Protein AF-A0A9W4BI32-F1 (afdb_monomer_lite)

Structure (mmCIF, N/CA/C/O backbone):
data_AF-A0A9W4BI32-F1
#
_entry.id   AF-A0A9W4BI32-F1
#
loop_
_atom_site.group_PDB
_atom_site.id
_atom_site.type_symbol
_atom_site.label_atom_id
_atom_site.label_alt_id
_atom_site.label_comp_id
_atom_site.label_asym_id
_atom_site.label_entity_id
_atom_site.label_seq_id
_atom_site.pdbx_PDB_ins_code
_atom_site.Cartn_x
_atom_site.Cartn_y
_atom_site.Cartn_z
_atom_site.occupancy
_atom_site.B_iso_or_equiv
_atom_site.auth_seq_id
_atom_site.auth_comp_id
_atom_site.auth_asym_id
_atom_site.auth_atom_id
_atom_site.pdbx_PDB_model_num
ATOM 1 N N . MET A 1 1 ? -32.205 10.197 26.735 1.00 34.03 1 MET A N 1
ATOM 2 C CA . MET A 1 1 ? -30.957 9.441 26.956 1.00 34.03 1 MET A CA 1
ATOM 3 C C . MET A 1 1 ? -31.177 8.043 26.412 1.00 34.03 1 MET A C 1
ATOM 5 O O . MET A 1 1 ? -31.856 7.259 27.061 1.00 34.03 1 MET A O 1
ATOM 9 N N . ALA A 1 2 ? -30.738 7.777 25.181 1.00 33.94 2 ALA A N 1
ATOM 10 C CA . ALA A 1 2 ? -30.686 6.405 24.683 1.00 33.94 2 ALA A CA 1
ATOM 11 C C . ALA A 1 2 ? -29.634 5.665 25.517 1.00 33.94 2 ALA A C 1
ATOM 13 O O . ALA A 1 2 ? -28.570 6.229 25.766 1.00 33.94 2 ALA A O 1
ATOM 14 N N . ALA A 1 3 ? -29.967 4.477 26.017 1.00 37.84 3 ALA A N 1
ATOM 15 C CA . ALA A 1 3 ? -29.023 3.641 26.745 1.00 37.84 3 ALA A CA 1
ATOM 16 C C . ALA A 1 3 ? -27.766 3.435 25.882 1.00 37.84 3 ALA A C 1
ATOM 18 O O . ALA A 1 3 ? -27.892 3.084 24.709 1.00 37.84 3 ALA A O 1
ATOM 19 N N . GLU A 1 4 ? -26.583 3.709 26.438 1.00 45.41 4 GLU A N 1
ATOM 20 C CA . GLU A 1 4 ? -25.312 3.401 25.783 1.00 45.41 4 GLU A CA 1
ATOM 21 C C . GLU A 1 4 ? -25.277 1.907 25.460 1.00 45.41 4 GLU A C 1
ATOM 23 O O . GLU A 1 4 ? -25.387 1.063 26.351 1.00 45.41 4 GLU A O 1
ATOM 28 N N . ASP A 1 5 ? -25.173 1.584 24.173 1.00 50.53 5 ASP A N 1
ATOM 29 C CA . ASP A 1 5 ? -24.983 0.212 23.727 1.00 50.53 5 ASP A CA 1
ATOM 30 C C . ASP A 1 5 ? -23.594 -0.261 24.201 1.00 50.53 5 ASP A C 1
ATOM 32 O O . ASP A 1 5 ? -22.581 0.336 23.814 1.00 50.53 5 ASP A O 1
ATOM 36 N N . PRO A 1 6 ? -23.505 -1.324 25.023 1.00 53.12 6 PRO A N 1
ATOM 37 C CA . PRO A 1 6 ? -22.250 -1.805 25.598 1.00 53.12 6 PRO A CA 1
ATOM 38 C C . PRO A 1 6 ? -21.245 -2.360 24.570 1.00 53.12 6 PRO A C 1
ATOM 40 O O . PRO A 1 6 ? -20.200 -2.871 24.972 1.00 53.12 6 PRO A O 1
ATOM 43 N N . ARG A 1 7 ? -21.525 -2.305 23.257 1.00 71.88 7 ARG A N 1
ATOM 44 C CA . ARG A 1 7 ? -20.632 -2.790 22.186 1.00 71.88 7 ARG A CA 1
ATOM 45 C C . ARG A 1 7 ? -20.389 -1.777 21.066 1.00 71.88 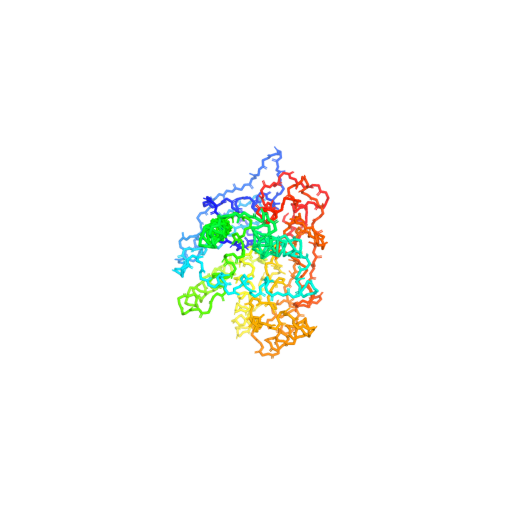7 ARG A C 1
ATOM 47 O O . ARG A 1 7 ? -20.354 -2.136 19.888 1.00 71.88 7 ARG A O 1
ATOM 54 N N . ARG A 1 8 ? -20.175 -0.507 21.415 1.00 89.38 8 ARG A N 1
ATOM 55 C CA . ARG A 1 8 ? -19.818 0.523 20.427 1.00 89.38 8 ARG A CA 1
ATOM 56 C C . ARG A 1 8 ? -18.473 0.229 19.753 1.00 89.38 8 ARG A C 1
ATOM 58 O O . ARG A 1 8 ? -17.460 0.059 20.437 1.00 89.38 8 ARG A O 1
ATOM 65 N N . THR A 1 9 ? -18.481 0.174 18.421 1.00 93.69 9 THR A N 1
ATOM 66 C CA . THR A 1 9 ? -17.333 -0.131 17.559 1.00 93.69 9 THR A CA 1
ATOM 67 C C . THR A 1 9 ? -16.949 1.087 16.721 1.00 93.69 9 THR A C 1
ATOM 69 O O . THR A 1 9 ? -17.791 1.658 16.034 1.00 93.69 9 THR A O 1
ATOM 72 N N . ALA A 1 10 ? -15.671 1.461 16.742 1.00 94.25 10 ALA A N 1
ATOM 73 C CA . ALA A 1 10 ? -15.105 2.461 15.844 1.00 94.25 10 ALA A CA 1
ATOM 74 C C . ALA A 1 10 ? -14.293 1.778 14.740 1.00 94.25 10 ALA A C 1
ATOM 76 O O . ALA A 1 10 ? -13.424 0.952 15.022 1.00 94.25 10 ALA A O 1
ATOM 77 N N . VAL A 1 11 ? -14.538 2.145 13.486 1.00 95.94 11 VAL A N 1
ATOM 78 C CA . VAL A 1 11 ? -13.776 1.672 12.328 1.00 95.94 11 VAL A CA 1
ATOM 79 C C . VAL A 1 11 ? -13.018 2.850 11.730 1.00 95.94 11 VAL A C 1
ATOM 81 O O . VAL A 1 11 ? -13.609 3.712 11.087 1.00 95.94 11 VAL A O 1
ATOM 84 N N . VAL A 1 12 ? -11.705 2.895 11.934 1.00 95.00 12 VAL A N 1
ATOM 85 C CA . VAL A 1 12 ? -10.838 3.977 11.452 1.00 95.00 12 VAL A CA 1
ATOM 86 C C . VAL A 1 12 ? -10.187 3.552 10.141 1.00 95.00 12 VAL A C 1
ATOM 88 O O . VAL A 1 12 ? -9.393 2.611 10.131 1.00 95.00 12 VAL A O 1
ATOM 91 N N . ILE A 1 13 ? -10.494 4.236 9.039 1.00 94.50 13 ILE A N 1
ATOM 92 C CA . ILE A 1 13 ? -9.838 4.024 7.751 1.00 94.50 13 ILE A CA 1
ATOM 93 C C . ILE A 1 13 ? -8.639 4.960 7.566 1.00 94.50 13 ILE A C 1
ATOM 95 O O . ILE A 1 13 ? -8.686 6.157 7.856 1.00 94.50 13 ILE A O 1
ATOM 99 N N . VAL A 1 14 ? -7.567 4.407 7.006 1.00 94.00 14 VAL A N 1
ATOM 100 C CA . VAL A 1 14 ? -6.376 5.132 6.569 1.00 94.00 14 VAL A CA 1
ATOM 101 C C . VAL A 1 14 ? -6.091 4.753 5.117 1.00 94.00 14 VAL A C 1
ATOM 103 O O . VAL A 1 14 ? -5.587 3.666 4.828 1.00 94.00 14 VAL A O 1
ATOM 106 N N . HIS A 1 15 ? -6.435 5.630 4.178 1.00 89.94 15 HIS A N 1
ATOM 107 C CA . HIS A 1 15 ? -6.287 5.366 2.742 1.00 89.94 15 HIS A CA 1
ATOM 108 C C . HIS A 1 15 ? -4.991 5.964 2.160 1.00 89.94 15 HIS A C 1
ATOM 110 O O . HIS A 1 15 ? -4.273 6.727 2.810 1.00 89.94 15 HIS A O 1
ATOM 116 N N . GLY A 1 16 ? -4.659 5.596 0.918 1.00 81.56 16 GLY A N 1
ATOM 117 C CA . GLY A 1 16 ? -3.533 6.161 0.165 1.00 81.56 16 GLY A CA 1
ATOM 118 C C . GLY A 1 16 ? -3.801 7.570 -0.389 1.00 81.56 16 GLY A C 1
ATOM 119 O O . GLY A 1 16 ? -4.925 8.054 -0.392 1.00 81.56 16 GLY A O 1
ATOM 120 N N . MET A 1 17 ? -2.763 8.224 -0.919 1.00 73.56 17 MET A N 1
ATOM 121 C CA . MET A 1 17 ? -2.799 9.635 -1.352 1.00 73.56 17 MET A CA 1
ATOM 122 C C . MET A 1 17 ? -3.612 9.890 -2.642 1.00 73.56 17 MET A C 1
ATOM 124 O O . MET A 1 17 ? -3.884 11.037 -2.984 1.00 73.56 17 MET A O 1
ATOM 128 N N . GLY A 1 18 ? -3.962 8.834 -3.382 1.00 63.00 18 GLY A N 1
ATOM 129 C CA . GLY A 1 18 ? -4.454 8.895 -4.762 1.00 63.00 18 GLY A CA 1
ATOM 130 C C . GLY A 1 18 ? -5.961 9.093 -4.970 1.00 63.00 18 GLY A C 1
ATOM 131 O O . GLY A 1 18 ? -6.450 8.728 -6.043 1.00 63.00 18 GLY A O 1
ATOM 132 N N . GLU A 1 19 ? -6.704 9.627 -3.998 1.00 66.00 19 GLU A N 1
ATOM 133 C CA . GLU A 1 19 ? -8.137 9.910 -4.178 1.00 66.00 19 GLU A CA 1
ATOM 134 C C . GLU A 1 19 ? -8.375 10.953 -5.283 1.00 66.00 19 GLU A C 1
ATOM 136 O O . GLU A 1 19 ? -7.637 11.934 -5.391 1.00 66.00 19 GLU A O 1
ATOM 141 N N . LYS A 1 20 ? -9.401 10.767 -6.132 1.00 61.28 20 LYS A N 1
ATOM 142 C CA . LYS A 1 20 ? -9.726 11.764 -7.177 1.00 61.28 20 LYS A CA 1
ATOM 143 C C . LYS A 1 20 ? -10.698 12.816 -6.678 1.00 61.28 20 LYS A C 1
ATOM 145 O O . LYS A 1 20 ? -10.646 13.956 -7.137 1.00 61.28 20 LYS A O 1
ATOM 150 N N . ARG A 1 21 ? -11.626 12.406 -5.820 1.00 73.62 21 ARG A N 1
ATOM 151 C CA . ARG A 1 21 ? -12.597 13.270 -5.160 1.00 73.62 21 ARG A CA 1
ATOM 152 C C . ARG A 1 21 ? -12.485 13.034 -3.659 1.00 73.62 21 ARG A C 1
ATOM 154 O O . ARG A 1 21 ? -12.329 11.873 -3.280 1.00 73.62 21 ARG A O 1
ATOM 161 N N . PRO A 1 22 ? -12.588 14.091 -2.836 1.00 76.62 22 PRO A N 1
ATOM 162 C CA . PRO A 1 22 ? -12.703 13.918 -1.396 1.00 76.62 22 PRO A CA 1
ATOM 163 C C . PRO A 1 22 ? -13.799 12.901 -1.084 1.00 76.62 22 PRO A C 1
ATOM 165 O O . PRO A 1 22 ? -14.855 12.943 -1.720 1.00 76.62 22 PRO A O 1
ATOM 168 N N . MET A 1 23 ? -13.542 12.015 -0.126 1.00 83.44 23 MET A N 1
ATOM 169 C CA . MET A 1 23 ? -14.476 10.994 0.357 1.00 83.44 23 MET A CA 1
ATOM 170 C C . MET A 1 23 ? -14.751 9.822 -0.590 1.00 83.44 23 MET A C 1
ATOM 172 O O . MET A 1 23 ? -15.471 8.910 -0.197 1.00 83.44 23 MET A O 1
ATOM 176 N N . GLU A 1 24 ? -14.189 9.783 -1.804 1.00 87.31 24 GLU A N 1
ATOM 177 C CA . GLU A 1 24 ? -14.481 8.705 -2.766 1.00 87.31 24 GLU A CA 1
ATOM 178 C C . GLU A 1 24 ? -14.077 7.327 -2.216 1.00 87.31 24 GLU A C 1
ATOM 180 O O . GLU A 1 24 ? -14.851 6.372 -2.328 1.00 87.31 24 GLU A O 1
ATOM 185 N N . THR A 1 25 ? -12.893 7.202 -1.600 1.00 88.62 25 THR A N 1
ATOM 186 C CA . THR A 1 25 ? -12.437 5.910 -1.056 1.00 88.62 25 THR A CA 1
ATOM 187 C C . THR A 1 25 ? -13.125 5.597 0.258 1.00 88.62 25 THR A C 1
ATOM 189 O O . THR A 1 25 ? -13.491 4.444 0.469 1.00 88.62 25 THR A O 1
ATOM 192 N N . PHE A 1 26 ? -13.327 6.589 1.130 1.00 91.44 26 PHE A N 1
ATOM 193 C CA . PHE A 1 26 ? -14.033 6.381 2.395 1.00 91.44 26 PHE A CA 1
ATOM 194 C C . PHE A 1 26 ? -15.481 5.952 2.185 1.00 91.44 26 PHE A C 1
ATOM 196 O O . PHE A 1 26 ? -15.901 4.947 2.748 1.00 91.44 26 PHE A O 1
ATOM 203 N N . GLU A 1 27 ? -16.232 6.650 1.333 1.00 92.00 27 GLU A N 1
ATOM 204 C CA . GLU A 1 27 ? -17.611 6.283 1.016 1.00 92.00 27 GLU A CA 1
ATOM 205 C C . GLU A 1 27 ? -17.668 4.898 0.361 1.00 92.00 27 GLU A C 1
ATOM 207 O O . GLU A 1 27 ? -18.467 4.048 0.762 1.00 92.00 27 GLU A O 1
ATOM 212 N N . GLY A 1 28 ? -16.776 4.628 -0.600 1.00 93.69 28 GLY A N 1
ATOM 213 C CA . GLY A 1 28 ? -16.646 3.304 -1.205 1.00 93.69 28 GLY A CA 1
ATOM 214 C C . GLY A 1 28 ? -16.363 2.220 -0.163 1.00 93.69 28 GLY A C 1
ATOM 215 O O . GLY A 1 28 ? -16.978 1.150 -0.192 1.00 93.69 28 GLY A O 1
ATOM 216 N N . PHE A 1 29 ? -15.471 2.494 0.790 1.00 95.19 29 PHE A N 1
ATOM 217 C CA . PHE A 1 29 ? -15.137 1.578 1.874 1.00 95.19 29 PHE A CA 1
ATOM 218 C C . PHE A 1 29 ? -16.331 1.327 2.790 1.00 95.19 29 PHE A C 1
ATOM 220 O O . PHE A 1 29 ? -16.660 0.167 3.014 1.00 95.19 29 PHE A O 1
ATOM 227 N N . VAL A 1 30 ? -17.011 2.373 3.270 1.00 95.12 30 VAL A N 1
ATOM 228 C CA . VAL A 1 30 ? -18.177 2.238 4.158 1.00 95.12 30 VAL A CA 1
ATOM 229 C C . VAL A 1 30 ? -19.267 1.410 3.481 1.00 95.12 30 VAL A C 1
ATOM 231 O O . VAL A 1 30 ? -19.805 0.482 4.081 1.00 95.12 30 VAL A O 1
ATOM 234 N N . ARG A 1 31 ? -19.521 1.640 2.188 1.00 95.06 31 ARG A N 1
ATOM 235 C CA . ARG A 1 31 ? -20.465 0.823 1.411 1.00 95.06 31 ARG A CA 1
ATOM 236 C C . ARG A 1 31 ? -19.993 -0.623 1.221 1.00 95.06 31 ARG A C 1
ATOM 238 O O . ARG A 1 31 ? -20.799 -1.549 1.184 1.00 95.06 31 ARG A O 1
ATOM 245 N N . THR A 1 32 ? -18.689 -0.844 1.103 1.00 95.50 32 THR A N 1
ATOM 246 C CA . THR A 1 32 ? -18.125 -2.200 1.003 1.00 95.50 32 THR A CA 1
ATOM 247 C C . THR A 1 32 ? -18.217 -2.930 2.349 1.00 95.50 32 THR A C 1
ATOM 249 O O . THR A 1 32 ? -18.514 -4.121 2.382 1.00 95.50 32 THR A O 1
ATOM 252 N N . ALA A 1 33 ? -18.021 -2.215 3.458 1.00 94.94 33 ALA A N 1
ATOM 253 C CA . ALA A 1 33 ? -18.047 -2.730 4.823 1.00 94.94 33 ALA A CA 1
ATOM 254 C C . ALA A 1 33 ? -19.461 -3.018 5.350 1.00 94.94 33 ALA A C 1
ATOM 256 O O . ALA A 1 33 ? -19.625 -3.943 6.139 1.00 94.94 33 ALA A O 1
ATOM 257 N N . LEU A 1 34 ? -20.468 -2.249 4.925 1.00 93.25 34 LEU A N 1
ATOM 258 C CA . LEU A 1 34 ? -21.861 -2.414 5.344 1.00 93.25 34 LEU A CA 1
ATOM 259 C C . LEU A 1 34 ? -22.654 -3.293 4.376 1.00 93.25 34 LEU A C 1
ATOM 261 O O . LEU A 1 34 ? -22.472 -3.218 3.158 1.00 93.25 34 LEU A O 1
ATOM 265 N N . HIS A 1 35 ? -23.590 -4.073 4.918 1.00 89.62 35 HIS A N 1
ATOM 266 C CA . HIS A 1 35 ? -24.603 -4.757 4.119 1.00 89.62 35 HIS A CA 1
ATOM 267 C C . HIS A 1 35 ? -25.677 -3.755 3.660 1.00 89.62 35 HIS A C 1
ATOM 269 O O . HIS A 1 35 ? -26.188 -2.995 4.485 1.00 89.62 35 HIS A O 1
ATOM 275 N N . PRO A 1 36 ? -26.046 -3.731 2.367 1.00 88.81 36 PRO A N 1
ATOM 276 C CA . PRO A 1 36 ? -27.152 -2.901 1.911 1.00 88.81 36 PRO A CA 1
ATOM 277 C C . PRO A 1 36 ? -28.490 -3.446 2.437 1.00 88.81 36 PRO A C 1
ATOM 279 O O . PRO A 1 36 ? -28.766 -4.640 2.325 1.00 88.81 36 PRO A O 1
ATOM 282 N N . LEU A 1 37 ? -29.340 -2.560 2.952 1.00 83.88 37 LEU A N 1
ATOM 283 C CA . LEU A 1 37 ? -30.725 -2.839 3.335 1.00 83.88 37 LEU A CA 1
ATOM 284 C C . LEU A 1 37 ? -31.635 -2.406 2.180 1.00 83.88 37 LEU A C 1
ATOM 286 O O . LEU A 1 37 ? -31.588 -1.252 1.756 1.00 83.88 37 LEU A O 1
ATOM 290 N N . ASP A 1 38 ? -32.409 -3.333 1.612 1.00 83.06 38 ASP A N 1
ATOM 291 C CA . ASP A 1 38 ? -33.283 -3.087 0.449 1.00 83.06 38 ASP A CA 1
ATOM 292 C C . ASP A 1 38 ? -32.573 -2.396 -0.736 1.00 83.06 38 ASP A C 1
ATOM 294 O O . ASP A 1 38 ? -33.121 -1.533 -1.426 1.00 83.06 38 ASP A O 1
ATOM 298 N N . GLY A 1 39 ? -31.303 -2.751 -0.963 1.00 79.88 39 GLY A N 1
ATOM 299 C CA . GLY A 1 39 ? -30.474 -2.178 -2.029 1.00 79.88 39 GLY A CA 1
ATOM 300 C C . GLY A 1 39 ? -29.947 -0.764 -1.747 1.00 79.88 39 GLY A C 1
ATOM 301 O O . GLY A 1 39 ? -29.348 -0.153 -2.634 1.00 79.88 39 GLY A O 1
ATOM 302 N N . LYS A 1 40 ? -30.136 -0.240 -0.531 1.00 85.75 40 LYS A N 1
ATOM 303 C CA . LYS A 1 40 ? -29.606 1.051 -0.081 1.00 85.75 40 LYS A CA 1
ATOM 304 C C . LYS A 1 40 ? -28.600 0.859 1.046 1.00 85.75 40 LYS A C 1
ATOM 306 O O . LYS A 1 40 ? -28.727 -0.034 1.875 1.00 85.75 40 LYS A O 1
ATOM 311 N N . TRP A 1 41 ? -27.594 1.724 1.080 1.00 89.50 41 TRP A N 1
ATOM 312 C CA . TRP A 1 41 ? -26.670 1.800 2.203 1.00 89.50 41 TRP A CA 1
ATOM 313 C C . TRP A 1 41 ? -27.160 2.876 3.147 1.00 89.50 41 TRP A C 1
ATOM 315 O O . TRP A 1 41 ? -27.322 4.026 2.739 1.00 89.50 41 TRP A O 1
ATOM 325 N N . ASP A 1 42 ? -27.415 2.482 4.384 1.00 88.12 42 ASP A N 1
ATOM 326 C CA . ASP A 1 42 ? -27.851 3.398 5.418 1.00 88.12 42 ASP A CA 1
ATOM 327 C C . ASP A 1 42 ? -26.630 3.816 6.245 1.00 88.12 42 ASP A C 1
ATOM 329 O O . ASP A 1 42 ? -25.957 2.990 6.861 1.00 88.12 42 ASP A O 1
ATOM 333 N N . TYR A 1 43 ? -26.280 5.094 6.149 1.00 90.69 43 TYR A N 1
ATOM 334 C CA . TYR A 1 43 ? -25.280 5.769 6.965 1.00 90.69 43 TYR A CA 1
ATOM 335 C C . TYR A 1 43 ? -25.527 7.273 6.896 1.00 90.69 43 TYR A C 1
ATOM 337 O O . TYR A 1 43 ? -25.994 7.804 5.886 1.00 90.69 43 TYR A O 1
ATOM 345 N N . GLN A 1 44 ? -25.198 7.979 7.971 1.00 88.94 44 GLN A N 1
ATOM 346 C CA . GLN A 1 44 ? -25.375 9.423 8.057 1.00 88.94 44 GLN A CA 1
ATOM 347 C C . GLN A 1 44 ? -24.041 10.113 8.332 1.00 88.94 44 GLN A C 1
ATOM 349 O O . GLN A 1 44 ? -23.334 9.718 9.266 1.00 88.94 44 GLN A O 1
ATOM 354 N N . PRO A 1 45 ? -23.690 11.162 7.568 1.00 88.31 45 PRO A N 1
ATOM 355 C CA . PRO A 1 45 ? -22.552 11.994 7.909 1.00 88.31 45 PRO A CA 1
ATOM 356 C C . PRO A 1 45 ? -22.823 12.731 9.217 1.00 88.31 45 PRO A C 1
ATOM 358 O O . PRO A 1 45 ? -23.870 13.359 9.384 1.00 88.31 45 PRO A O 1
ATOM 361 N N . ARG A 1 46 ? -21.860 12.682 10.135 1.00 83.25 46 ARG A N 1
ATOM 362 C CA . ARG A 1 46 ? -21.848 13.521 11.331 1.00 83.25 46 ARG A CA 1
ATOM 363 C C . ARG A 1 46 ? -20.522 14.271 11.428 1.00 83.25 46 ARG A C 1
ATOM 365 O O . ARG A 1 46 ? -19.496 13.746 10.992 1.00 83.25 46 ARG A O 1
ATOM 372 N N . PRO A 1 47 ? -20.520 15.491 11.984 1.00 72.06 47 PRO A N 1
ATOM 373 C CA . PRO A 1 47 ? -19.277 16.140 12.368 1.00 72.06 47 PRO A CA 1
ATOM 374 C C . PRO A 1 47 ? -18.494 15.222 13.313 1.00 72.06 47 PRO A C 1
ATOM 376 O O . PRO A 1 47 ? -19.073 14.635 14.228 1.00 72.06 47 PRO A O 1
ATOM 379 N N . ALA A 1 48 ? -17.194 15.072 13.072 1.00 66.44 48 ALA A N 1
ATOM 380 C CA . ALA A 1 48 ? -16.301 14.523 14.076 1.00 66.44 48 ALA A CA 1
ATOM 381 C C . ALA A 1 48 ? -15.903 15.683 14.997 1.00 66.44 48 ALA A C 1
ATOM 383 O O . ALA A 1 48 ? -15.296 16.643 14.536 1.00 66.44 48 ALA A O 1
ATOM 384 N N . GLU A 1 49 ? -16.275 15.614 16.274 1.00 62.34 49 GLU A N 1
ATOM 385 C CA . GLU A 1 49 ? -15.738 16.513 17.315 1.00 62.34 49 GLU A CA 1
ATOM 386 C C . GLU A 1 49 ? -14.380 16.013 17.844 1.00 62.34 49 GLU A C 1
ATOM 388 O O . GLU A 1 49 ? -13.748 16.644 18.684 1.00 62.34 49 GLU A O 1
ATOM 393 N N . ILE A 1 50 ? -13.935 14.867 17.325 1.00 57.97 50 ILE A N 1
ATOM 394 C CA . ILE A 1 50 ? -12.698 14.181 17.665 1.00 57.97 50 ILE A CA 1
ATOM 395 C C . ILE A 1 50 ? -11.553 14.838 16.891 1.00 57.97 50 ILE A C 1
ATOM 397 O O . ILE A 1 50 ? -11.562 14.818 15.658 1.00 57.97 50 ILE A O 1
ATOM 401 N N . THR A 1 51 ? -10.552 15.333 17.621 1.00 54.28 51 THR A N 1
ATOM 402 C CA . THR A 1 51 ? -9.324 16.027 17.191 1.00 54.28 51 THR A CA 1
ATOM 403 C C . THR A 1 51 ? -9.433 17.509 16.778 1.00 54.28 51 THR A C 1
ATOM 405 O O . THR A 1 51 ? -10.350 17.927 16.079 1.00 54.28 51 THR A O 1
ATOM 408 N N . ASP A 1 52 ? -8.369 18.277 17.066 1.00 53.16 52 ASP A N 1
ATOM 409 C CA . ASP A 1 52 ? -8.026 19.568 16.422 1.00 53.16 52 ASP A CA 1
ATOM 410 C C . ASP A 1 52 ? -7.689 19.421 14.914 1.00 53.16 52 ASP A C 1
ATOM 412 O O . ASP A 1 52 ? -7.319 20.380 14.229 1.00 53.16 52 ASP A O 1
ATOM 416 N N . THR A 1 53 ? -7.795 18.207 14.361 1.00 52.41 53 THR A N 1
ATOM 417 C CA . THR A 1 53 ? -7.689 17.933 12.929 1.00 52.41 53 THR A CA 1
ATOM 418 C C . THR A 1 53 ? -9.075 18.064 12.300 1.00 52.41 53 THR A C 1
ATOM 420 O O . THR A 1 53 ? -9.791 17.085 12.120 1.00 52.41 53 THR A O 1
ATOM 423 N N . TYR A 1 54 ? -9.426 19.285 11.887 1.00 54.03 54 TYR A N 1
ATOM 424 C CA . TYR A 1 54 ? -10.685 19.653 11.205 1.00 54.03 54 TYR A CA 1
ATOM 425 C C . TYR A 1 54 ? -11.045 18.834 9.940 1.00 54.03 54 TYR A C 1
ATOM 427 O O . TYR A 1 54 ? -12.096 19.054 9.338 1.00 54.03 54 TYR A O 1
ATOM 435 N N . GLU A 1 55 ? -10.178 17.917 9.508 1.00 60.59 55 GLU A N 1
ATOM 436 C CA . GLU A 1 55 ? -10.345 17.084 8.314 1.00 60.59 55 GLU A CA 1
ATOM 437 C C . GLU A 1 55 ? -10.787 15.646 8.618 1.00 60.59 55 GLU A C 1
ATOM 439 O O . GLU A 1 55 ? -11.077 14.908 7.678 1.00 60.59 55 GLU A O 1
ATOM 444 N N . ALA A 1 56 ? -10.863 15.227 9.889 1.00 65.19 56 ALA A N 1
ATOM 445 C CA . ALA A 1 56 ? -11.416 13.918 10.231 1.00 65.19 56 ALA A CA 1
ATOM 446 C C . ALA A 1 56 ? -12.922 13.877 9.921 1.00 65.19 56 ALA A C 1
ATOM 448 O O . ALA A 1 56 ? -13.684 14.784 10.269 1.00 65.19 56 ALA A O 1
ATOM 449 N N . ARG A 1 57 ? -13.371 12.820 9.240 1.00 78.62 57 ARG A N 1
ATOM 450 C CA . ARG A 1 57 ? -14.774 12.653 8.824 1.00 78.62 57 ARG A CA 1
ATOM 451 C C . ARG A 1 57 ? -15.380 11.451 9.523 1.00 78.62 57 ARG A C 1
ATOM 453 O O . ARG A 1 57 ? -14.699 10.444 9.699 1.00 78.62 57 ARG A O 1
ATOM 460 N N . ARG A 1 58 ? -16.658 11.552 9.901 1.00 88.56 58 ARG A N 1
ATOM 461 C CA . ARG A 1 58 ? -17.388 10.484 10.589 1.00 88.56 58 ARG A CA 1
ATOM 462 C C . ARG A 1 58 ? -18.681 10.122 9.869 1.00 88.56 58 ARG A C 1
ATOM 464 O O . ARG A 1 58 ? -19.513 10.996 9.623 1.00 88.56 58 ARG A O 1
ATOM 471 N N . TYR A 1 59 ? -18.875 8.835 9.591 1.00 91.00 59 TYR A N 1
ATOM 472 C CA . TYR A 1 59 ? -20.162 8.267 9.175 1.00 91.00 59 TYR A CA 1
ATOM 473 C C . TYR A 1 59 ? -20.711 7.370 10.281 1.00 91.00 59 TYR A C 1
ATOM 475 O O . TYR A 1 59 ? -19.979 6.570 10.856 1.00 91.00 59 TYR A O 1
ATOM 483 N N . VAL A 1 60 ? -22.002 7.500 10.568 1.00 90.00 60 VAL A N 1
ATOM 484 C CA . VAL A 1 60 ? -22.708 6.692 11.569 1.00 90.00 60 VAL A CA 1
ATOM 485 C C . VAL A 1 60 ? -23.640 5.737 10.843 1.00 90.00 60 VAL A C 1
ATOM 487 O O . VAL A 1 60 ? -24.488 6.195 10.077 1.00 90.00 60 VAL A O 1
ATOM 490 N N . ALA A 1 61 ? -23.476 4.434 11.059 1.00 88.62 61 ALA A N 1
ATOM 491 C CA . ALA A 1 61 ? -24.353 3.413 10.490 1.00 88.62 61 ALA A CA 1
ATOM 492 C C . ALA A 1 61 ? -25.506 3.065 11.455 1.00 88.62 61 ALA A C 1
ATOM 494 O O . ALA A 1 61 ? -25.401 3.337 12.653 1.00 88.62 61 ALA A O 1
ATOM 495 N N . PRO A 1 62 ? -26.605 2.450 10.978 1.00 77.81 62 PRO A N 1
ATOM 496 C CA . PRO A 1 62 ? -27.633 1.878 11.840 1.00 77.81 62 PRO A CA 1
ATOM 497 C C . PRO A 1 62 ? -27.048 0.728 12.655 1.00 77.81 62 PRO A C 1
ATOM 499 O O . PRO A 1 62 ? -26.815 -0.366 12.150 1.00 77.81 62 PRO A O 1
ATOM 502 N N . GLY A 1 63 ? -26.766 1.005 13.921 1.00 80.56 63 GLY A N 1
ATOM 503 C CA . GLY A 1 63 ? -26.084 0.094 14.830 1.00 80.56 63 GLY A CA 1
ATOM 504 C C . GLY A 1 63 ? -25.062 0.849 15.675 1.00 80.56 63 GLY A C 1
ATOM 505 O O . GLY A 1 63 ? -24.881 2.057 15.510 1.00 80.56 63 GLY A O 1
ATOM 506 N N . PRO A 1 64 ? -24.367 0.167 16.591 1.00 88.06 64 PRO A N 1
ATOM 507 C CA . PRO A 1 64 ? -23.381 0.798 17.456 1.00 88.06 64 PRO A CA 1
ATOM 508 C C . PRO A 1 64 ? -22.028 0.969 16.736 1.00 88.06 64 PRO A C 1
ATOM 510 O O . PRO A 1 64 ? -20.983 0.729 17.335 1.00 88.06 64 PRO A O 1
ATOM 513 N N . VAL A 1 65 ? -22.026 1.340 15.447 1.00 92.06 65 VAL A N 1
ATOM 514 C CA . VAL A 1 65 ? -20.818 1.419 14.608 1.00 92.06 65 VAL A CA 1
ATOM 515 C C . VAL A 1 65 ? -20.624 2.821 14.041 1.00 92.06 65 VAL A C 1
ATOM 517 O O . VAL A 1 65 ? -21.476 3.352 13.327 1.00 92.06 65 VAL A O 1
ATOM 520 N N . ASP A 1 66 ? -19.447 3.378 14.310 1.00 93.56 66 ASP A N 1
ATOM 521 C CA . ASP A 1 66 ? -18.993 4.655 13.779 1.00 93.56 66 ASP A CA 1
ATOM 522 C C . ASP A 1 66 ? -17.764 4.449 12.885 1.00 93.56 66 ASP A C 1
ATOM 524 O O . ASP A 1 66 ? -16.793 3.799 13.272 1.00 93.56 66 ASP A O 1
ATOM 528 N N . PHE A 1 67 ? -17.791 5.016 11.684 1.00 94.06 67 PHE A N 1
ATOM 529 C CA . PHE A 1 67 ? -16.674 5.005 10.746 1.00 94.06 67 PHE A CA 1
ATOM 530 C C . PHE A 1 67 ? -15.949 6.341 10.780 1.00 94.06 67 PHE A C 1
ATOM 532 O O . PHE A 1 67 ? -16.596 7.382 10.702 1.00 94.06 67 PHE A O 1
ATOM 539 N N . PHE A 1 68 ? -14.622 6.307 10.815 1.00 92.88 68 PHE A N 1
ATOM 540 C CA . PHE A 1 68 ? -13.754 7.477 10.838 1.00 92.88 68 PHE A CA 1
ATOM 541 C C . PHE A 1 68 ? -12.775 7.441 9.676 1.00 92.88 68 PHE A C 1
ATOM 543 O O . PHE A 1 68 ? -12.167 6.406 9.420 1.00 92.88 68 PHE A O 1
ATOM 550 N N . GLU A 1 69 ? -12.569 8.570 9.013 1.00 91.38 69 GLU A N 1
ATOM 551 C CA . GLU A 1 69 ? -11.498 8.738 8.035 1.00 91.38 69 GLU A CA 1
ATOM 552 C C . GLU A 1 69 ? -10.359 9.565 8.626 1.00 91.38 69 GLU A C 1
ATOM 554 O O . GLU A 1 69 ? -10.569 10.688 9.090 1.00 91.38 69 GLU A O 1
ATOM 559 N N . TYR A 1 70 ? -9.136 9.033 8.549 1.00 90.69 70 TYR A N 1
ATOM 560 C CA . TYR A 1 70 ? -7.934 9.829 8.757 1.00 90.69 70 TYR A CA 1
ATOM 561 C C . TYR A 1 70 ? -7.441 10.415 7.429 1.00 90.69 70 TYR A C 1
ATOM 563 O O . TYR A 1 70 ? -6.639 9.802 6.717 1.00 90.69 70 TYR A O 1
ATOM 571 N N . HIS A 1 71 ? -7.908 11.619 7.101 1.00 86.19 71 HIS A N 1
ATOM 572 C CA . HIS A 1 71 ? -7.460 12.349 5.919 1.00 86.19 71 HIS A CA 1
ATOM 573 C C . HIS A 1 71 ? -6.125 13.057 6.203 1.00 86.19 71 HIS A C 1
ATOM 575 O O . HIS A 1 71 ? -6.067 14.058 6.903 1.00 86.19 71 HIS A O 1
ATOM 581 N N . TRP A 1 72 ? -5.027 12.540 5.653 1.00 87.75 72 TRP A N 1
ATOM 582 C CA . TRP A 1 72 ? -3.649 13.024 5.837 1.00 87.75 72 TRP A CA 1
ATOM 583 C C . TRP A 1 72 ? -2.930 13.622 4.606 1.00 87.75 72 TRP A C 1
ATOM 585 O O . TRP A 1 72 ? -1.884 14.250 4.816 1.00 87.75 72 TRP A O 1
ATOM 595 N N . PRO A 1 73 ? -3.378 13.452 3.334 1.00 86.25 73 PRO A N 1
ATOM 596 C CA . PRO A 1 73 ? -2.608 13.883 2.159 1.00 86.25 73 PRO A CA 1
ATOM 597 C C . PRO A 1 73 ? -2.122 15.338 2.180 1.00 86.25 73 PRO A C 1
ATOM 599 O O . PRO A 1 73 ? -1.059 15.631 1.630 1.00 86.25 73 PRO A O 1
ATOM 602 N N . PHE A 1 74 ? -2.855 16.238 2.842 1.00 84.19 74 PHE A N 1
ATOM 603 C CA . PHE A 1 74 ? -2.503 17.656 2.966 1.00 84.19 74 PHE A CA 1
ATOM 604 C C . PHE A 1 74 ? -1.176 17.903 3.711 1.00 84.19 74 PHE A C 1
ATOM 606 O O . PHE A 1 74 ? -0.516 18.913 3.474 1.00 84.19 74 PHE A O 1
ATOM 613 N N . LEU A 1 75 ? -0.740 16.967 4.561 1.00 86.81 75 LEU A N 1
ATOM 614 C CA . LEU A 1 75 ? 0.527 17.051 5.294 1.00 86.81 75 LEU A CA 1
ATOM 615 C C . LEU A 1 75 ? 1.747 16.721 4.418 1.00 86.81 75 LEU A C 1
ATOM 617 O O . LEU A 1 75 ? 2.883 17.029 4.784 1.00 86.81 75 LEU A O 1
ATOM 621 N N . MET A 1 76 ? 1.549 16.102 3.248 1.00 86.19 76 MET A N 1
ATOM 622 C CA . MET A 1 76 ? 2.641 15.747 2.340 1.00 86.19 76 MET A CA 1
ATOM 623 C C . MET A 1 76 ? 3.054 16.931 1.473 1.00 86.19 76 MET A C 1
ATOM 625 O O . MET A 1 76 ? 2.631 17.074 0.326 1.00 86.19 76 MET A O 1
ATOM 629 N N . THR A 1 77 ? 3.963 17.742 2.004 1.00 82.00 77 THR A N 1
ATOM 630 C CA . THR A 1 77 ? 4.533 18.913 1.316 1.00 82.00 77 THR A CA 1
ATOM 631 C C . THR A 1 77 ? 5.763 18.588 0.459 1.00 82.00 77 THR A C 1
ATOM 633 O O . THR A 1 77 ? 6.151 19.384 -0.394 1.00 82.00 77 THR A O 1
ATOM 636 N N . ALA A 1 78 ? 6.368 17.404 0.627 1.00 76.38 78 ALA A N 1
ATOM 637 C CA . ALA A 1 78 ? 7.519 16.958 -0.164 1.00 76.38 78 ALA A CA 1
ATOM 638 C C . ALA A 1 78 ? 7.197 16.873 -1.667 1.00 76.38 78 ALA A C 1
ATOM 640 O O . ALA A 1 78 ? 6.054 16.621 -2.043 1.00 76.38 78 ALA A O 1
ATOM 641 N N . GLY A 1 79 ? 8.195 17.016 -2.546 1.00 80.94 79 GLY A N 1
ATOM 642 C CA . GLY A 1 79 ? 7.985 16.979 -3.999 1.00 80.94 79 GLY A CA 1
ATOM 643 C C . GLY A 1 79 ? 7.218 15.734 -4.472 1.00 80.94 79 GLY A C 1
ATOM 644 O O . GLY A 1 79 ? 7.448 14.629 -3.983 1.00 80.94 79 GLY A O 1
ATOM 645 N N . LYS A 1 80 ? 6.314 15.900 -5.449 1.00 81.06 80 LYS A N 1
ATOM 646 C CA . LYS A 1 80 ? 5.396 14.843 -5.929 1.00 81.06 80 LYS A CA 1
ATOM 647 C C . LYS A 1 80 ? 6.092 13.530 -6.314 1.00 81.06 80 LYS A C 1
ATOM 649 O O . LYS A 1 80 ? 5.506 12.466 -6.163 1.00 81.06 80 LYS A O 1
ATOM 654 N N . TYR A 1 81 ? 7.330 13.608 -6.799 1.00 83.38 81 TYR A N 1
ATOM 655 C CA . TYR A 1 81 ? 8.108 12.455 -7.263 1.00 83.38 81 TYR A CA 1
ATOM 656 C C . TYR A 1 81 ? 9.345 12.165 -6.400 1.00 83.38 81 TYR A C 1
ATOM 658 O O . TYR A 1 81 ? 10.286 11.520 -6.870 1.00 83.38 81 TYR A O 1
ATOM 666 N N . ALA A 1 82 ? 9.364 12.644 -5.151 1.00 81.50 82 ALA A N 1
ATOM 667 C CA . ALA A 1 82 ? 10.444 12.360 -4.208 1.00 81.50 82 ALA A CA 1
ATOM 668 C C . ALA A 1 82 ? 10.657 10.842 -4.066 1.00 81.50 82 ALA A C 1
ATOM 670 O O . ALA A 1 82 ? 9.698 10.077 -3.987 1.00 81.50 82 ALA A O 1
ATOM 671 N N . GLY A 1 83 ? 11.913 10.394 -4.131 1.00 82.88 83 GLY A N 1
ATOM 672 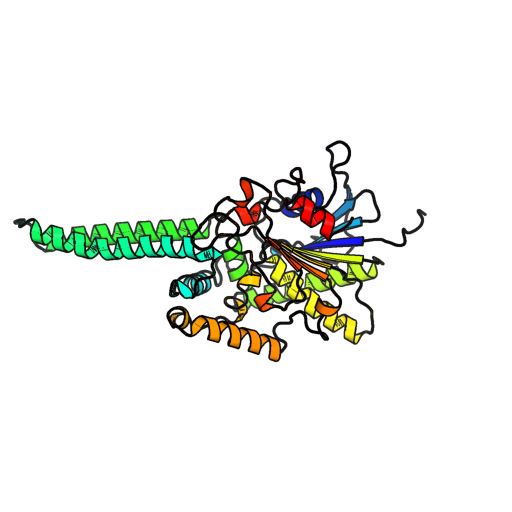C CA . GLY A 1 83 ? 12.276 8.977 -4.011 1.00 82.88 83 GLY A CA 1
ATOM 673 C C . GLY A 1 83 ? 11.818 8.048 -5.149 1.00 82.88 83 GLY A C 1
ATOM 674 O O . GLY A 1 83 ? 12.182 6.870 -5.145 1.00 82.88 83 GLY A O 1
ATOM 675 N N . VAL A 1 84 ? 11.058 8.522 -6.146 1.00 87.31 84 VAL A N 1
ATOM 676 C CA . VAL A 1 84 ? 10.453 7.647 -7.170 1.00 87.31 84 VAL A CA 1
ATOM 677 C C . VAL A 1 84 ? 11.504 7.022 -8.079 1.00 87.31 84 VAL A C 1
ATOM 679 O O . VAL A 1 84 ? 11.480 5.813 -8.300 1.00 87.31 84 VAL A O 1
ATOM 682 N N . ALA A 1 85 ? 12.448 7.816 -8.590 1.00 86.62 85 ALA A N 1
ATOM 683 C CA . ALA A 1 85 ? 13.469 7.321 -9.512 1.00 86.62 85 ALA A CA 1
ATOM 684 C C . ALA A 1 85 ? 14.370 6.262 -8.854 1.00 86.62 85 ALA A C 1
ATOM 686 O O . ALA A 1 85 ? 14.594 5.197 -9.427 1.00 86.62 85 ALA A O 1
ATOM 687 N N . SER A 1 86 ? 14.835 6.514 -7.627 1.00 86.62 86 SER A N 1
ATOM 688 C CA . SER A 1 86 ? 15.672 5.569 -6.881 1.00 86.62 86 SER A CA 1
ATOM 689 C C . SER A 1 86 ? 14.909 4.293 -6.519 1.00 86.62 86 SER A C 1
ATOM 691 O O . SER A 1 86 ? 15.457 3.198 -6.646 1.00 86.62 86 SER A O 1
ATOM 693 N N . THR A 1 87 ? 13.634 4.410 -6.143 1.00 89.94 87 THR A N 1
ATOM 694 C CA . THR A 1 87 ? 12.760 3.262 -5.863 1.00 89.94 87 THR A CA 1
ATOM 695 C C . THR A 1 87 ? 12.503 2.429 -7.117 1.00 89.94 87 THR A C 1
ATOM 697 O O . THR A 1 87 ? 12.652 1.208 -7.090 1.00 89.94 87 THR A O 1
ATOM 700 N N . ALA A 1 88 ? 12.190 3.073 -8.243 1.00 88.88 88 ALA A N 1
ATOM 701 C CA . ALA A 1 88 ? 11.981 2.400 -9.520 1.00 88.88 88 ALA A CA 1
ATOM 702 C C . ALA A 1 88 ? 13.253 1.683 -9.991 1.00 88.88 88 ALA A C 1
ATOM 704 O O . ALA A 1 88 ? 13.195 0.502 -10.330 1.00 88.88 88 ALA A O 1
ATOM 705 N N . LEU A 1 89 ? 14.416 2.343 -9.942 1.00 90.00 89 LEU A N 1
ATOM 706 C CA . LEU A 1 89 ? 15.699 1.708 -10.257 1.00 90.00 89 LEU A CA 1
ATOM 707 C C . LEU A 1 89 ? 15.957 0.508 -9.344 1.00 90.00 89 LEU A C 1
ATOM 709 O O . LEU A 1 89 ? 16.332 -0.554 -9.827 1.00 90.00 89 LEU A O 1
ATOM 713 N N . ARG A 1 90 ? 15.687 0.633 -8.040 1.00 91.50 90 ARG A N 1
ATOM 714 C CA . ARG A 1 90 ? 15.866 -0.461 -7.080 1.00 91.50 90 ARG A CA 1
ATOM 715 C C . ARG A 1 90 ? 14.937 -1.640 -7.342 1.00 91.50 90 ARG A C 1
ATOM 717 O O . ARG A 1 90 ? 15.324 -2.758 -7.023 1.00 91.50 90 ARG A O 1
ATOM 724 N N . LEU A 1 91 ? 13.741 -1.421 -7.883 1.00 89.44 91 LEU A N 1
ATOM 725 C CA . LEU A 1 91 ? 12.797 -2.485 -8.236 1.00 89.44 91 LEU A CA 1
ATOM 726 C C . LEU A 1 91 ? 13.137 -3.145 -9.576 1.00 89.44 91 LEU A C 1
ATOM 728 O O . LEU A 1 91 ? 13.039 -4.365 -9.698 1.00 89.44 91 LEU A O 1
ATOM 732 N N . PHE A 1 92 ? 13.539 -2.355 -10.575 1.00 89.44 92 PHE A N 1
ATOM 733 C CA . PHE A 1 92 ? 13.689 -2.829 -11.952 1.00 89.44 92 PHE A CA 1
ATOM 734 C C . PHE A 1 92 ? 15.114 -3.243 -12.330 1.00 89.44 92 PHE A C 1
ATOM 736 O O . PHE A 1 92 ? 15.271 -4.121 -13.181 1.00 89.44 92 PHE A O 1
ATOM 743 N N . LEU A 1 93 ? 16.148 -2.690 -11.689 1.00 92.38 93 LEU A N 1
ATOM 744 C CA . LEU A 1 93 ? 17.540 -3.109 -11.876 1.00 92.38 93 LEU A CA 1
ATOM 745 C C . LEU A 1 93 ? 17.837 -4.357 -11.035 1.00 92.38 93 LEU A C 1
ATOM 747 O O . LEU A 1 93 ? 18.532 -4.321 -10.021 1.00 92.38 93 LEU A O 1
ATOM 751 N N . ARG A 1 94 ? 17.228 -5.471 -11.440 1.00 92.19 94 ARG A N 1
ATOM 752 C CA . ARG A 1 94 ? 17.308 -6.768 -10.765 1.00 92.19 94 ARG A CA 1
ATOM 753 C C . ARG A 1 94 ? 17.364 -7.898 -11.774 1.00 92.19 94 ARG A C 1
ATOM 755 O O . ARG A 1 94 ? 16.768 -7.794 -12.843 1.00 92.19 94 ARG A O 1
ATOM 762 N N . ARG A 1 95 ? 18.002 -9.010 -11.402 1.00 92.38 95 ARG A N 1
ATOM 763 C CA . ARG A 1 95 ? 17.865 -10.268 -12.154 1.00 92.38 95 ARG A CA 1
ATOM 764 C C . ARG A 1 95 ? 16.415 -10.781 -12.045 1.00 92.38 95 ARG A C 1
ATOM 766 O O . ARG A 1 95 ? 15.813 -10.613 -10.983 1.00 92.38 95 ARG A O 1
ATOM 773 N N . PRO A 1 96 ? 15.876 -11.482 -13.060 1.00 90.94 96 PRO A N 1
ATOM 774 C CA . PRO A 1 96 ? 14.478 -11.929 -13.062 1.00 90.94 96 PRO A CA 1
ATOM 775 C C . PRO A 1 96 ? 14.079 -12.783 -11.847 1.00 90.94 96 PRO A C 1
ATOM 777 O O . PRO A 1 96 ? 12.931 -12.744 -11.418 1.00 90.94 96 PRO A O 1
ATOM 780 N N . GLY A 1 97 ? 15.021 -13.539 -11.271 1.00 89.38 97 GLY A N 1
ATOM 781 C CA . GLY A 1 97 ? 14.786 -14.345 -10.067 1.00 89.38 97 GLY A CA 1
ATOM 782 C C . GLY A 1 97 ? 14.644 -13.549 -8.761 1.00 89.38 97 GLY A C 1
ATOM 783 O O . GLY A 1 97 ? 14.135 -14.100 -7.797 1.00 89.38 97 GLY A O 1
ATOM 784 N N . ASN A 1 98 ? 15.071 -12.279 -8.722 1.00 91.56 98 ASN A N 1
ATOM 785 C CA . ASN A 1 98 ? 14.994 -11.405 -7.536 1.00 91.56 98 ASN A CA 1
ATOM 786 C C . ASN A 1 98 ? 13.828 -10.411 -7.584 1.00 91.56 98 ASN A C 1
ATOM 788 O O . ASN A 1 98 ? 13.678 -9.595 -6.675 1.00 91.56 98 ASN A O 1
ATOM 792 N N . VAL A 1 99 ? 13.063 -10.395 -8.673 1.00 91.38 99 VAL A N 1
ATOM 793 C CA . VAL A 1 99 ? 11.933 -9.479 -8.828 1.00 91.38 99 VAL A CA 1
ATOM 794 C C . VAL A 1 99 ? 10.728 -10.084 -8.106 1.00 91.38 99 VAL A C 1
ATOM 796 O O . VAL A 1 99 ? 10.456 -11.264 -8.329 1.00 91.38 99 VAL A O 1
ATOM 799 N N . PRO A 1 100 ? 9.990 -9.309 -7.289 1.00 90.56 100 PRO A N 1
ATOM 800 C CA . PRO A 1 100 ? 8.747 -9.776 -6.682 1.00 90.56 100 PRO A CA 1
ATOM 801 C C . PRO A 1 100 ? 7.793 -10.349 -7.732 1.00 90.56 100 PRO A C 1
ATOM 803 O O . PRO A 1 100 ? 7.636 -9.757 -8.804 1.00 90.56 100 PRO A O 1
ATOM 806 N N . ASP A 1 101 ? 7.140 -11.471 -7.431 1.00 90.00 101 ASP A N 1
ATOM 807 C CA . ASP A 1 101 ? 6.350 -12.232 -8.411 1.00 90.00 101 ASP A CA 1
ATOM 808 C C . ASP A 1 101 ? 5.280 -11.380 -9.113 1.00 90.00 101 ASP A C 1
ATOM 810 O O . ASP A 1 101 ? 5.105 -11.488 -10.334 1.00 90.00 101 ASP A O 1
ATOM 814 N N . ALA A 1 102 ? 4.656 -10.454 -8.374 1.00 90.62 102 ALA A N 1
ATOM 815 C CA . ALA A 1 102 ? 3.668 -9.506 -8.887 1.00 90.62 102 ALA A CA 1
ATOM 816 C C . ALA A 1 102 ? 4.225 -8.519 -9.935 1.00 90.62 102 ALA A C 1
ATOM 818 O O . ALA A 1 102 ? 3.492 -8.030 -10.797 1.00 90.62 102 ALA A O 1
ATOM 819 N N . LEU A 1 103 ? 5.534 -8.247 -9.905 1.00 91.81 103 LEU A N 1
ATOM 820 C CA . LEU A 1 103 ? 6.206 -7.286 -10.782 1.00 91.81 103 LEU A CA 1
ATOM 821 C C . LEU A 1 103 ? 6.945 -7.944 -11.953 1.00 91.81 103 LEU A C 1
ATOM 823 O O . LEU A 1 103 ? 7.229 -7.257 -12.937 1.00 91.81 103 LEU A O 1
ATOM 827 N N . VAL A 1 104 ? 7.214 -9.258 -11.915 1.00 93.19 104 VAL A N 1
ATOM 828 C CA . VAL A 1 104 ? 7.984 -9.980 -12.954 1.00 93.19 104 VAL A CA 1
ATOM 829 C C . VAL A 1 104 ? 7.422 -9.746 -14.361 1.00 93.19 104 VAL A C 1
ATOM 831 O O . VAL A 1 104 ? 8.178 -9.523 -15.309 1.00 93.19 104 VAL A O 1
ATOM 834 N N . GLY A 1 105 ? 6.095 -9.759 -14.529 1.00 91.88 105 GLY A N 1
ATOM 835 C CA . GLY A 1 105 ? 5.478 -9.560 -15.844 1.00 91.88 105 GLY A CA 1
ATOM 836 C C . GLY A 1 105 ? 5.687 -8.153 -16.414 1.00 91.88 105 GLY A C 1
ATOM 837 O O . GLY A 1 105 ? 5.817 -7.987 -17.631 1.00 91.88 105 GLY A O 1
ATOM 838 N N . ILE A 1 106 ? 5.744 -7.135 -15.553 1.00 90.44 106 ILE A N 1
ATOM 839 C CA . ILE A 1 106 ? 6.013 -5.742 -15.940 1.00 90.44 106 ILE A CA 1
ATOM 840 C C . ILE A 1 106 ? 7.503 -5.564 -16.184 1.00 90.44 106 ILE A C 1
ATOM 842 O O . ILE A 1 106 ? 7.881 -5.007 -17.210 1.00 90.44 106 ILE A O 1
ATOM 846 N N . TRP A 1 107 ? 8.330 -6.085 -15.277 1.00 93.00 107 TRP A N 1
ATOM 847 C CA . TRP A 1 107 ? 9.782 -6.109 -15.384 1.00 93.00 107 TRP A CA 1
ATOM 848 C C . TRP A 1 107 ? 10.218 -6.676 -16.735 1.00 93.00 107 TRP A C 1
ATOM 850 O O . TRP A 1 107 ? 10.936 -6.006 -17.473 1.00 93.00 107 TRP A O 1
ATOM 860 N N . ARG A 1 108 ? 9.672 -7.834 -17.132 1.00 93.44 108 ARG A N 1
ATOM 861 C CA . ARG A 1 108 ? 9.949 -8.449 -18.437 1.00 93.44 108 ARG A CA 1
ATOM 862 C C . ARG A 1 108 ? 9.581 -7.518 -19.588 1.00 93.44 108 ARG A C 1
ATOM 864 O O . ARG A 1 108 ? 10.352 -7.379 -20.526 1.00 93.44 108 ARG A O 1
ATOM 871 N N . ARG A 1 109 ? 8.417 -6.864 -19.530 1.00 90.25 109 ARG A N 1
ATOM 872 C CA . ARG A 1 109 ? 7.987 -5.934 -20.585 1.00 90.25 109 ARG A CA 1
ATOM 873 C C . ARG A 1 109 ? 8.911 -4.721 -20.682 1.00 90.25 109 ARG A C 1
ATOM 875 O O . ARG A 1 109 ? 9.255 -4.328 -21.789 1.00 90.25 109 ARG A O 1
ATOM 882 N N . VAL A 1 110 ? 9.290 -4.139 -19.545 1.00 88.38 110 VAL A N 1
ATOM 883 C CA . VAL A 1 110 ? 10.207 -2.994 -19.490 1.00 88.38 110 VAL A CA 1
ATOM 884 C C . VAL A 1 110 ? 11.557 -3.381 -20.084 1.00 88.38 110 VAL A C 1
ATOM 886 O O . VAL A 1 110 ? 12.031 -2.697 -20.984 1.00 88.38 110 VAL A O 1
ATOM 889 N N . TRP A 1 111 ? 12.130 -4.511 -19.667 1.00 90.69 111 TRP A N 1
ATOM 890 C CA . TRP A 1 111 ? 13.417 -4.968 -20.189 1.00 90.69 111 TRP A CA 1
ATOM 891 C C . TRP A 1 111 ? 13.365 -5.407 -21.648 1.00 90.69 111 TRP A C 1
ATOM 893 O O . TRP A 1 111 ? 14.313 -5.125 -22.364 1.00 90.69 111 TRP A O 1
ATOM 903 N N . ILE A 1 112 ? 12.268 -6.000 -22.134 1.00 91.44 112 ILE A N 1
ATOM 904 C CA . ILE A 1 112 ? 12.092 -6.249 -23.575 1.00 91.44 112 ILE A CA 1
ATOM 905 C C . ILE A 1 112 ? 12.145 -4.928 -24.342 1.00 91.44 112 ILE A C 1
ATOM 907 O O . IL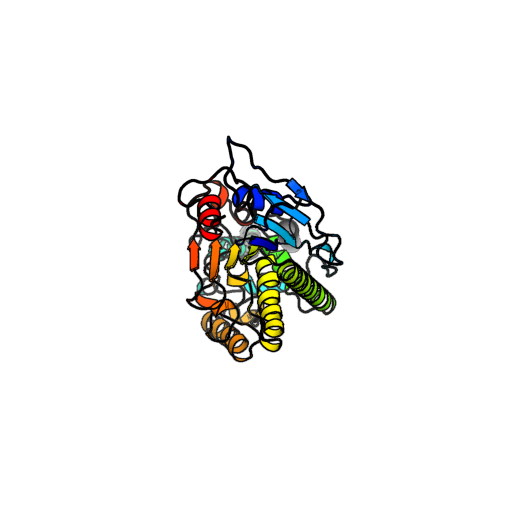E A 1 112 ? 12.901 -4.827 -25.294 1.00 91.44 112 ILE A O 1
ATOM 911 N N . VAL A 1 113 ? 11.410 -3.897 -23.913 1.00 86.06 113 VAL A N 1
ATOM 912 C CA . VAL A 1 113 ? 11.431 -2.587 -24.590 1.00 86.06 113 VAL A CA 1
ATOM 913 C C . VAL A 1 113 ? 12.836 -1.978 -24.580 1.00 86.06 113 VAL A C 1
ATOM 915 O O . VAL A 1 113 ? 13.288 -1.485 -25.610 1.00 86.06 113 VAL A O 1
ATOM 918 N N . VAL A 1 114 ? 13.540 -2.042 -23.446 1.00 85.50 114 VAL A N 1
ATOM 919 C CA . VAL A 1 114 ? 14.914 -1.531 -23.320 1.00 85.50 114 VAL A CA 1
ATOM 920 C C . VAL A 1 114 ? 15.887 -2.317 -24.205 1.00 85.50 114 VAL A C 1
ATOM 922 O O . VAL A 1 114 ? 16.645 -1.715 -24.956 1.00 85.50 114 VAL A O 1
ATOM 925 N N . LEU A 1 115 ? 15.857 -3.650 -24.167 1.00 89.56 115 LEU A N 1
ATOM 926 C CA . LEU A 1 115 ? 16.761 -4.502 -24.944 1.00 89.56 115 LEU A CA 1
ATOM 927 C C . LEU A 1 115 ? 16.470 -4.437 -26.446 1.00 89.56 115 LEU A C 1
ATOM 929 O O . LEU A 1 115 ? 17.407 -4.320 -27.229 1.00 89.56 115 LEU A O 1
ATOM 933 N N . SER A 1 116 ? 15.197 -4.446 -26.858 1.00 86.31 116 SER A N 1
ATOM 934 C CA . SER A 1 116 ? 14.798 -4.246 -28.259 1.00 86.31 116 SER A CA 1
ATOM 935 C C . SER A 1 116 ? 15.334 -2.926 -28.802 1.00 86.31 116 SER A C 1
ATOM 937 O O . SER A 1 116 ? 15.771 -2.858 -29.947 1.00 86.31 116 SER A O 1
ATOM 939 N N . ALA A 1 117 ? 15.334 -1.881 -27.979 1.00 78.06 117 ALA A N 1
ATOM 940 C CA . ALA A 1 117 ? 15.872 -0.593 -28.371 1.00 78.06 117 ALA A CA 1
ATOM 941 C C . ALA A 1 117 ? 17.397 -0.565 -28.457 1.00 78.06 117 ALA A C 1
ATOM 943 O O . ALA A 1 117 ? 17.943 -0.010 -29.405 1.00 78.06 117 ALA A O 1
ATOM 944 N N . LEU A 1 118 ? 18.084 -1.186 -27.497 1.00 83.69 118 LEU A N 1
ATOM 945 C CA . LEU A 1 118 ? 19.539 -1.322 -27.541 1.00 83.69 118 LEU A CA 1
ATOM 946 C C . LEU A 1 118 ? 19.989 -2.136 -28.762 1.00 83.69 118 LEU A C 1
ATOM 948 O O . LEU A 1 118 ? 21.019 -1.818 -29.344 1.00 83.69 118 LEU A O 1
ATOM 952 N N . LEU A 1 119 ? 19.203 -3.135 -29.181 1.00 86.38 119 LEU A N 1
ATOM 953 C CA . LEU A 1 119 ? 19.464 -3.953 -30.368 1.00 86.38 119 LEU A CA 1
ATOM 954 C C . LEU A 1 119 ? 19.144 -3.228 -31.687 1.00 86.38 119 LEU A C 1
ATOM 956 O O . LEU A 1 119 ? 19.763 -3.515 -32.708 1.00 86.38 119 LEU A O 1
ATOM 960 N N . LEU A 1 120 ? 18.228 -2.257 -31.682 1.00 82.31 120 LEU A N 1
ATOM 961 C CA . LEU A 1 120 ? 17.923 -1.456 -32.870 1.00 82.31 120 LEU A CA 1
ATOM 962 C C . LEU A 1 120 ? 19.154 -0.672 -33.358 1.00 82.31 120 LEU A C 1
ATOM 964 O O . LEU A 1 120 ? 19.360 -0.544 -34.560 1.00 82.31 120 LEU A O 1
ATOM 968 N N . ILE A 1 121 ? 19.997 -0.197 -32.437 1.00 77.00 121 ILE A N 1
ATOM 969 C CA . ILE A 1 121 ? 21.196 0.599 -32.744 1.00 77.00 121 ILE A CA 1
ATOM 970 C C . ILE A 1 121 ? 22.185 -0.159 -33.657 1.00 77.00 121 ILE A C 1
ATOM 972 O O . ILE A 1 121 ? 22.473 0.342 -34.747 1.00 77.00 121 ILE A O 1
ATOM 976 N N . PRO A 1 122 ? 22.691 -1.358 -33.296 1.00 81.31 122 PRO A N 1
ATOM 977 C CA . PRO A 1 122 ? 23.584 -2.116 -34.167 1.00 81.31 122 PRO A CA 1
ATOM 978 C C . PRO A 1 122 ? 22.887 -2.614 -35.437 1.00 81.31 122 PRO A C 1
ATOM 980 O O . PRO A 1 122 ? 23.531 -2.670 -36.478 1.00 81.31 122 PRO A O 1
ATOM 983 N N . VAL A 1 123 ? 21.585 -2.928 -35.401 1.00 82.94 123 VAL A N 1
ATOM 984 C CA . VAL A 1 123 ? 20.839 -3.334 -36.609 1.00 82.94 123 VAL A CA 1
ATOM 985 C C . VAL A 1 123 ? 20.806 -2.207 -37.638 1.00 82.94 123 VAL A C 1
ATOM 987 O O . VAL A 1 123 ? 21.076 -2.454 -38.812 1.00 82.94 123 VAL A O 1
ATOM 990 N N . LEU A 1 124 ? 20.530 -0.970 -37.217 1.00 75.12 124 LEU A N 1
ATOM 991 C CA . LEU A 1 124 ? 20.567 0.197 -38.103 1.00 75.12 124 LEU A CA 1
ATOM 992 C C . LEU A 1 124 ? 21.980 0.445 -38.647 1.00 75.12 124 LEU A C 1
ATOM 994 O O . LEU A 1 124 ? 22.134 0.736 -39.831 1.00 75.12 124 LEU A O 1
ATOM 998 N N . PHE A 1 125 ? 23.006 0.269 -37.810 1.00 73.00 125 PHE A N 1
ATOM 999 C CA . PHE A 1 125 ? 24.405 0.413 -38.213 1.00 73.00 125 PHE A CA 1
ATOM 1000 C C . PHE A 1 125 ? 24.824 -0.622 -39.268 1.00 73.00 125 PHE A C 1
ATOM 1002 O O . PHE A 1 125 ? 25.334 -0.259 -40.327 1.00 73.00 125 PHE A O 1
ATOM 1009 N N . VAL A 1 126 ? 24.557 -1.907 -39.017 1.00 79.75 126 VAL A N 1
ATOM 1010 C CA . VAL A 1 126 ? 24.880 -3.003 -39.943 1.00 79.75 126 VAL A CA 1
ATOM 1011 C C . VAL A 1 126 ? 24.067 -2.894 -41.229 1.00 79.75 126 VAL A C 1
ATOM 1013 O O . VAL A 1 126 ? 24.619 -3.101 -42.302 1.00 79.75 126 VAL A O 1
ATOM 1016 N N . SER A 1 127 ? 22.787 -2.519 -41.151 1.00 72.94 127 SER A N 1
ATOM 1017 C CA . SER A 1 127 ? 21.950 -2.325 -42.343 1.00 72.94 127 SER A CA 1
ATOM 1018 C C . SER A 1 127 ? 22.481 -1.193 -43.223 1.00 72.94 127 SER A C 1
ATOM 1020 O O . SER A 1 127 ? 22.562 -1.355 -44.436 1.00 72.94 127 SER A O 1
ATOM 1022 N N . GLY A 1 128 ? 22.899 -0.073 -42.619 1.00 72.50 128 GLY A N 1
ATOM 1023 C CA . GLY A 1 128 ? 23.520 1.037 -43.346 1.00 72.50 128 GLY A CA 1
ATOM 1024 C C . GLY A 1 128 ? 24.841 0.652 -44.019 1.00 72.50 128 GLY A C 1
ATOM 1025 O O . GLY A 1 128 ? 25.111 1.104 -45.126 1.00 72.50 128 GLY A O 1
ATOM 1026 N N . TYR A 1 129 ? 25.634 -0.218 -43.387 1.00 71.94 129 TYR A N 1
ATOM 1027 C CA . TYR A 1 129 ? 26.874 -0.743 -43.967 1.00 71.94 129 TYR A CA 1
ATOM 1028 C C . TYR A 1 129 ? 26.619 -1.770 -45.086 1.00 71.94 129 TYR A C 1
ATOM 1030 O O . TYR A 1 129 ? 27.246 -1.717 -46.140 1.00 71.94 129 TYR A O 1
ATOM 1038 N N . ALA A 1 130 ? 25.674 -2.692 -44.880 1.00 74.56 130 ALA A N 1
ATOM 1039 C CA . ALA A 1 130 ? 25.366 -3.781 -45.808 1.00 74.56 130 ALA A CA 1
ATOM 1040 C C . ALA A 1 130 ? 24.662 -3.317 -47.093 1.00 74.56 130 ALA A C 1
ATOM 1042 O O . ALA A 1 130 ? 24.760 -3.990 -48.115 1.00 74.56 130 ALA A O 1
ATOM 1043 N N . LEU A 1 131 ? 23.979 -2.168 -47.066 1.00 72.69 131 LEU A N 1
ATOM 1044 C CA . LEU A 1 131 ? 23.312 -1.596 -48.240 1.00 72.69 131 LEU A CA 1
ATOM 1045 C C . LEU A 1 131 ? 24.281 -1.042 -49.304 1.00 72.69 131 LEU A C 1
ATOM 1047 O O . LEU A 1 131 ? 23.803 -0.530 -50.312 1.00 72.69 131 LEU A O 1
ATOM 1051 N N . ASN A 1 132 ? 25.606 -1.164 -49.105 1.00 63.62 132 ASN A N 1
ATOM 1052 C CA . ASN A 1 132 ? 26.686 -0.755 -50.021 1.00 63.62 132 ASN A CA 1
ATOM 1053 C C . ASN A 1 132 ? 26.396 0.557 -50.758 1.00 63.62 132 ASN A C 1
ATOM 1055 O O . ASN A 1 132 ? 26.585 0.694 -51.965 1.00 63.62 132 ASN A O 1
ATOM 1059 N N . SER A 1 133 ? 25.835 1.499 -50.016 1.00 61.53 133 SER A N 1
ATOM 1060 C CA . SER A 1 133 ? 25.398 2.762 -50.557 1.00 61.53 133 SER A CA 1
ATOM 1061 C C . SER A 1 133 ? 26.618 3.660 -50.723 1.00 61.53 133 SER A C 1
ATOM 1063 O O . SER A 1 133 ? 27.349 3.859 -49.754 1.00 61.53 133 SER A O 1
ATOM 1065 N N . ASP A 1 134 ? 26.765 4.298 -51.887 1.00 70.00 134 ASP A N 1
ATOM 1066 C CA . ASP A 1 134 ? 27.645 5.461 -52.146 1.00 70.00 134 ASP A CA 1
ATOM 1067 C C . ASP A 1 134 ? 27.306 6.686 -51.257 1.00 70.00 134 ASP A C 1
ATOM 1069 O O . ASP A 1 134 ? 27.595 7.841 -51.567 1.00 70.00 134 ASP A O 1
ATOM 1073 N N . VAL A 1 135 ? 26.628 6.445 -50.138 1.00 67.44 135 VAL A N 1
ATOM 1074 C CA . VAL A 1 135 ? 26.171 7.399 -49.151 1.00 67.44 135 VAL A CA 1
ATOM 1075 C C . VAL A 1 135 ? 27.328 7.651 -48.185 1.00 67.44 135 VAL A C 1
ATOM 1077 O O . VAL A 1 135 ? 27.786 6.730 -47.504 1.00 67.44 135 VAL A O 1
ATOM 1080 N N . PRO A 1 136 ? 27.792 8.904 -48.071 1.00 77.62 136 PRO A N 1
ATOM 1081 C CA . PRO A 1 136 ? 28.832 9.270 -47.125 1.00 77.62 136 PRO A CA 1
ATOM 1082 C C . PRO A 1 136 ? 28.512 8.841 -45.686 1.00 77.62 136 PRO A C 1
ATOM 1084 O O . PRO A 1 136 ? 27.391 9.015 -45.201 1.00 77.62 136 PRO A O 1
ATOM 1087 N N . ALA A 1 137 ? 29.529 8.373 -44.958 1.00 73.94 137 ALA A N 1
ATOM 1088 C CA . ALA A 1 137 ? 29.399 7.874 -43.584 1.00 73.94 137 ALA A CA 1
ATOM 1089 C C . ALA A 1 137 ? 28.730 8.866 -42.606 1.00 73.94 137 ALA A C 1
ATOM 1091 O O . ALA A 1 137 ? 28.091 8.452 -41.638 1.00 73.94 137 ALA A O 1
ATOM 1092 N N . TRP A 1 138 ? 28.819 10.175 -42.865 1.00 75.88 138 TRP A N 1
ATOM 1093 C CA . TRP A 1 138 ? 28.174 11.203 -42.043 1.00 75.88 138 TRP A CA 1
ATOM 1094 C C . TRP A 1 138 ? 26.637 11.175 -42.135 1.00 75.88 138 TRP A C 1
ATOM 1096 O O . TRP A 1 138 ? 25.970 11.465 -41.143 1.00 75.88 138 TRP A O 1
ATOM 1106 N N . ILE A 1 139 ? 26.060 10.763 -43.273 1.00 77.94 139 ILE A N 1
ATOM 1107 C CA . ILE A 1 139 ? 24.602 10.612 -43.449 1.00 77.94 139 ILE A CA 1
ATOM 1108 C C . ILE A 1 139 ? 24.094 9.405 -42.651 1.00 77.94 139 ILE A C 1
ATOM 1110 O O . ILE A 1 139 ? 23.056 9.475 -41.987 1.00 77.94 139 ILE A O 1
ATOM 1114 N N . ILE A 1 140 ? 24.861 8.312 -42.644 1.00 73.81 140 ILE A N 1
ATOM 1115 C CA . ILE A 1 140 ? 24.584 7.128 -41.819 1.00 73.81 140 ILE A CA 1
ATOM 1116 C C . ILE A 1 140 ? 24.678 7.504 -40.329 1.00 73.81 140 ILE A C 1
ATOM 1118 O O . ILE A 1 140 ? 23.779 7.204 -39.547 1.00 73.81 140 ILE A O 1
ATOM 1122 N N . GLY A 1 141 ? 25.710 8.255 -39.934 1.00 76.69 141 GLY A N 1
ATOM 1123 C CA . GLY A 1 141 ? 25.849 8.761 -38.565 1.00 76.69 141 GLY A CA 1
ATOM 1124 C C . GLY A 1 141 ? 24.687 9.661 -38.124 1.00 76.69 141 GLY A C 1
ATOM 1125 O O . GLY A 1 141 ? 24.168 9.494 -37.018 1.00 76.69 141 GLY A O 1
ATOM 1126 N N . LEU A 1 142 ? 24.227 10.572 -38.989 1.00 81.62 142 LEU A N 1
ATOM 1127 C CA . LEU A 1 142 ? 23.077 11.446 -38.722 1.00 81.62 142 LEU A CA 1
ATOM 1128 C C . LEU A 1 142 ? 21.766 10.670 -38.594 1.00 81.62 142 LEU A C 1
ATOM 1130 O O . LEU A 1 142 ? 20.993 10.939 -37.678 1.00 81.62 142 LEU A O 1
ATOM 1134 N N . THR A 1 143 ? 21.509 9.705 -39.477 1.00 76.06 143 THR A N 1
ATOM 1135 C CA . THR A 1 143 ? 20.277 8.898 -39.439 1.00 76.06 143 THR A CA 1
ATOM 1136 C C . THR A 1 143 ? 20.218 8.006 -38.202 1.00 76.06 143 THR A C 1
ATOM 1138 O O . THR A 1 143 ? 19.181 7.953 -37.540 1.00 76.06 143 THR A O 1
ATOM 1141 N N . ILE A 1 144 ? 21.339 7.390 -37.813 1.00 78.12 144 ILE A N 1
ATOM 1142 C CA . ILE A 1 144 ? 21.449 6.643 -36.554 1.00 78.12 144 ILE A CA 1
ATOM 1143 C C . ILE A 1 144 ? 21.246 7.579 -35.361 1.00 78.12 144 ILE A C 1
ATOM 1145 O O . ILE A 1 144 ? 20.462 7.267 -34.466 1.00 78.12 144 ILE A O 1
ATOM 1149 N N . SER A 1 145 ? 21.887 8.750 -35.360 1.00 81.25 145 SER A N 1
ATOM 1150 C CA . SER A 1 145 ? 21.735 9.738 -34.285 1.00 81.25 145 SER A CA 1
ATOM 1151 C C . SER A 1 145 ? 20.287 10.215 -34.153 1.00 81.25 145 SER A C 1
ATOM 1153 O O . SER A 1 145 ? 19.761 10.283 -33.044 1.00 81.25 145 SER A O 1
ATOM 1155 N N . ALA A 1 146 ? 19.605 10.476 -35.270 1.00 84.12 146 ALA A N 1
ATOM 1156 C CA . ALA A 1 146 ? 18.198 10.856 -35.289 1.00 84.12 146 ALA A CA 1
ATOM 1157 C C . ALA A 1 146 ? 17.293 9.725 -34.773 1.00 84.12 146 ALA A C 1
ATOM 1159 O O . ALA A 1 146 ? 16.426 9.975 -33.937 1.00 84.12 146 ALA A O 1
ATOM 1160 N N . ALA A 1 147 ? 17.520 8.478 -35.198 1.00 80.06 147 ALA A N 1
ATOM 1161 C CA . ALA A 1 147 ? 16.772 7.319 -34.709 1.00 80.06 147 ALA A CA 1
ATOM 1162 C C . ALA A 1 147 ? 16.961 7.109 -33.196 1.00 80.06 147 ALA A C 1
ATOM 1164 O O . ALA A 1 147 ? 15.991 6.888 -32.470 1.00 80.06 147 ALA A O 1
ATOM 1165 N N . VAL A 1 148 ? 18.197 7.250 -32.709 1.00 82.06 148 VAL A N 1
ATOM 1166 C CA . VAL A 1 148 ? 18.542 7.187 -31.284 1.00 82.06 148 VAL A CA 1
ATOM 1167 C C . VAL A 1 148 ? 17.853 8.311 -30.507 1.00 82.06 148 VAL A C 1
ATOM 1169 O O . VAL A 1 148 ? 17.250 8.045 -29.469 1.00 82.06 148 VAL A O 1
ATOM 1172 N N . LEU A 1 149 ? 17.867 9.549 -31.010 1.00 85.38 149 LEU A N 1
ATOM 1173 C CA . LEU A 1 149 ? 17.187 10.682 -30.373 1.00 85.38 149 LEU A CA 1
ATOM 1174 C C . LEU A 1 149 ? 15.667 10.490 -30.320 1.00 85.38 149 LEU A C 1
ATOM 1176 O O . LEU A 1 149 ? 15.074 10.680 -29.261 1.00 85.38 149 LEU A O 1
ATOM 1180 N N . VAL A 1 150 ? 15.033 10.072 -31.420 1.00 84.88 150 VAL A N 1
ATOM 1181 C CA . VAL A 1 150 ? 13.589 9.779 -31.462 1.00 84.88 150 VAL A CA 1
ATOM 1182 C C . VAL A 1 150 ? 13.241 8.656 -30.489 1.00 84.88 150 VAL A C 1
ATOM 1184 O O . VAL A 1 150 ? 12.240 8.751 -29.774 1.00 84.88 150 VAL A O 1
ATOM 1187 N N . PHE A 1 151 ? 14.080 7.623 -30.407 1.00 82.25 151 PHE A N 1
ATOM 1188 C CA . PHE A 1 151 ? 13.907 6.550 -29.441 1.00 82.25 151 PHE A CA 1
ATOM 1189 C C . PHE A 1 151 ? 13.995 7.062 -27.996 1.00 82.25 151 PHE A C 1
ATOM 1191 O O . PHE A 1 151 ? 13.066 6.840 -27.218 1.00 82.25 151 PHE A O 1
ATOM 1198 N N . TRP A 1 152 ? 15.063 7.781 -27.630 1.00 82.12 152 TRP A N 1
ATOM 1199 C CA . TRP A 1 152 ? 15.233 8.322 -26.277 1.00 82.12 152 TRP A CA 1
ATOM 1200 C C . TRP A 1 152 ? 14.132 9.313 -25.911 1.00 82.12 152 TRP A C 1
ATOM 1202 O O . TRP A 1 152 ? 13.639 9.290 -24.784 1.00 82.12 152 TRP A O 1
ATOM 1212 N N . PHE A 1 153 ? 13.682 10.128 -26.863 1.00 86.06 153 PHE A N 1
ATOM 1213 C CA . PHE A 1 153 ? 12.543 11.021 -26.681 1.00 86.06 153 PHE A CA 1
ATOM 1214 C C . PHE A 1 153 ? 11.234 10.245 -26.469 1.00 86.06 153 PHE A C 1
ATOM 1216 O O . PHE A 1 153 ? 10.454 10.558 -25.565 1.00 86.06 153 PHE A O 1
ATOM 1223 N N . GLY A 1 154 ? 11.001 9.187 -27.251 1.00 83.88 154 GLY A N 1
ATOM 1224 C CA . GLY A 1 154 ? 9.871 8.276 -27.080 1.00 83.88 154 GLY A CA 1
ATOM 1225 C C . GLY A 1 154 ? 9.887 7.575 -25.719 1.00 83.88 154 GLY A C 1
ATOM 1226 O O . GLY A 1 154 ? 8.859 7.526 -25.037 1.00 83.88 154 GLY A O 1
ATOM 1227 N N . LEU A 1 155 ? 11.058 7.104 -25.283 1.00 81.62 155 LEU A N 1
ATOM 1228 C CA . LEU A 1 155 ? 11.270 6.498 -23.972 1.00 81.62 155 LEU A CA 1
ATOM 1229 C C . LEU A 1 155 ? 11.023 7.510 -22.849 1.00 81.62 155 LEU A C 1
ATOM 1231 O O . LEU A 1 155 ? 10.281 7.209 -21.916 1.00 81.62 155 LEU A O 1
ATOM 1235 N N . TYR A 1 156 ? 11.566 8.722 -22.963 1.00 82.75 156 TYR A N 1
ATOM 1236 C CA . TYR A 1 156 ? 11.319 9.816 -22.027 1.00 82.75 156 TYR A CA 1
ATOM 1237 C C . TYR A 1 156 ? 9.821 10.107 -21.901 1.00 82.75 156 TYR A C 1
ATOM 1239 O O . TYR A 1 156 ? 9.280 10.115 -20.795 1.00 82.75 156 TYR A O 1
ATOM 1247 N N . ARG A 1 157 ? 9.107 10.252 -23.025 1.00 83.06 157 ARG A N 1
ATOM 1248 C CA . ARG A 1 157 ? 7.655 10.482 -23.029 1.00 83.06 157 ARG A CA 1
ATOM 1249 C C . ARG A 1 157 ? 6.886 9.310 -22.419 1.00 83.06 157 ARG A C 1
ATOM 1251 O O . ARG A 1 157 ? 5.892 9.530 -21.725 1.00 83.06 157 ARG A O 1
ATOM 1258 N N . MET A 1 158 ? 7.312 8.072 -22.669 1.00 81.19 158 MET A N 1
ATOM 1259 C CA . MET A 1 158 ? 6.718 6.879 -22.065 1.00 81.19 158 MET A CA 1
ATOM 1260 C C . MET A 1 158 ? 6.908 6.874 -20.544 1.00 81.19 158 MET A C 1
ATOM 1262 O O . MET A 1 158 ? 5.939 6.649 -19.822 1.00 81.19 158 MET A O 1
ATOM 1266 N N . LEU A 1 159 ? 8.119 7.156 -20.057 1.00 77.94 159 LEU A N 1
ATOM 1267 C CA . LEU A 1 159 ? 8.434 7.237 -18.629 1.00 77.94 159 LEU A CA 1
ATOM 1268 C C . LEU A 1 159 ? 7.686 8.392 -17.950 1.00 77.94 159 LEU A C 1
ATOM 1270 O O . LEU A 1 159 ? 7.075 8.189 -16.904 1.00 77.94 159 LEU A O 1
ATOM 1274 N N . ALA A 1 160 ? 7.631 9.566 -18.582 1.00 77.19 160 ALA A N 1
ATOM 1275 C CA . ALA A 1 160 ? 6.858 10.713 -18.109 1.00 77.19 160 ALA A CA 1
ATOM 1276 C C . ALA A 1 160 ? 5.361 10.381 -17.995 1.00 77.19 160 ALA A C 1
ATOM 1278 O O . ALA A 1 160 ? 4.730 10.663 -16.979 1.00 77.19 160 ALA A O 1
ATOM 1279 N N . ARG A 1 161 ? 4.786 9.702 -18.997 1.00 79.94 161 ARG A N 1
ATOM 1280 C CA . ARG A 1 161 ? 3.401 9.209 -18.930 1.00 79.94 161 ARG A CA 1
ATOM 1281 C C . ARG A 1 161 ? 3.212 8.156 -17.846 1.00 79.94 161 ARG A C 1
ATOM 1283 O O . ARG A 1 161 ? 2.167 8.139 -17.206 1.00 79.94 161 ARG A O 1
ATOM 1290 N N . ALA A 1 162 ? 4.192 7.277 -17.645 1.00 73.06 162 ALA A N 1
ATOM 1291 C CA . ALA A 1 162 ? 4.149 6.273 -16.592 1.00 73.06 162 ALA A CA 1
ATOM 1292 C C . ALA A 1 162 ? 4.183 6.909 -15.197 1.00 73.06 162 ALA A C 1
ATOM 1294 O O . ALA A 1 162 ? 3.503 6.404 -14.320 1.00 73.06 162 ALA A O 1
ATOM 1295 N N . LEU A 1 163 ? 4.879 8.028 -14.988 1.00 69.38 163 LEU A N 1
ATOM 1296 C CA . LEU A 1 163 ? 4.898 8.754 -13.707 1.00 69.38 163 LEU A CA 1
ATOM 1297 C C . LEU A 1 163 ? 3.542 9.366 -13.319 1.00 69.38 163 LEU A C 1
ATOM 1299 O O . LEU A 1 163 ? 3.271 9.557 -12.139 1.00 69.38 163 LEU A O 1
ATOM 1303 N N . VAL A 1 164 ? 2.687 9.657 -14.301 1.00 69.94 164 VAL A N 1
ATOM 1304 C CA . VAL A 1 164 ? 1.359 10.270 -14.100 1.00 69.94 164 VAL A CA 1
ATOM 1305 C C . VAL A 1 164 ? 0.228 9.232 -14.238 1.00 69.94 164 VAL A C 1
ATOM 1307 O O . VAL A 1 164 ? -0.955 9.559 -14.177 1.00 69.94 164 VAL A O 1
ATOM 1310 N N . ASN A 1 165 ? 0.561 7.955 -14.442 1.00 78.31 165 ASN A N 1
ATOM 1311 C CA . ASN A 1 165 ? -0.425 6.909 -14.695 1.00 78.31 165 ASN A CA 1
ATOM 1312 C C . ASN A 1 165 ? -1.073 6.404 -13.394 1.00 78.31 165 ASN A C 1
ATOM 1314 O O . ASN A 1 165 ? -0.396 6.143 -12.406 1.00 78.31 165 ASN A O 1
ATOM 1318 N N . LYS A 1 166 ? -2.383 6.131 -13.428 1.00 72.50 166 LYS A N 1
ATOM 1319 C CA . LYS A 1 166 ? -3.120 5.497 -12.319 1.00 72.50 166 LYS A CA 1
ATOM 1320 C C . LYS A 1 166 ? -2.497 4.169 -11.867 1.00 72.50 166 LYS A C 1
ATOM 1322 O O . LYS A 1 166 ? -2.524 3.846 -10.691 1.00 72.50 166 LYS A O 1
ATOM 1327 N N . LYS A 1 167 ? -1.905 3.408 -12.796 1.00 81.75 167 LYS A N 1
ATOM 1328 C CA . LYS A 1 167 ? -1.314 2.082 -12.520 1.00 81.75 167 LYS A CA 1
ATOM 1329 C C . LYS A 1 167 ? -0.062 2.122 -11.642 1.00 81.75 167 LYS A C 1
ATOM 1331 O O . LYS A 1 167 ? 0.327 1.098 -11.098 1.00 81.75 167 LYS A O 1
ATOM 1336 N N . THR A 1 168 ? 0.608 3.264 -11.576 1.00 80.62 168 THR A N 1
ATOM 1337 C CA . THR A 1 168 ? 1.881 3.461 -10.866 1.00 80.62 168 THR A CA 1
ATOM 1338 C C . THR A 1 168 ? 1.735 4.430 -9.700 1.00 80.62 168 THR A C 1
ATOM 1340 O O . THR A 1 168 ? 2.664 4.534 -8.906 1.00 80.62 168 THR A O 1
ATOM 1343 N N . ALA A 1 169 ? 0.584 5.099 -9.564 1.00 82.31 169 ALA A N 1
ATOM 1344 C CA . ALA A 1 169 ? 0.299 6.013 -8.464 1.00 82.31 169 ALA A CA 1
ATOM 1345 C C . ALA A 1 169 ? 0.581 5.395 -7.079 1.00 82.31 169 ALA A C 1
ATOM 1347 O O . ALA A 1 169 ? 1.307 6.031 -6.321 1.00 82.31 169 ALA A O 1
ATOM 1348 N N . PRO A 1 170 ? 0.191 4.138 -6.771 1.00 82.88 170 PRO A N 1
ATOM 1349 C CA . PRO A 1 170 ? 0.500 3.554 -5.461 1.00 82.88 170 PRO A CA 1
ATOM 1350 C C . PRO A 1 170 ? 2.007 3.425 -5.188 1.00 82.88 170 PRO A C 1
ATOM 1352 O O . PRO A 1 170 ? 2.461 3.629 -4.060 1.00 82.88 170 PRO A O 1
ATOM 1355 N N . LEU A 1 171 ? 2.805 3.142 -6.227 1.00 85.25 171 LEU A N 1
ATOM 1356 C CA . LEU A 1 171 ? 4.266 3.126 -6.122 1.00 85.25 171 LEU A CA 1
ATOM 1357 C C . LEU A 1 171 ? 4.822 4.521 -5.856 1.00 85.25 171 LEU A C 1
ATOM 1359 O O . LEU A 1 171 ? 5.712 4.675 -5.025 1.00 85.25 171 LEU A O 1
ATOM 1363 N N . VAL A 1 172 ? 4.326 5.518 -6.593 1.00 86.62 172 VAL A N 1
ATOM 1364 C CA . VAL A 1 172 ? 4.746 6.917 -6.455 1.00 86.62 172 VAL A CA 1
ATOM 1365 C C . VAL A 1 172 ? 4.446 7.412 -5.047 1.00 86.62 172 VAL A C 1
ATOM 1367 O O . VAL A 1 172 ? 5.331 7.967 -4.402 1.00 86.62 172 VAL A O 1
ATOM 1370 N N . ASP A 1 173 ? 3.248 7.135 -4.544 1.00 85.50 173 ASP A N 1
ATOM 1371 C CA . ASP A 1 173 ? 2.814 7.542 -3.212 1.00 85.50 173 ASP A CA 1
ATOM 1372 C C . ASP A 1 173 ? 3.638 6.856 -2.120 1.00 85.50 173 ASP A C 1
ATOM 1374 O O . ASP A 1 173 ? 4.083 7.518 -1.184 1.00 85.50 173 ASP A O 1
ATOM 1378 N N . SER A 1 174 ? 3.904 5.553 -2.261 1.00 85.12 174 SER A N 1
ATOM 1379 C CA . SER A 1 174 ? 4.747 4.803 -1.322 1.00 85.12 174 SER A CA 1
ATOM 1380 C C . SER A 1 174 ? 6.192 5.307 -1.328 1.00 85.12 174 SER A C 1
ATOM 1382 O O . SER A 1 174 ? 6.783 5.506 -0.269 1.00 85.12 174 SER A O 1
ATOM 1384 N N . ALA A 1 175 ? 6.764 5.560 -2.510 1.00 88.25 175 ALA A N 1
ATOM 1385 C CA . ALA A 1 175 ? 8.121 6.085 -2.651 1.00 88.25 175 ALA A CA 1
ATOM 1386 C C . ALA A 1 175 ? 8.248 7.501 -2.073 1.00 88.25 175 ALA A C 1
ATOM 1388 O O . ALA A 1 175 ? 9.212 7.780 -1.363 1.00 88.25 175 ALA A O 1
ATOM 1389 N N . ARG A 1 176 ? 7.255 8.364 -2.327 1.00 89.25 176 ARG A N 1
ATOM 1390 C CA . ARG A 1 176 ? 7.183 9.727 -1.790 1.00 89.25 176 ARG A CA 1
ATOM 1391 C C . ARG A 1 176 ? 7.030 9.718 -0.274 1.00 89.25 176 ARG A C 1
ATOM 1393 O O . ARG A 1 176 ? 7.724 10.468 0.403 1.00 89.25 176 ARG A O 1
ATOM 1400 N N . TYR A 1 177 ? 6.147 8.871 0.259 1.00 88.62 177 TYR A N 1
ATOM 1401 C CA . TYR A 1 177 ? 5.960 8.725 1.702 1.00 88.62 177 TYR A CA 1
ATOM 1402 C C . TYR A 1 177 ? 7.247 8.241 2.367 1.00 88.62 177 TYR A C 1
ATOM 1404 O O . TYR A 1 177 ? 7.700 8.822 3.348 1.00 88.62 177 TYR A O 1
ATOM 1412 N N . LEU A 1 178 ? 7.882 7.211 1.809 1.00 89.12 178 LEU A N 1
ATOM 1413 C CA . LEU A 1 178 ? 9.073 6.611 2.393 1.00 89.12 178 LEU A CA 1
ATOM 1414 C C . LEU A 1 178 ? 10.369 7.350 2.072 1.00 89.12 178 LEU A C 1
ATOM 1416 O O . LEU A 1 178 ? 11.415 6.878 2.502 1.00 89.12 178 LEU A O 1
ATOM 1420 N N . ASP A 1 179 ? 10.353 8.475 1.367 1.00 87.50 179 ASP A N 1
ATOM 1421 C CA . ASP A 1 179 ? 11.555 9.224 1.007 1.00 87.50 179 ASP A CA 1
ATOM 1422 C C . ASP A 1 179 ? 12.330 9.721 2.260 1.00 87.50 179 ASP A C 1
ATOM 1424 O O . ASP A 1 179 ? 11.726 10.129 3.259 1.00 87.50 179 ASP A O 1
ATOM 1428 N N . PRO A 1 180 ? 13.679 9.631 2.289 1.00 85.56 180 PRO A N 1
ATOM 1429 C CA . PRO A 1 180 ? 14.470 10.050 3.448 1.00 85.56 180 PRO A CA 1
ATOM 1430 C C . PRO A 1 180 ? 14.761 11.546 3.528 1.00 85.56 180 PRO A C 1
ATOM 1432 O O . PRO A 1 180 ? 15.415 11.947 4.489 1.00 85.56 180 PRO A O 1
ATOM 1435 N N . ALA A 1 181 ? 14.363 12.363 2.549 1.00 84.81 181 ALA A N 1
ATOM 1436 C CA . ALA A 1 181 ? 14.679 13.782 2.601 1.00 84.81 181 ALA A CA 1
ATOM 1437 C C . ALA A 1 181 ? 14.031 14.436 3.840 1.00 84.81 181 ALA A C 1
ATOM 1439 O O . ALA A 1 181 ? 12.933 14.034 4.243 1.00 84.81 181 ALA A O 1
ATOM 1440 N N . PRO A 1 182 ? 14.664 15.465 4.436 1.00 83.50 182 PRO A N 1
ATOM 1441 C CA . PRO A 1 182 ? 14.136 16.127 5.630 1.00 83.50 182 PRO A CA 1
ATOM 1442 C C . PRO A 1 182 ? 12.663 16.576 5.526 1.00 83.50 182 PRO A C 1
ATOM 1444 O O . PRO A 1 182 ? 11.921 16.319 6.477 1.00 83.50 182 PRO A O 1
ATOM 1447 N N . PRO A 1 183 ? 12.178 17.141 4.394 1.00 83.44 183 PRO A N 1
ATOM 1448 C CA . PRO A 1 183 ? 10.761 17.490 4.248 1.00 83.44 183 PRO A CA 1
ATOM 1449 C C . PRO A 1 183 ? 9.831 16.272 4.344 1.00 83.44 183 PRO A C 1
ATOM 1451 O O . PRO A 1 183 ? 8.802 16.322 5.014 1.00 83.44 183 PRO A O 1
ATOM 1454 N N . SER A 1 184 ? 10.218 15.153 3.729 1.00 85.88 184 SER A N 1
ATOM 1455 C CA . SER A 1 184 ? 9.477 13.887 3.761 1.00 85.88 184 SER A CA 1
ATOM 1456 C C . SER A 1 184 ? 9.452 13.287 5.173 1.00 85.88 184 SER A C 1
ATOM 1458 O O . SER A 1 184 ? 8.449 12.720 5.602 1.00 85.88 184 SER A O 1
ATOM 1460 N N . TYR A 1 185 ? 10.539 13.437 5.937 1.00 86.12 185 TYR A N 1
ATOM 1461 C CA . TYR A 1 185 ? 10.598 13.000 7.333 1.00 86.12 185 TYR A CA 1
ATOM 1462 C C . TYR A 1 185 ? 9.685 13.828 8.248 1.00 86.12 185 TYR A C 1
ATOM 1464 O O . TYR A 1 185 ? 8.926 13.251 9.029 1.00 86.12 185 TYR A O 1
ATOM 1472 N N . ALA A 1 186 ? 9.716 15.159 8.127 1.00 88.56 186 ALA A N 1
ATOM 1473 C CA . ALA A 1 186 ? 8.842 16.048 8.892 1.00 88.56 186 ALA A CA 1
ATOM 1474 C C . ALA A 1 186 ? 7.359 15.766 8.599 1.00 88.56 186 ALA A C 1
ATOM 1476 O O . ALA A 1 186 ? 6.574 15.591 9.532 1.00 88.56 186 ALA A O 1
ATOM 1477 N N . ALA A 1 187 ? 7.005 15.614 7.316 1.00 89.06 187 ALA A N 1
ATOM 1478 C CA . ALA A 1 187 ? 5.660 15.235 6.893 1.00 89.06 187 ALA A CA 1
ATOM 1479 C C . ALA A 1 187 ? 5.232 13.888 7.497 1.00 89.06 187 ALA A C 1
ATOM 1481 O O . ALA A 1 187 ? 4.184 13.801 8.130 1.00 89.06 187 ALA A O 1
ATOM 1482 N N . ARG A 1 188 ? 6.069 12.843 7.401 1.00 90.31 188 ARG A N 1
ATOM 1483 C CA . ARG A 1 188 ? 5.770 11.533 8.009 1.00 90.31 188 ARG A CA 1
ATOM 1484 C C . ARG A 1 188 ? 5.565 11.598 9.515 1.00 90.31 188 ARG A C 1
ATOM 1486 O O . ARG A 1 188 ? 4.688 10.908 10.027 1.00 90.31 188 ARG A O 1
ATOM 1493 N N . ARG A 1 189 ? 6.370 12.389 10.231 1.00 91.25 189 ARG A N 1
ATOM 1494 C CA . ARG A 1 189 ? 6.213 12.567 11.679 1.00 91.25 189 ARG A CA 1
ATOM 1495 C C . ARG A 1 189 ? 4.854 13.187 12.006 1.00 91.25 189 ARG A C 1
ATOM 1497 O O . ARG A 1 189 ? 4.186 12.675 12.896 1.00 91.25 189 ARG A O 1
ATOM 1504 N N . ALA A 1 190 ? 4.453 14.232 11.282 1.00 90.81 190 ALA A N 1
ATOM 1505 C CA . ALA A 1 190 ? 3.152 14.875 11.462 1.00 90.81 190 ALA A CA 1
ATOM 1506 C C . ALA A 1 190 ? 1.992 13.915 11.149 1.00 90.81 190 ALA A C 1
ATOM 1508 O O . ALA A 1 190 ? 1.077 13.783 11.952 1.00 90.81 190 ALA A O 1
ATOM 1509 N N . VAL A 1 191 ? 2.079 13.176 10.036 1.00 91.19 191 VAL A N 1
ATOM 1510 C CA . VAL A 1 191 ? 1.075 12.176 9.625 1.00 91.19 191 VAL A CA 1
ATOM 1511 C C . VAL A 1 191 ? 0.929 11.055 10.663 1.00 91.19 191 VAL A C 1
ATOM 1513 O O . VAL A 1 191 ? -0.175 10.654 11.007 1.00 91.19 191 VAL A O 1
ATOM 1516 N N . ARG A 1 192 ? 2.039 10.532 11.196 1.00 91.50 192 ARG A N 1
ATOM 1517 C CA . ARG A 1 192 ? 1.981 9.500 12.244 1.00 91.50 192 ARG A CA 1
ATOM 1518 C C . ARG A 1 192 ? 1.426 10.058 13.555 1.00 91.50 192 ARG A C 1
ATOM 1520 O O . ARG A 1 192 ? 0.648 9.373 14.204 1.00 91.50 192 ARG A O 1
ATOM 1527 N N . GLY A 1 193 ? 1.820 11.278 13.928 1.00 90.56 193 GLY A N 1
ATOM 1528 C CA . GLY A 1 193 ? 1.317 11.963 15.121 1.00 90.56 193 GLY A CA 1
ATOM 1529 C C . GLY A 1 193 ? -0.197 12.148 15.078 1.00 90.56 193 GLY A C 1
ATOM 1530 O O . GLY A 1 193 ? -0.879 11.671 15.974 1.00 90.56 193 GLY A O 1
ATOM 1531 N N . GLY A 1 194 ? -0.720 12.710 13.984 1.00 90.50 194 GLY A N 1
ATOM 1532 C CA . GLY A 1 194 ? -2.157 12.948 13.839 1.00 90.50 194 GLY A CA 1
ATOM 1533 C C . GLY A 1 194 ? -3.004 11.672 13.884 1.00 90.50 194 GLY A C 1
ATOM 1534 O O . GLY A 1 194 ? -4.082 11.689 14.467 1.00 90.50 194 GLY A O 1
ATOM 1535 N N . LEU A 1 195 ? -2.522 10.544 13.341 1.00 92.06 195 LEU A N 1
ATOM 1536 C CA . LEU A 1 195 ? -3.244 9.272 13.482 1.00 92.06 195 LEU A CA 1
ATOM 1537 C C . LEU A 1 195 ? -3.201 8.736 14.920 1.00 92.06 195 LEU A C 1
ATOM 1539 O O . LEU A 1 195 ? -4.192 8.191 15.393 1.00 92.06 195 LEU A O 1
ATOM 1543 N N . VAL A 1 196 ? -2.074 8.877 15.624 1.00 91.94 196 VAL A N 1
ATOM 1544 C CA . VAL A 1 196 ? -1.983 8.495 17.044 1.00 91.94 196 VAL A CA 1
ATOM 1545 C C . VAL A 1 196 ? -2.932 9.342 17.893 1.00 91.94 196 VAL A C 1
ATOM 1547 O O . VAL A 1 196 ? -3.596 8.792 18.769 1.00 91.94 196 VAL A O 1
ATOM 1550 N N . ASP A 1 197 ? -3.027 10.641 17.611 1.00 90.19 197 ASP A N 1
ATOM 1551 C CA . ASP A 1 197 ? -3.953 11.548 18.289 1.00 90.19 197 ASP A CA 1
ATOM 1552 C C . ASP A 1 197 ? -5.412 11.156 18.003 1.00 90.19 197 ASP A C 1
ATOM 1554 O O . ASP A 1 197 ? -6.171 10.954 18.945 1.00 90.19 197 ASP A O 1
ATOM 1558 N N . LEU A 1 198 ? -5.777 10.888 16.741 1.00 90.31 198 LEU A N 1
ATOM 1559 C CA . LEU A 1 198 ? -7.111 10.380 16.394 1.00 90.31 198 LEU A CA 1
ATOM 1560 C C . LEU A 1 198 ? -7.449 9.071 17.124 1.00 90.31 198 LEU A C 1
ATOM 1562 O O . LEU A 1 198 ? -8.544 8.928 17.658 1.00 90.31 198 LEU A O 1
ATOM 1566 N N . LEU A 1 199 ? -6.526 8.105 17.156 1.00 90.81 199 LEU A N 1
ATOM 1567 C CA . LEU A 1 199 ? -6.751 6.829 17.844 1.00 90.81 199 LEU A CA 1
ATOM 1568 C C . LEU A 1 199 ? -6.917 7.010 19.356 1.00 90.81 199 LEU A C 1
ATOM 1570 O O . LEU A 1 199 ? -7.687 6.271 19.969 1.00 90.81 199 LEU A O 1
ATOM 1574 N N . ARG A 1 200 ? -6.210 7.973 19.958 1.00 88.88 200 ARG A N 1
ATOM 1575 C CA . ARG A 1 200 ? -6.350 8.306 21.379 1.00 88.88 200 ARG A CA 1
ATOM 1576 C C . ARG A 1 200 ? -7.716 8.912 21.658 1.00 88.88 200 ARG A C 1
ATOM 1578 O O . ARG A 1 200 ? -8.399 8.422 22.547 1.00 88.88 200 ARG A O 1
ATOM 1585 N N . ASP A 1 201 ? -8.126 9.897 20.876 1.00 88.19 201 ASP A N 1
ATOM 1586 C CA . ASP A 1 201 ? -9.395 10.584 21.088 1.00 88.19 201 ASP A CA 1
ATOM 1587 C C . ASP A 1 201 ? -10.584 9.626 20.847 1.00 88.19 201 ASP A C 1
ATOM 1589 O O . ASP A 1 201 ? -11.525 9.583 21.638 1.00 88.19 201 ASP A O 1
ATOM 1593 N N . VAL A 1 202 ? -10.505 8.755 19.827 1.00 88.69 202 VAL A N 1
ATOM 1594 C CA . VAL A 1 202 ? -11.475 7.659 19.636 1.00 88.69 202 VAL A CA 1
ATOM 1595 C C . VAL A 1 202 ? -11.463 6.716 20.841 1.00 88.69 202 VAL A C 1
ATOM 1597 O O . VAL A 1 202 ? -12.515 6.322 21.321 1.00 88.69 202 VAL A O 1
ATOM 1600 N N . HIS A 1 203 ? -10.304 6.345 21.376 1.00 87.62 203 HIS A N 1
ATOM 1601 C CA . HIS A 1 203 ? -10.258 5.501 22.571 1.00 87.62 203 HIS A CA 1
ATOM 1602 C C . HIS A 1 203 ? -10.896 6.176 23.803 1.00 87.62 203 HIS A C 1
ATOM 1604 O O . HIS A 1 203 ? -11.544 5.500 24.601 1.00 87.62 203 HIS A O 1
ATOM 1610 N N . GLU A 1 204 ? -10.759 7.495 23.944 1.00 87.25 204 GLU A N 1
ATOM 1611 C CA . GLU A 1 204 ? -11.334 8.281 25.044 1.00 87.25 204 GLU A CA 1
ATOM 1612 C C . GLU A 1 204 ? -12.854 8.491 24.922 1.00 87.25 204 GLU A C 1
ATOM 1614 O O . GLU A 1 204 ? -13.526 8.597 25.946 1.00 87.25 204 GLU A O 1
ATOM 1619 N N . GLU A 1 205 ? -13.425 8.438 23.712 1.00 85.44 205 GLU A N 1
ATOM 1620 C CA . GLU A 1 205 ? -14.885 8.457 23.483 1.00 85.44 205 GLU A CA 1
ATOM 1621 C C . GLU A 1 205 ? -15.632 7.215 24.024 1.00 85.44 205 GLU A C 1
ATOM 1623 O O . GLU A 1 205 ? -16.864 7.168 23.979 1.00 85.44 205 GLU A O 1
ATOM 1628 N N . GLY A 1 206 ? -14.920 6.198 24.521 1.00 83.75 206 GLY A N 1
ATOM 1629 C CA . GLY A 1 206 ? -15.526 5.031 25.169 1.00 83.75 206 GLY A CA 1
ATOM 1630 C C . GLY A 1 206 ? -15.907 3.883 24.227 1.00 83.75 206 GLY A C 1
ATOM 1631 O O . GLY A 1 206 ? -16.714 3.029 24.600 1.00 83.75 206 GLY A O 1
ATOM 1632 N N . TYR A 1 207 ? -15.339 3.810 23.015 1.00 89.81 207 TYR A N 1
ATOM 1633 C CA . TYR A 1 207 ? -15.526 2.629 22.161 1.00 89.81 207 TYR A CA 1
ATOM 1634 C C . TYR A 1 207 ? -14.861 1.401 22.778 1.00 89.81 207 TYR A C 1
ATOM 1636 O O . TYR A 1 207 ? -13.683 1.403 23.133 1.00 89.81 207 TYR A O 1
ATOM 1644 N N . THR A 1 208 ? -15.611 0.304 22.825 1.00 89.88 208 THR A N 1
ATOM 1645 C CA . THR A 1 208 ? -15.126 -0.979 23.357 1.00 89.88 208 THR A CA 1
ATOM 1646 C C . THR A 1 208 ? -14.284 -1.748 22.343 1.00 89.88 208 THR A C 1
ATOM 1648 O O . THR A 1 208 ? -13.453 -2.573 22.723 1.00 89.88 208 THR A O 1
ATOM 1651 N N . ARG A 1 209 ? -14.477 -1.459 21.050 1.00 92.75 209 ARG A N 1
ATOM 1652 C CA . ARG A 1 209 ? -13.791 -2.101 19.931 1.00 92.75 209 ARG A CA 1
ATOM 1653 C C . ARG A 1 209 ? -13.351 -1.054 18.915 1.00 92.75 209 ARG A C 1
ATOM 1655 O O . ARG A 1 209 ? -14.181 -0.338 18.367 1.00 92.75 209 ARG A O 1
ATOM 1662 N N . ILE A 1 210 ? -12.059 -1.000 18.622 1.00 94.38 210 ILE A N 1
ATOM 1663 C CA . ILE A 1 210 ? -11.493 -0.172 17.556 1.00 94.38 210 ILE A CA 1
ATOM 1664 C C . ILE A 1 210 ? -10.899 -1.102 16.500 1.00 94.38 210 ILE A C 1
ATOM 1666 O O . ILE A 1 210 ? -10.101 -1.991 16.814 1.00 94.38 210 ILE A O 1
ATOM 1670 N N . VAL A 1 211 ? -11.306 -0.900 15.251 1.00 96.50 211 VAL A N 1
ATOM 1671 C CA . VAL A 1 211 ? -10.793 -1.601 14.076 1.00 96.50 211 VAL A CA 1
ATOM 1672 C C . VAL A 1 211 ? -10.081 -0.591 13.193 1.00 96.50 211 VAL A C 1
ATOM 1674 O O . VAL A 1 211 ? -10.688 0.380 12.746 1.00 96.50 211 VAL A O 1
ATOM 1677 N N . VAL A 1 212 ? -8.797 -0.813 12.924 1.00 97.12 212 VAL A N 1
ATOM 1678 C CA . VAL A 1 212 ? -8.022 0.048 12.025 1.00 97.12 212 VAL A CA 1
ATOM 1679 C C . VAL A 1 212 ? -7.928 -0.628 10.667 1.00 97.12 212 VAL A C 1
ATOM 1681 O O . VAL A 1 212 ? -7.359 -1.711 10.545 1.00 97.12 212 VAL A O 1
ATOM 1684 N N . VAL A 1 213 ? -8.475 0.008 9.636 1.00 97.56 213 VAL A N 1
ATOM 1685 C CA . VAL A 1 213 ? -8.402 -0.464 8.252 1.00 97.56 213 VAL A CA 1
ATOM 1686 C C . VAL A 1 213 ? -7.467 0.432 7.462 1.00 97.56 213 VAL A C 1
ATOM 1688 O O . VAL A 1 213 ? -7.593 1.651 7.482 1.00 97.56 213 VAL A O 1
ATOM 1691 N N . ALA A 1 214 ? -6.532 -0.157 6.733 1.00 96.56 214 ALA A N 1
ATOM 1692 C CA . ALA A 1 214 ? -5.553 0.588 5.968 1.00 96.56 214 ALA A CA 1
ATOM 1693 C C . ALA A 1 214 ? -5.453 0.088 4.528 1.00 96.56 214 ALA A C 1
ATOM 1695 O O . ALA A 1 214 ? -5.370 -1.114 4.277 1.00 96.56 214 ALA A O 1
ATOM 1696 N N . HIS A 1 215 ? -5.425 1.018 3.574 1.00 95.06 215 HIS A N 1
ATOM 1697 C CA . HIS A 1 215 ? -5.352 0.721 2.143 1.00 95.06 215 HIS A CA 1
ATOM 1698 C C . HIS A 1 215 ? -4.179 1.437 1.472 1.00 95.06 215 HIS A C 1
ATOM 1700 O O . HIS A 1 215 ? -3.906 2.611 1.746 1.00 95.06 215 HIS A O 1
ATOM 1706 N N . GLY A 1 216 ? -3.474 0.727 0.584 1.00 92.56 216 GLY A N 1
ATOM 1707 C CA . GLY A 1 216 ? -2.341 1.275 -0.165 1.00 92.56 216 GLY A CA 1
ATOM 1708 C C . GLY A 1 216 ? -1.275 1.874 0.760 1.00 92.56 216 GLY A C 1
ATOM 1709 O O . GLY A 1 216 ? -0.904 1.277 1.764 1.00 92.56 216 GLY A O 1
ATOM 1710 N N . THR A 1 217 ? -0.789 3.085 0.473 1.00 91.88 217 THR A N 1
ATOM 1711 C CA . THR A 1 217 ? 0.211 3.774 1.321 1.00 91.88 217 THR A CA 1
ATOM 1712 C C . THR A 1 217 ? -0.246 3.966 2.774 1.00 91.88 217 THR A C 1
ATOM 1714 O O . THR A 1 217 ? 0.596 4.027 3.673 1.00 91.88 217 THR A O 1
ATOM 1717 N N . GLY A 1 218 ? -1.561 3.998 3.026 1.00 93.69 218 GLY A N 1
ATOM 1718 C CA . GLY A 1 218 ? -2.131 4.069 4.369 1.00 93.69 218 GLY A CA 1
ATOM 1719 C C . GLY A 1 218 ? -1.700 2.918 5.279 1.00 93.69 218 GLY A C 1
ATOM 1720 O O . GLY A 1 218 ? -1.642 3.095 6.493 1.00 93.69 218 GLY A O 1
ATOM 1721 N N . THR A 1 219 ? -1.297 1.767 4.721 1.00 95.44 219 THR A N 1
ATOM 1722 C CA . THR A 1 219 ? -0.826 0.626 5.520 1.00 95.44 219 THR A CA 1
ATOM 1723 C C . THR A 1 219 ? 0.461 0.925 6.271 1.00 95.44 219 THR A C 1
ATOM 1725 O O . THR A 1 219 ? 0.599 0.461 7.394 1.00 95.44 219 THR A O 1
ATOM 1728 N N . TYR A 1 220 ? 1.383 1.716 5.705 1.00 94.25 220 TYR A N 1
ATOM 1729 C CA . TYR A 1 220 ? 2.578 2.157 6.436 1.00 94.25 220 TYR A CA 1
ATOM 1730 C C . TYR A 1 220 ? 2.208 3.099 7.582 1.00 94.25 220 TYR A C 1
ATOM 1732 O O . TYR A 1 220 ? 2.703 2.945 8.693 1.00 94.25 220 TYR A O 1
ATOM 1740 N N . ILE A 1 221 ? 1.301 4.043 7.316 1.00 94.25 221 ILE A N 1
ATOM 1741 C CA . ILE A 1 221 ? 0.862 5.043 8.293 1.00 94.25 221 ILE A CA 1
ATOM 1742 C C . ILE A 1 221 ? 0.199 4.364 9.492 1.00 94.25 221 ILE A C 1
ATOM 1744 O O . ILE A 1 221 ? 0.606 4.604 10.627 1.00 94.25 221 ILE A O 1
ATOM 1748 N N . ALA A 1 222 ? -0.778 3.490 9.237 1.00 95.50 222 ALA A N 1
ATOM 1749 C CA . ALA A 1 222 ? -1.489 2.757 10.277 1.00 95.50 222 ALA A CA 1
ATOM 1750 C C . ALA A 1 222 ? -0.557 1.828 11.060 1.00 95.50 222 ALA A C 1
ATOM 1752 O O . ALA A 1 222 ? -0.558 1.853 12.285 1.00 95.50 222 ALA A O 1
ATOM 1753 N N . TYR A 1 223 ? 0.291 1.068 10.367 1.00 95.50 223 TYR A N 1
ATOM 1754 C CA . TYR A 1 223 ? 1.269 0.180 10.991 1.00 95.50 223 TYR A CA 1
ATOM 1755 C C . TYR A 1 223 ? 2.209 0.919 11.964 1.00 95.50 223 TYR A C 1
ATOM 1757 O O . TYR A 1 223 ? 2.399 0.495 13.110 1.00 95.50 223 TYR A O 1
ATOM 1765 N N . ASP A 1 224 ? 2.765 2.054 11.532 1.00 93.25 224 ASP A N 1
ATOM 1766 C CA . ASP A 1 224 ? 3.659 2.862 12.361 1.00 93.25 224 ASP A CA 1
ATOM 1767 C C . ASP A 1 224 ? 2.907 3.493 13.544 1.00 93.25 224 ASP A C 1
ATOM 1769 O O . ASP A 1 224 ? 3.406 3.494 14.671 1.00 93.25 224 ASP A O 1
ATOM 1773 N N . ALA A 1 225 ? 1.702 4.019 13.300 1.00 92.94 225 ALA A N 1
ATOM 1774 C CA . ALA A 1 225 ? 0.877 4.638 14.332 1.00 92.94 225 ALA A CA 1
ATOM 1775 C C . ALA A 1 225 ? 0.452 3.630 15.404 1.00 92.94 225 ALA A C 1
ATOM 1777 O O . ALA A 1 225 ? 0.554 3.944 16.583 1.00 92.94 225 ALA A O 1
ATOM 1778 N N . LEU A 1 226 ? 0.066 2.407 15.025 1.00 93.50 226 LEU A N 1
ATOM 1779 C CA . LEU A 1 226 ? -0.274 1.337 15.968 1.00 93.50 226 LEU A CA 1
ATOM 1780 C C . LEU A 1 226 ? 0.904 0.972 16.872 1.00 93.50 226 LEU A C 1
ATOM 1782 O O . LEU A 1 226 ? 0.731 0.802 18.078 1.00 93.50 226 LEU A O 1
ATOM 1786 N N . THR A 1 227 ? 2.111 0.909 16.310 1.00 91.31 227 THR A N 1
ATOM 1787 C CA . THR A 1 227 ? 3.330 0.629 17.079 1.00 91.31 227 THR A CA 1
ATOM 1788 C C . THR A 1 227 ? 3.621 1.735 18.095 1.00 91.31 227 THR A C 1
ATOM 1790 O O . THR A 1 227 ? 3.930 1.456 19.256 1.00 91.31 227 THR A O 1
ATOM 1793 N N . LEU A 1 228 ? 3.475 2.999 17.688 1.00 90.06 228 LEU A N 1
ATOM 1794 C CA . LEU A 1 228 ? 3.667 4.154 18.568 1.00 90.06 228 LEU A CA 1
ATOM 1795 C C . LEU A 1 228 ? 2.576 4.258 19.639 1.00 90.06 228 LEU A C 1
ATOM 1797 O O . LEU A 1 228 ? 2.889 4.485 20.807 1.00 90.06 228 LEU A O 1
ATOM 1801 N N . PHE A 1 229 ? 1.318 4.070 19.247 1.00 89.75 229 PHE A N 1
ATOM 1802 C CA . PHE A 1 229 ? 0.158 4.094 20.131 1.00 89.75 229 PHE A CA 1
ATOM 1803 C C . PHE A 1 229 ? 0.294 3.029 21.221 1.00 89.75 229 PHE A C 1
ATOM 1805 O O . PHE A 1 229 ? 0.227 3.338 22.408 1.00 89.75 229 PHE A O 1
ATOM 1812 N N . TRP A 1 230 ? 0.611 1.791 20.840 1.00 88.69 230 TRP A N 1
ATOM 1813 C CA . TRP A 1 230 ? 0.837 0.696 21.780 1.00 88.69 230 TRP A CA 1
ATOM 1814 C C . TRP A 1 230 ? 1.962 0.995 22.773 1.00 88.69 230 TRP A C 1
ATOM 1816 O O . TRP A 1 230 ? 1.780 0.811 23.975 1.00 88.69 230 TRP A O 1
ATOM 1826 N N . ALA A 1 231 ? 3.092 1.537 22.308 1.00 86.12 231 ALA A N 1
ATOM 1827 C CA . ALA A 1 231 ? 4.204 1.903 23.183 1.00 86.12 231 ALA A CA 1
ATOM 1828 C C . ALA A 1 231 ? 3.835 3.004 24.199 1.00 86.12 231 ALA A C 1
ATOM 1830 O O . ALA A 1 231 ? 4.358 3.014 25.315 1.00 86.12 231 ALA A O 1
ATOM 1831 N N . GLN A 1 232 ? 2.943 3.933 23.836 1.00 85.06 232 GLN A N 1
ATOM 1832 C CA . GLN A 1 232 ? 2.430 4.957 24.753 1.00 85.06 232 GLN A CA 1
ATOM 1833 C C . GLN A 1 232 ? 1.454 4.364 25.776 1.00 85.06 232 GLN A C 1
ATOM 1835 O O . GLN A 1 232 ? 1.566 4.656 26.965 1.00 85.06 232 GLN A O 1
ATOM 1840 N N . PHE A 1 233 ? 0.541 3.500 25.333 1.00 80.12 233 PHE A N 1
ATOM 1841 C CA . PHE A 1 233 ? -0.488 2.897 26.182 1.00 80.12 233 PHE A CA 1
ATOM 1842 C C . PHE A 1 233 ? 0.075 1.871 27.165 1.00 80.12 233 PHE A C 1
ATOM 1844 O O . PHE A 1 233 ? -0.283 1.896 28.343 1.00 80.12 233 PHE A O 1
ATOM 1851 N N . HIS A 1 234 ? 1.035 1.048 26.730 1.00 79.31 234 HIS A N 1
ATOM 1852 C CA . HIS A 1 234 ? 1.738 0.121 27.617 1.00 79.31 234 HIS A CA 1
ATOM 1853 C C . HIS A 1 234 ? 2.457 0.844 28.758 1.00 79.31 234 HIS A C 1
ATOM 1855 O O . HIS A 1 234 ? 2.411 0.382 29.895 1.00 79.31 234 HIS A O 1
ATOM 1861 N N . LYS A 1 235 ? 3.058 2.013 28.497 1.00 79.19 235 LYS A N 1
ATOM 1862 C CA . LYS A 1 235 ? 3.670 2.840 29.552 1.00 79.19 235 LYS A CA 1
ATOM 1863 C C . LYS A 1 235 ? 2.657 3.377 30.564 1.00 79.19 235 LYS A C 1
ATOM 1865 O O . LYS A 1 235 ? 3.031 3.630 31.703 1.00 79.19 235 LYS A O 1
ATOM 1870 N N . GLN A 1 236 ? 1.403 3.563 30.157 1.00 79.56 236 GLN A N 1
ATOM 1871 C CA . GLN A 1 236 ? 0.322 4.059 31.014 1.00 79.56 236 GLN A CA 1
ATOM 1872 C C . GLN A 1 236 ? -0.451 2.932 31.721 1.00 79.56 236 GLN A C 1
ATOM 1874 O O . GLN A 1 236 ? -1.346 3.224 32.509 1.00 79.56 236 GLN A O 1
ATOM 1879 N N . GLY A 1 237 ? -0.151 1.659 31.431 1.00 74.00 237 GLY A N 1
ATOM 1880 C CA . GLY A 1 237 ? -0.880 0.510 31.980 1.00 74.00 237 GLY A CA 1
ATOM 1881 C C . GLY A 1 237 ? -2.327 0.383 31.486 1.00 74.00 237 GLY A C 1
ATOM 1882 O O . GLY A 1 237 ? -3.111 -0.349 32.086 1.00 74.00 237 GLY A O 1
ATOM 1883 N N . LYS A 1 238 ? -2.701 1.091 30.410 1.00 75.88 238 LYS A N 1
ATOM 1884 C CA . LYS A 1 238 ? -4.043 1.030 29.814 1.00 75.88 238 LYS A CA 1
ATOM 1885 C C . LYS A 1 238 ? -4.128 -0.119 28.809 1.00 75.88 238 LYS A C 1
ATOM 1887 O O . LYS A 1 238 ? -3.225 -0.302 27.993 1.00 75.88 238 LYS A O 1
ATOM 1892 N N . ALA A 1 239 ? -5.232 -0.864 28.833 1.00 71.56 239 ALA A N 1
ATOM 1893 C CA . ALA A 1 239 ? -5.519 -1.865 27.811 1.00 71.56 239 ALA A CA 1
ATOM 1894 C C . ALA A 1 239 ? -5.928 -1.181 26.496 1.00 71.56 239 ALA A C 1
ATOM 1896 O O . ALA A 1 239 ? -6.742 -0.260 26.493 1.00 71.56 239 ALA A O 1
ATOM 1897 N N . SER A 1 240 ? -5.369 -1.635 25.374 1.00 77.38 240 SER A N 1
ATOM 1898 C CA . SER A 1 240 ? -5.752 -1.142 24.049 1.00 77.38 240 SER A CA 1
ATOM 1899 C C . SER A 1 240 ? -7.113 -1.711 23.640 1.00 77.38 240 SER A C 1
ATOM 1901 O O . SER A 1 240 ? -7.291 -2.927 23.639 1.00 77.38 240 SER A O 1
ATOM 1903 N N . CYS A 1 241 ? -8.047 -0.851 23.223 1.00 85.75 241 CYS A N 1
ATOM 1904 C CA . CYS A 1 241 ? -9.302 -1.274 22.580 1.00 85.75 241 CYS A CA 1
ATOM 1905 C C . CYS A 1 241 ? -9.124 -1.579 21.083 1.00 85.75 241 CYS A C 1
ATOM 1907 O O . CYS A 1 241 ? -10.101 -1.885 20.400 1.00 85.75 241 CYS A O 1
ATOM 1909 N N . ILE A 1 242 ? -7.901 -1.482 20.550 1.00 92.50 242 ILE A N 1
ATOM 1910 C CA . ILE A 1 242 ? -7.607 -1.850 19.164 1.00 92.50 242 ILE A CA 1
ATOM 1911 C C . ILE A 1 242 ? -7.582 -3.370 19.067 1.00 92.50 242 ILE A C 1
ATOM 1913 O O . ILE A 1 242 ? -6.682 -4.026 19.584 1.00 92.50 242 ILE A O 1
ATOM 1917 N N . THR A 1 243 ? -8.600 -3.913 18.412 1.00 93.31 243 THR A N 1
ATOM 1918 C CA . THR A 1 243 ? -8.854 -5.360 18.343 1.00 93.31 243 THR A CA 1
ATOM 1919 C C . THR A 1 243 ? -8.429 -5.962 17.014 1.00 93.31 243 THR A C 1
ATOM 1921 O O . THR A 1 243 ? -7.916 -7.081 16.982 1.00 93.31 243 THR A O 1
ATOM 1924 N N . ASP A 1 244 ? -8.592 -5.210 15.925 1.00 95.81 244 ASP A N 1
ATOM 1925 C CA . ASP A 1 244 ? -8.347 -5.674 14.566 1.00 95.81 244 ASP A CA 1
ATOM 1926 C C . ASP A 1 244 ? -7.538 -4.632 13.776 1.00 95.81 244 ASP A C 1
ATOM 1928 O O . ASP A 1 244 ? -7.812 -3.428 13.824 1.00 95.81 244 ASP A O 1
ATOM 1932 N N . PHE A 1 245 ? -6.558 -5.113 13.012 1.00 97.44 245 PHE A N 1
ATOM 1933 C CA . PHE A 1 245 ? -5.814 -4.344 12.021 1.00 97.44 245 PHE A CA 1
ATOM 1934 C C . PHE A 1 245 ? -5.992 -5.009 10.657 1.00 97.44 245 PHE A C 1
ATOM 1936 O O . PHE A 1 245 ? -5.532 -6.129 10.431 1.00 97.44 245 PHE A O 1
ATOM 1943 N N . VAL A 1 246 ? -6.691 -4.338 9.745 1.00 98.12 246 VAL A N 1
ATOM 1944 C CA . VAL A 1 246 ? -7.019 -4.872 8.421 1.00 98.12 246 VAL A CA 1
ATOM 1945 C C . VAL A 1 246 ? -6.237 -4.111 7.361 1.00 98.12 246 VAL A C 1
ATOM 1947 O O . VAL A 1 246 ? -6.423 -2.911 7.191 1.00 98.12 246 VAL A O 1
ATOM 1950 N N . THR A 1 247 ? -5.378 -4.797 6.614 1.00 97.88 247 THR A N 1
ATOM 1951 C CA . THR A 1 247 ? -4.630 -4.207 5.500 1.00 97.88 247 THR A CA 1
ATOM 1952 C C . THR A 1 247 ? -5.190 -4.674 4.163 1.00 97.88 247 THR A C 1
ATOM 1954 O O . THR A 1 247 ? -5.436 -5.860 3.966 1.00 97.88 247 THR A O 1
ATOM 1957 N N . VAL A 1 248 ? -5.380 -3.751 3.221 1.00 97.00 248 VAL A N 1
ATOM 1958 C CA . VAL A 1 248 ? -5.931 -4.035 1.889 1.00 97.00 248 VAL A CA 1
ATOM 1959 C C . VAL A 1 248 ? -4.987 -3.494 0.818 1.00 97.00 248 VAL A C 1
ATOM 1961 O O . VAL A 1 248 ? -4.651 -2.309 0.822 1.00 97.00 248 VAL A O 1
ATOM 1964 N N . GLY A 1 249 ? -4.541 -4.355 -0.101 1.00 94.94 249 GLY A N 1
ATOM 1965 C CA . GLY A 1 249 ? -3.593 -3.979 -1.156 1.00 94.94 249 GLY A CA 1
ATOM 1966 C C . GLY A 1 249 ? -2.295 -3.400 -0.587 1.00 94.94 249 GLY A C 1
ATOM 1967 O O . GLY A 1 249 ? -1.865 -2.324 -0.986 1.00 94.94 249 GLY A O 1
ATOM 1968 N N . ALA A 1 250 ? -1.708 -4.057 0.413 1.00 95.25 250 ALA A N 1
ATOM 1969 C CA . ALA A 1 250 ? -0.656 -3.465 1.230 1.00 95.25 250 ALA A CA 1
ATOM 1970 C C . ALA A 1 250 ? 0.728 -3.454 0.540 1.00 95.25 250 ALA A C 1
ATOM 1972 O O . ALA A 1 250 ? 1.339 -4.520 0.420 1.00 95.25 250 ALA A O 1
ATOM 1973 N N . PRO A 1 251 ? 1.319 -2.280 0.216 1.00 93.75 251 PRO A N 1
ATOM 1974 C CA . PRO A 1 251 ? 2.705 -2.180 -0.257 1.00 93.75 251 PRO A CA 1
ATOM 1975 C C . PRO A 1 251 ? 3.739 -2.626 0.789 1.00 93.75 251 PRO A C 1
ATOM 1977 O O . PRO A 1 251 ? 4.919 -2.745 0.461 1.00 93.75 251 PRO A O 1
ATOM 1980 N N . LEU A 1 252 ? 3.310 -2.930 2.022 1.00 94.25 252 LEU A N 1
ATOM 1981 C CA . LEU A 1 252 ? 4.116 -3.582 3.058 1.00 94.25 252 LEU A CA 1
ATOM 1982 C C . LEU A 1 252 ? 4.781 -4.881 2.574 1.00 94.25 252 LEU A C 1
ATOM 1984 O O . LEU A 1 252 ? 5.861 -5.205 3.059 1.00 94.25 252 LEU A O 1
ATOM 1988 N N . VAL A 1 253 ? 4.226 -5.575 1.574 1.00 94.69 253 VAL A N 1
ATOM 1989 C CA . VAL A 1 253 ? 4.883 -6.746 0.958 1.00 94.69 253 VAL A CA 1
ATOM 1990 C C . VAL A 1 253 ? 6.249 -6.403 0.339 1.00 94.69 253 VAL A C 1
ATOM 1992 O O . VAL A 1 253 ? 7.111 -7.263 0.199 1.00 94.69 253 VAL A O 1
ATOM 1995 N N . LEU A 1 254 ? 6.480 -5.130 0.002 1.00 93.50 254 LEU A N 1
ATOM 1996 C CA . LEU A 1 254 ? 7.744 -4.607 -0.522 1.00 93.50 254 LEU A CA 1
ATOM 1997 C C . LEU A 1 254 ? 8.595 -3.923 0.565 1.00 93.50 254 LEU A C 1
ATOM 1999 O O . LEU A 1 254 ? 9.543 -3.200 0.245 1.00 93.50 254 LEU A O 1
ATOM 2003 N N . ALA A 1 255 ? 8.282 -4.093 1.853 1.00 93.12 255 ALA A N 1
ATOM 2004 C CA . ALA A 1 255 ? 8.987 -3.410 2.940 1.00 93.12 255 ALA A CA 1
ATOM 2005 C C . ALA A 1 255 ? 10.482 -3.780 3.013 1.00 93.12 255 ALA A C 1
ATOM 2007 O O . ALA A 1 255 ? 11.316 -2.915 3.286 1.00 93.12 255 ALA A O 1
ATOM 2008 N N . ASP A 1 256 ? 10.844 -5.013 2.659 1.00 92.38 256 ASP A N 1
ATOM 2009 C CA . ASP A 1 256 ? 12.232 -5.488 2.551 1.00 92.38 256 ASP A CA 1
ATOM 2010 C C . ASP A 1 256 ? 13.033 -4.859 1.389 1.00 92.38 256 ASP A C 1
ATOM 2012 O O . ASP A 1 256 ? 14.222 -5.139 1.224 1.00 92.38 256 ASP A O 1
ATOM 2016 N N . LEU A 1 257 ? 12.393 -4.009 0.582 1.00 91.00 257 LEU A N 1
ATOM 2017 C CA . LEU A 1 257 ? 12.986 -3.215 -0.494 1.00 91.00 257 LEU A CA 1
ATOM 2018 C C . LEU A 1 257 ? 12.883 -1.718 -0.205 1.00 91.00 257 LEU A C 1
ATOM 2020 O O . LEU A 1 257 ? 13.844 -0.970 -0.421 1.00 91.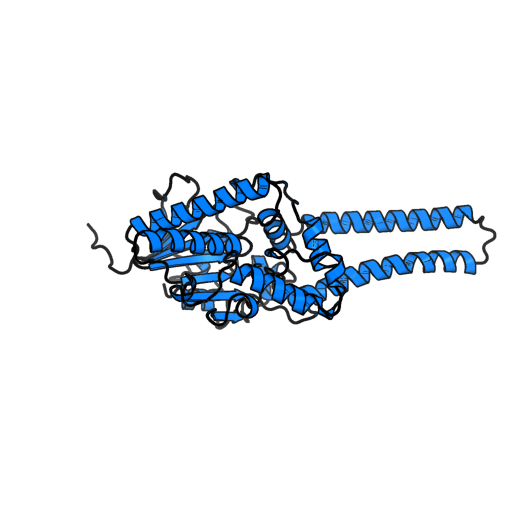00 257 LEU A O 1
ATOM 2024 N N . LEU A 1 258 ? 11.705 -1.282 0.245 1.00 90.12 258 LEU A N 1
ATOM 2025 C CA . LEU A 1 258 ? 11.373 0.124 0.435 1.00 90.12 258 LEU A CA 1
ATOM 2026 C C . LEU A 1 258 ? 11.940 0.690 1.746 1.00 90.12 258 LEU A C 1
ATOM 2028 O O . LEU A 1 258 ? 12.408 1.832 1.752 1.00 90.12 258 LEU A O 1
ATOM 2032 N N . LEU A 1 259 ? 11.960 -0.103 2.827 1.00 89.50 259 LEU A N 1
ATOM 2033 C CA . LEU A 1 259 ? 12.509 0.309 4.126 1.00 89.50 259 LEU A CA 1
ATOM 2034 C C . LEU A 1 259 ? 14.014 0.049 4.225 1.00 89.50 259 LEU A C 1
ATOM 2036 O O . LEU A 1 259 ? 14.773 0.960 4.545 1.00 89.50 259 LEU A O 1
ATOM 2040 N N . THR A 1 260 ? 14.454 -1.173 3.910 1.00 89.12 260 THR A N 1
ATOM 2041 C CA . THR A 1 260 ? 15.869 -1.592 4.028 1.00 89.12 260 THR A CA 1
ATOM 2042 C C . THR A 1 260 ? 16.770 -0.909 3.004 1.00 89.12 260 THR A C 1
ATOM 2044 O O . THR A 1 260 ? 17.956 -0.703 3.251 1.00 89.12 260 THR A O 1
ATOM 2047 N N . ARG A 1 261 ? 16.210 -0.549 1.841 1.00 89.19 261 ARG A N 1
ATOM 2048 C CA . ARG A 1 261 ? 16.895 0.175 0.774 1.00 89.19 261 ARG A CA 1
ATOM 2049 C C . ARG A 1 261 ? 18.254 -0.447 0.393 1.00 89.19 261 ARG A C 1
ATOM 2051 O O . ARG A 1 261 ? 19.269 0.255 0.425 1.00 89.19 261 ARG A O 1
ATOM 2058 N N . PRO A 1 262 ? 18.299 -1.712 -0.067 1.00 89.62 262 PRO A N 1
ATOM 2059 C CA . PRO A 1 262 ? 19.547 -2.368 -0.457 1.00 89.62 262 PRO A CA 1
ATOM 2060 C C . PRO A 1 262 ? 20.275 -1.609 -1.585 1.00 89.62 262 PRO A C 1
ATOM 2062 O O . PRO A 1 262 ? 19.624 -0.969 -2.416 1.00 89.62 262 PRO A O 1
ATOM 2065 N N . PRO A 1 263 ? 21.611 -1.667 -1.687 1.00 90.31 263 PRO A N 1
ATOM 2066 C CA . PRO A 1 263 ? 22.343 -1.057 -2.800 1.00 90.31 263 PRO A CA 1
ATOM 2067 C C . PRO A 1 263 ? 21.796 -1.487 -4.172 1.00 90.31 263 PRO A C 1
ATOM 2069 O O . PRO A 1 263 ? 21.469 -2.655 -4.369 1.00 90.31 263 PRO A O 1
ATOM 2072 N N . LEU A 1 264 ? 21.706 -0.556 -5.131 1.00 88.62 264 LEU A N 1
ATOM 2073 C CA . LEU A 1 264 ? 21.030 -0.784 -6.422 1.00 88.62 264 LEU A CA 1
ATOM 2074 C C . LEU A 1 264 ? 21.583 -2.002 -7.178 1.00 88.62 264 LEU A C 1
ATOM 2076 O O . LEU A 1 264 ? 20.825 -2.873 -7.593 1.00 88.62 264 LEU A O 1
ATOM 2080 N N . LEU A 1 265 ? 22.908 -2.095 -7.302 1.00 89.06 265 LEU A N 1
ATOM 2081 C CA . LEU A 1 265 ? 23.574 -3.153 -8.067 1.00 89.06 265 LEU A CA 1
ATOM 2082 C C . LEU A 1 265 ? 23.483 -4.534 -7.405 1.00 89.06 265 LEU A C 1
ATOM 2084 O O . LEU A 1 265 ? 23.661 -5.548 -8.080 1.00 89.06 265 LEU A O 1
ATOM 2088 N N . ASN A 1 266 ? 23.163 -4.606 -6.106 1.00 89.75 266 ASN A N 1
ATOM 2089 C CA . ASN A 1 266 ? 22.978 -5.895 -5.441 1.00 89.75 266 ASN A CA 1
ATOM 2090 C C . ASN A 1 266 ? 21.776 -6.655 -6.004 1.00 89.75 266 ASN A C 1
ATOM 2092 O O . ASN A 1 266 ? 21.825 -7.878 -6.027 1.00 89.75 266 ASN A O 1
ATOM 2096 N N . GLY A 1 267 ? 20.782 -5.966 -6.576 1.00 88.31 267 GLY A N 1
ATOM 2097 C CA . GLY A 1 267 ? 19.643 -6.592 -7.249 1.00 88.31 267 GLY A CA 1
ATOM 2098 C C . GLY A 1 267 ? 20.018 -7.576 -8.367 1.00 88.31 267 GLY A C 1
ATOM 2099 O O . GLY A 1 267 ? 19.237 -8.477 -8.689 1.00 88.31 267 GLY A O 1
ATOM 2100 N N . MET A 1 268 ? 21.219 -7.440 -8.939 1.00 90.88 268 MET A N 1
ATOM 2101 C CA . MET A 1 268 ? 21.755 -8.319 -9.983 1.00 90.88 268 MET A CA 1
ATOM 2102 C C . MET A 1 268 ? 22.468 -9.563 -9.426 1.00 90.88 268 MET A C 1
ATOM 2104 O O . MET A 1 268 ? 22.693 -10.517 -10.168 1.00 90.88 268 MET A O 1
ATOM 2108 N N . LYS A 1 269 ? 22.804 -9.587 -8.129 1.00 93.00 269 LYS A N 1
ATOM 2109 C CA . LYS A 1 269 ? 23.530 -10.689 -7.482 1.00 93.00 269 LYS A CA 1
ATOM 2110 C C . LYS A 1 269 ? 22.612 -11.850 -7.123 1.00 93.00 269 LYS A C 1
ATOM 2112 O O . LYS A 1 269 ? 21.415 -11.679 -6.871 1.00 93.00 269 LYS A O 1
ATOM 2117 N N . THR A 1 270 ? 23.196 -13.045 -7.032 1.00 91.00 270 THR A N 1
ATOM 2118 C CA . THR A 1 270 ? 22.449 -14.249 -6.663 1.00 91.00 270 THR A CA 1
ATOM 2119 C C . THR A 1 270 ? 22.006 -14.293 -5.203 1.00 91.00 270 THR A C 1
ATOM 2121 O O . THR A 1 270 ? 21.003 -14.928 -4.885 1.00 91.00 270 THR A O 1
ATOM 2124 N N . SER A 1 271 ? 22.707 -13.558 -4.344 1.00 90.81 271 SER A N 1
ATOM 2125 C CA . SER A 1 271 ? 22.473 -13.465 -2.905 1.00 90.81 271 SER A CA 1
ATOM 2126 C C . SER A 1 271 ? 21.465 -12.390 -2.485 1.00 90.81 271 SER A C 1
ATOM 2128 O O . SER A 1 271 ? 21.142 -12.308 -1.307 1.00 90.81 271 SER A O 1
ATOM 2130 N N . ASP A 1 272 ? 20.947 -11.568 -3.405 1.00 91.44 272 ASP A N 1
ATOM 2131 C CA . ASP A 1 272 ? 20.078 -10.426 -3.067 1.00 91.44 272 ASP A CA 1
ATOM 2132 C C . ASP A 1 272 ? 18.854 -10.803 -2.224 1.00 91.44 272 ASP A C 1
ATOM 2134 O O . ASP A 1 272 ? 18.533 -10.088 -1.284 1.00 91.44 272 ASP A O 1
ATOM 2138 N N . GLY A 1 273 ? 18.183 -11.917 -2.538 1.00 90.25 273 GLY A N 1
ATOM 2139 C CA . GLY A 1 273 ? 17.026 -12.369 -1.764 1.00 90.25 273 GLY A CA 1
ATOM 2140 C C . GLY A 1 273 ? 17.378 -12.622 -0.296 1.00 90.25 273 GLY A C 1
ATOM 2141 O O . GLY A 1 273 ? 16.696 -12.114 0.589 1.00 90.25 273 GLY A O 1
ATOM 2142 N N . ALA A 1 274 ? 18.486 -13.328 -0.051 1.00 91.25 274 ALA A N 1
ATOM 2143 C CA . ALA A 1 274 ? 18.991 -13.582 1.297 1.00 91.25 274 ALA A CA 1
ATOM 2144 C C . ALA A 1 274 ? 19.425 -12.282 1.992 1.00 91.25 274 ALA A C 1
ATOM 2146 O O . ALA A 1 274 ? 19.032 -12.038 3.126 1.00 91.25 274 ALA A O 1
ATOM 2147 N N . LEU A 1 275 ? 20.138 -11.399 1.284 1.00 92.50 275 LEU A N 1
ATOM 2148 C CA . LEU A 1 275 ? 20.568 -10.107 1.821 1.00 92.50 275 LEU A CA 1
ATOM 2149 C C . LEU A 1 275 ? 19.380 -9.226 2.234 1.00 92.50 275 LEU A C 1
ATOM 2151 O O . LEU A 1 275 ? 19.410 -8.601 3.288 1.00 92.50 275 LEU A O 1
ATOM 2155 N N . ARG A 1 276 ? 18.328 -9.140 1.410 1.00 93.12 276 ARG A N 1
ATOM 2156 C CA . ARG A 1 276 ? 17.129 -8.348 1.740 1.00 93.12 276 ARG A CA 1
ATOM 2157 C C . ARG A 1 276 ? 16.442 -8.882 2.984 1.00 93.12 276 ARG A C 1
ATOM 2159 O O . ARG A 1 276 ? 16.032 -8.090 3.831 1.00 93.12 276 ARG A O 1
ATOM 2166 N N . ARG A 1 277 ? 16.362 -10.210 3.096 1.00 92.38 277 ARG A N 1
ATOM 2167 C CA . ARG A 1 277 ? 15.802 -10.867 4.269 1.00 92.38 277 ARG A CA 1
ATOM 2168 C C . ARG A 1 277 ? 16.609 -10.550 5.523 1.00 92.38 277 ARG A C 1
ATOM 2170 O O . ARG A 1 277 ? 16.029 -10.103 6.503 1.00 92.38 277 ARG A O 1
ATOM 2177 N N . GLU A 1 278 ? 17.927 -10.688 5.454 1.00 94.38 278 GLU A N 1
ATOM 2178 C CA . GLU A 1 278 ? 18.845 -10.380 6.553 1.00 94.38 278 GLU A CA 1
ATOM 2179 C C . GLU A 1 278 ? 18.751 -8.910 6.991 1.00 94.38 278 GLU A C 1
ATOM 2181 O O . GLU A 1 278 ? 18.623 -8.624 8.179 1.00 94.38 278 GLU A O 1
ATOM 2186 N N . LEU A 1 279 ? 18.745 -7.967 6.039 1.00 94.94 279 LEU A N 1
ATOM 2187 C CA . LEU A 1 279 ? 18.585 -6.540 6.335 1.00 94.94 279 LEU A CA 1
ATOM 2188 C C . LEU A 1 279 ? 17.247 -6.248 7.019 1.00 94.94 279 LEU A C 1
ATOM 2190 O O . LEU A 1 279 ? 17.189 -5.424 7.928 1.00 94.94 279 LEU A O 1
ATOM 2194 N N . PHE A 1 280 ? 16.168 -6.895 6.577 1.00 95.06 280 PHE A N 1
ATOM 2195 C CA . PHE A 1 280 ? 14.850 -6.718 7.176 1.00 95.06 280 PHE A CA 1
ATOM 2196 C C . PHE A 1 280 ? 14.787 -7.316 8.588 1.00 95.06 280 PHE A C 1
ATOM 2198 O O . PHE A 1 280 ? 14.304 -6.663 9.509 1.00 95.06 280 PHE A O 1
ATOM 2205 N N . GLU A 1 281 ? 15.338 -8.512 8.787 1.00 93.69 281 GLU A N 1
ATOM 2206 C CA . GLU A 1 281 ? 15.458 -9.138 10.108 1.00 93.69 281 GLU A CA 1
ATOM 2207 C C . GLU A 1 281 ? 16.317 -8.306 11.066 1.00 93.69 281 GLU A C 1
ATOM 2209 O O . GLU A 1 281 ? 16.003 -8.213 12.249 1.00 93.69 281 GLU A O 1
ATOM 2214 N N . GLU A 1 282 ? 17.357 -7.637 10.572 1.00 94.44 282 GLU A N 1
ATOM 2215 C CA . GLU A 1 282 ? 18.153 -6.716 11.382 1.00 94.44 282 GLU A CA 1
ATOM 2216 C C . GLU A 1 282 ? 17.344 -5.490 11.829 1.00 94.44 282 GLU A C 1
ATOM 2218 O O . GLU A 1 282 ? 17.453 -5.070 12.982 1.00 94.44 282 GLU A O 1
ATOM 2223 N N . LEU A 1 283 ? 16.485 -4.936 10.963 1.00 93.38 283 LEU A N 1
ATOM 2224 C CA . LEU A 1 283 ? 15.561 -3.869 11.367 1.00 93.38 283 LEU A CA 1
ATOM 2225 C C . LEU A 1 283 ? 14.585 -4.344 12.449 1.00 93.38 283 LEU A C 1
ATOM 2227 O O . LEU A 1 283 ? 14.288 -3.585 13.372 1.00 93.38 283 LEU A O 1
ATOM 2231 N N . MET A 1 284 ? 14.129 -5.594 12.356 1.00 91.81 284 MET A N 1
ATOM 2232 C CA . MET A 1 284 ? 13.266 -6.217 13.360 1.00 91.81 284 MET A CA 1
ATOM 2233 C C . MET A 1 284 ? 13.993 -6.396 14.697 1.00 91.81 284 MET A C 1
ATOM 2235 O O . MET A 1 284 ? 13.483 -5.984 15.734 1.00 91.81 284 MET A O 1
ATOM 2239 N N . ARG A 1 285 ? 15.221 -6.934 14.682 1.00 91.19 285 ARG A N 1
ATOM 2240 C CA . ARG A 1 285 ? 16.052 -7.105 15.890 1.00 91.19 285 ARG A CA 1
ATOM 2241 C C . ARG A 1 285 ? 16.361 -5.785 16.590 1.00 91.19 285 ARG A C 1
ATOM 2243 O O . ARG A 1 285 ? 16.442 -5.745 17.811 1.00 91.19 285 ARG A O 1
ATOM 2250 N N . ARG A 1 286 ? 16.526 -4.702 15.826 1.00 91.44 286 ARG A N 1
ATOM 2251 C CA . ARG A 1 286 ? 16.763 -3.350 16.359 1.00 91.44 286 ARG A CA 1
ATOM 2252 C C . ARG A 1 286 ? 15.491 -2.635 16.823 1.00 91.44 286 ARG A C 1
ATOM 2254 O O . ARG A 1 286 ? 15.588 -1.494 17.266 1.00 91.44 286 ARG A O 1
ATOM 2261 N N . GLY A 1 287 ? 14.314 -3.247 16.675 1.00 87.50 287 GLY A N 1
ATOM 2262 C CA . GLY A 1 287 ? 13.031 -2.626 17.015 1.00 87.50 287 GLY A CA 1
ATOM 2263 C C . GLY A 1 287 ? 12.630 -1.468 16.093 1.00 87.50 287 GLY A C 1
ATOM 2264 O O . GLY A 1 287 ? 11.783 -0.659 16.458 1.00 87.50 287 GLY A O 1
ATOM 2265 N N . VAL A 1 288 ? 13.237 -1.357 14.905 1.00 88.94 288 VAL A N 1
ATOM 2266 C CA . VAL A 1 288 ? 12.854 -0.356 13.891 1.00 88.94 288 VAL A CA 1
ATOM 2267 C C . VAL A 1 288 ? 11.566 -0.773 13.184 1.00 88.94 288 VAL A C 1
ATOM 2269 O O . VAL A 1 288 ? 10.766 0.073 12.790 1.00 88.94 288 VAL A O 1
ATOM 2272 N N . VAL A 1 289 ? 11.386 -2.082 13.012 1.00 91.62 289 VAL A N 1
ATOM 2273 C CA . VAL A 1 289 ? 10.191 -2.718 12.458 1.00 91.62 289 VAL A CA 1
ATOM 2274 C C . VAL A 1 289 ? 9.710 -3.737 13.488 1.00 91.62 289 VAL A C 1
ATOM 2276 O O . VAL A 1 289 ? 10.509 -4.373 14.168 1.00 91.62 289 VAL A O 1
ATOM 2279 N N . VAL A 1 290 ? 8.400 -3.873 13.621 1.00 90.88 290 VAL A N 1
ATOM 2280 C CA . VAL A 1 290 ? 7.730 -4.765 14.566 1.00 90.88 290 VAL A CA 1
ATOM 2281 C C . VAL A 1 290 ? 6.807 -5.735 13.820 1.00 90.88 290 VAL A C 1
ATOM 2283 O O . VAL A 1 290 ? 5.935 -5.331 13.057 1.00 90.88 290 VAL A O 1
ATOM 2286 N N . GLY A 1 291 ? 6.998 -7.034 14.016 1.00 89.38 291 GLY A N 1
ATOM 2287 C CA . GLY A 1 291 ? 6.123 -8.073 13.462 1.00 89.38 291 GLY A CA 1
ATOM 2288 C C . GLY A 1 291 ? 5.174 -8.640 14.509 1.00 89.38 291 GLY A C 1
ATOM 2289 O O . GLY A 1 291 ? 5.106 -8.133 15.624 1.00 89.38 291 GLY A O 1
ATOM 2290 N N . CYS A 1 292 ? 4.500 -9.737 14.177 1.00 86.56 292 CYS A N 1
ATOM 2291 C CA . CYS A 1 292 ? 3.674 -10.531 15.089 1.00 86.56 292 CYS A CA 1
ATOM 2292 C C . CYS A 1 292 ? 4.545 -11.338 16.070 1.00 86.56 292 CYS A C 1
ATOM 2294 O O . CYS A 1 292 ? 4.675 -12.556 15.949 1.00 86.56 292 CYS A O 1
ATOM 2296 N N . GLN A 1 293 ? 5.174 -10.651 17.023 1.00 84.12 293 GLN A N 1
ATOM 2297 C CA . GLN A 1 293 ? 5.953 -11.240 18.120 1.00 84.12 293 GLN A CA 1
ATOM 2298 C C . GLN A 1 293 ? 5.199 -11.082 19.452 1.00 84.12 293 GLN A C 1
ATOM 2300 O O . GLN A 1 293 ? 4.404 -10.150 19.558 1.00 84.12 293 GLN A O 1
ATOM 2305 N N . PRO A 1 294 ? 5.433 -11.921 20.480 1.00 79.56 294 PRO A N 1
ATOM 2306 C CA . PRO A 1 294 ? 4.688 -11.856 21.745 1.00 79.56 294 PRO A CA 1
ATOM 2307 C C . PRO A 1 294 ? 4.674 -10.474 22.422 1.00 79.56 294 PRO A C 1
ATOM 2309 O O . PRO A 1 294 ? 3.651 -10.073 22.963 1.00 79.56 294 PRO A O 1
ATOM 2312 N N . GLU A 1 295 ? 5.771 -9.716 22.336 1.00 81.12 295 GLU A N 1
ATOM 2313 C CA . GLU A 1 295 ? 5.902 -8.364 22.907 1.00 81.12 295 GLU A CA 1
ATOM 2314 C C . GLU A 1 295 ? 5.602 -7.254 21.881 1.00 81.12 295 GLU A C 1
ATOM 2316 O O . GLU A 1 295 ? 6.254 -6.212 21.851 1.00 81.12 295 GLU A O 1
ATOM 2321 N N . SER A 1 296 ? 4.632 -7.486 20.992 1.00 85.44 296 SER A N 1
ATOM 2322 C CA . SER A 1 296 ? 4.233 -6.527 19.957 1.00 85.44 296 SER A CA 1
ATOM 2323 C C . SER A 1 296 ? 2.755 -6.132 20.058 1.00 85.44 296 SER A C 1
ATOM 2325 O O . SER A 1 296 ? 1.934 -6.943 20.499 1.00 85.44 296 SER A O 1
ATOM 2327 N N . PRO A 1 297 ? 2.359 -4.948 19.544 1.00 85.19 297 PRO A N 1
ATOM 2328 C CA . PRO A 1 297 ? 0.946 -4.606 19.339 1.00 85.19 297 PRO A CA 1
ATOM 2329 C C . PRO A 1 297 ? 0.170 -5.672 18.568 1.00 85.19 297 PRO A C 1
ATOM 2331 O O . PRO A 1 297 ? -1.016 -5.886 18.813 1.00 85.19 297 PRO A O 1
ATOM 2334 N N . PHE A 1 298 ? 0.843 -6.359 17.648 1.00 89.44 298 PHE A N 1
ATOM 2335 C CA . PHE A 1 298 ? 0.243 -7.336 16.751 1.00 89.44 298 PHE A CA 1
ATOM 2336 C C . PHE A 1 298 ? 0.085 -8.728 17.381 1.00 89.44 298 PHE A C 1
ATOM 2338 O O . PHE A 1 298 ? -0.470 -9.610 16.737 1.00 89.44 298 PHE A O 1
ATOM 2345 N N . ALA A 1 299 ? 0.537 -8.940 18.624 1.00 84.50 299 ALA A N 1
ATOM 2346 C CA . ALA A 1 299 ? 0.136 -10.109 19.412 1.00 84.50 299 ALA A CA 1
ATOM 2347 C C . ALA A 1 299 ? -1.250 -9.922 20.047 1.00 84.50 299 ALA A C 1
ATOM 2349 O O . ALA A 1 299 ? -2.006 -10.881 20.168 1.00 84.50 299 ALA A O 1
ATOM 2350 N N . ALA A 1 300 ? -1.589 -8.686 20.428 1.00 82.69 300 ALA A N 1
ATOM 2351 C CA . ALA A 1 300 ? -2.888 -8.338 21.005 1.00 82.69 300 ALA A CA 1
ATOM 2352 C C . ALA A 1 300 ? -3.929 -7.918 19.948 1.00 82.69 300 ALA A C 1
ATOM 2354 O O . ALA A 1 300 ? -5.120 -7.873 20.244 1.00 82.69 300 ALA A O 1
ATOM 2355 N N . THR A 1 301 ? -3.486 -7.635 18.719 1.00 90.81 301 THR A N 1
ATOM 2356 C CA . THR A 1 301 ? -4.328 -7.176 17.606 1.00 90.81 301 THR A CA 1
ATOM 2357 C C . THR A 1 301 ? -4.428 -8.250 16.530 1.00 90.81 301 THR A C 1
ATOM 2359 O O . THR A 1 301 ? -3.411 -8.750 16.050 1.00 90.81 301 THR A O 1
ATOM 2362 N N . ARG A 1 302 ? -5.642 -8.572 16.080 1.00 94.62 302 ARG A N 1
ATOM 2363 C CA . ARG A 1 302 ? -5.856 -9.491 14.956 1.00 94.62 302 ARG A CA 1
ATOM 2364 C C . ARG A 1 302 ? -5.481 -8.810 13.645 1.00 94.62 302 ARG A C 1
ATOM 2366 O O . ARG A 1 302 ? -6.219 -7.963 13.146 1.00 94.62 302 ARG A O 1
ATOM 2373 N N . TRP A 1 303 ? -4.344 -9.190 13.070 1.00 97.12 303 TRP A N 1
ATOM 2374 C CA . TRP A 1 303 ? -3.910 -8.660 11.781 1.00 97.12 303 TRP A CA 1
ATOM 2375 C C . TRP A 1 303 ? -4.457 -9.512 10.629 1.00 97.12 303 TRP A C 1
ATOM 2377 O O . TRP A 1 303 ? -4.075 -10.669 10.467 1.00 97.12 303 TRP A O 1
ATOM 2387 N N . THR A 1 304 ? -5.344 -8.939 9.812 1.00 98.12 304 THR A N 1
ATOM 2388 C CA . THR A 1 304 ? -5.835 -9.545 8.562 1.00 98.12 304 THR A CA 1
ATOM 2389 C C . THR A 1 304 ? -5.329 -8.760 7.355 1.00 98.12 304 THR A C 1
ATOM 2391 O O . THR A 1 304 ? -5.424 -7.538 7.335 1.00 98.12 304 THR A O 1
ATOM 2394 N N . ASN A 1 305 ? -4.822 -9.442 6.331 1.00 98.38 305 ASN A N 1
ATOM 2395 C CA . ASN A 1 305 ? -4.346 -8.826 5.095 1.00 98.38 305 ASN A CA 1
ATOM 2396 C C . ASN A 1 305 ? -5.118 -9.365 3.886 1.00 98.38 305 ASN A C 1
ATOM 2398 O O . ASN A 1 305 ? -5.327 -10.567 3.777 1.00 98.38 305 ASN A O 1
ATOM 2402 N N . MET A 1 306 ? -5.524 -8.489 2.968 1.00 98.19 306 MET A N 1
ATOM 2403 C CA . MET A 1 306 ? -6.280 -8.835 1.762 1.00 98.19 306 MET A CA 1
ATOM 2404 C C . MET A 1 306 ? -5.626 -8.233 0.519 1.00 98.19 306 MET A C 1
ATOM 2406 O O . MET A 1 306 ? -5.267 -7.054 0.511 1.00 98.19 306 MET A O 1
ATOM 2410 N N . TRP A 1 307 ? -5.507 -9.002 -0.565 1.00 97.38 307 TRP A N 1
ATOM 2411 C CA . TRP A 1 307 ? -5.017 -8.468 -1.840 1.00 97.38 307 TRP A CA 1
ATOM 2412 C C . TRP A 1 307 ? -5.575 -9.197 -3.065 1.00 97.38 307 TRP A C 1
ATOM 2414 O O . TRP A 1 307 ? -6.005 -10.346 -2.986 1.00 97.38 307 TRP A O 1
ATOM 2424 N N . PHE A 1 308 ? -5.515 -8.540 -4.226 1.00 97.19 308 PHE A N 1
ATOM 2425 C CA . PHE A 1 308 ? -5.778 -9.158 -5.523 1.00 97.19 308 PHE A CA 1
ATOM 2426 C C . PHE A 1 308 ? -4.511 -9.828 -6.078 1.00 97.19 308 PHE A C 1
ATOM 2428 O O . PHE A 1 308 ? -3.588 -9.126 -6.506 1.00 97.19 308 PHE A O 1
ATOM 2435 N N . PRO A 1 309 ? -4.440 -11.170 -6.130 1.00 95.94 309 PRO A N 1
ATOM 2436 C CA . PRO A 1 309 ? -3.213 -11.874 -6.473 1.00 95.94 309 PRO A CA 1
ATOM 2437 C C . PRO A 1 309 ? -2.815 -11.676 -7.939 1.00 95.94 309 PRO A C 1
ATOM 2439 O O . PRO A 1 309 ? -3.652 -11.676 -8.847 1.00 95.94 309 PRO A O 1
ATOM 2442 N N . VAL A 1 310 ? -1.505 -11.584 -8.169 1.00 94.94 310 VAL A N 1
ATOM 2443 C CA . VAL A 1 310 ? -0.888 -11.596 -9.499 1.00 94.94 310 VAL A CA 1
ATOM 2444 C C . VAL A 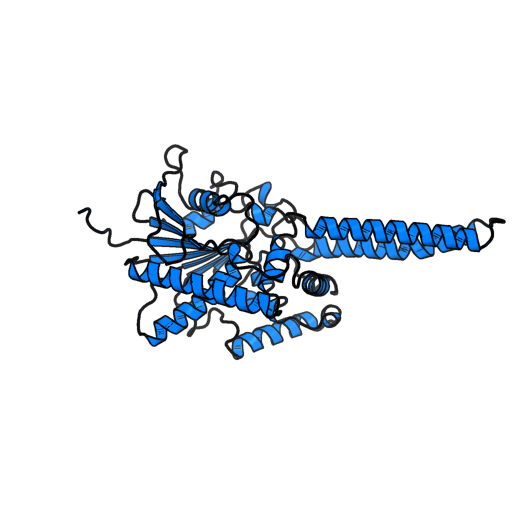1 310 ? -0.131 -12.906 -9.668 1.00 94.94 310 VAL A C 1
ATOM 2446 O O . VAL A 1 310 ? 0.835 -13.173 -8.957 1.00 94.94 310 VAL A O 1
ATOM 2449 N N . THR A 1 311 ? -0.520 -13.717 -10.650 1.00 92.56 311 THR A N 1
ATOM 2450 C CA . THR A 1 311 ? 0.267 -14.898 -11.032 1.00 92.56 311 THR A CA 1
ATOM 2451 C C . THR A 1 311 ? 1.631 -14.463 -11.565 1.00 92.56 311 THR A C 1
ATOM 2453 O O . THR A 1 311 ? 1.704 -13.568 -12.413 1.00 92.56 311 THR A O 1
ATOM 2456 N N . ARG A 1 312 ? 2.716 -15.111 -11.127 1.00 91.75 312 ARG A N 1
ATOM 2457 C CA . ARG A 1 312 ? 4.081 -14.789 -11.567 1.00 91.75 312 ARG A CA 1
ATOM 2458 C C . ARG A 1 312 ? 4.184 -14.709 -13.095 1.00 91.75 312 ARG A C 1
ATOM 2460 O O . ARG A 1 312 ? 3.796 -15.623 -13.817 1.00 91.75 312 ARG A O 1
ATOM 2467 N N . GLY A 1 313 ? 4.707 -13.592 -13.603 1.00 89.88 313 GLY A N 1
ATOM 2468 C CA . GLY A 1 313 ? 4.847 -13.334 -15.044 1.00 89.88 313 GLY A CA 1
ATOM 2469 C C . GLY A 1 313 ? 3.585 -12.807 -15.745 1.00 89.88 313 GLY A C 1
ATOM 2470 O O . GLY A 1 313 ? 3.673 -12.365 -16.898 1.00 89.88 313 GLY A O 1
ATOM 2471 N N . SER A 1 314 ? 2.440 -12.783 -15.058 1.00 93.00 314 SER A N 1
ATOM 2472 C CA . SER A 1 314 ? 1.251 -12.033 -15.463 1.00 93.00 314 SER A CA 1
ATOM 2473 C C . SER A 1 314 ? 1.442 -10.536 -15.212 1.00 93.00 314 SER A C 1
ATOM 2475 O O . SER A 1 314 ? 2.372 -10.089 -14.545 1.00 93.00 314 SER A O 1
ATOM 2477 N N . ARG A 1 315 ? 0.543 -9.734 -15.785 1.00 92.81 315 ARG A N 1
ATOM 2478 C CA . ARG A 1 315 ? 0.406 -8.300 -15.485 1.00 92.81 315 ARG A CA 1
ATOM 2479 C C . ARG A 1 315 ? -0.958 -7.968 -14.883 1.00 92.81 315 ARG A C 1
ATOM 2481 O O . ARG A 1 315 ? -1.215 -6.794 -14.655 1.00 92.81 315 ARG A O 1
ATOM 2488 N N . ARG A 1 316 ? -1.836 -8.962 -14.715 1.00 93.94 316 ARG A N 1
ATOM 2489 C CA . ARG A 1 316 ? -3.221 -8.834 -14.235 1.00 93.94 316 ARG A CA 1
ATOM 2490 C C . ARG A 1 316 ? -3.253 -9.046 -12.723 1.00 93.94 316 ARG A C 1
ATOM 2492 O O . ARG A 1 316 ? -2.664 -10.027 -12.280 1.00 93.94 316 ARG A O 1
ATOM 2499 N N . GLY A 1 317 ? -3.918 -8.159 -11.984 1.00 93.44 317 GLY A N 1
ATOM 2500 C CA . GLY A 1 317 ? -3.915 -8.149 -10.517 1.00 93.44 317 GLY A CA 1
ATOM 2501 C C . GLY A 1 317 ? -3.342 -6.861 -9.927 1.00 93.44 317 GLY A C 1
ATOM 2502 O O . GLY A 1 317 ? -2.996 -5.924 -10.662 1.00 93.44 317 GLY A O 1
ATOM 2503 N N . ASP A 1 318 ? -3.245 -6.837 -8.599 1.00 94.00 318 ASP A N 1
ATOM 2504 C CA . ASP A 1 318 ? -2.614 -5.767 -7.832 1.00 94.00 318 ASP A CA 1
ATOM 2505 C C . ASP A 1 318 ? -1.095 -5.979 -7.774 1.00 94.00 318 ASP A C 1
ATOM 2507 O O . ASP A 1 318 ? -0.599 -6.989 -7.288 1.00 94.00 318 ASP A O 1
ATOM 2511 N N . TRP A 1 319 ? -0.345 -5.013 -8.298 1.00 92.62 319 TRP A N 1
ATOM 2512 C CA . TRP A 1 319 ? 1.117 -5.070 -8.369 1.00 92.62 319 TRP A CA 1
ATOM 2513 C C . TRP A 1 319 ? 1.815 -4.763 -7.042 1.00 92.62 319 TRP A C 1
ATOM 2515 O O . TRP A 1 319 ? 3.025 -4.966 -6.938 1.00 92.62 319 TRP A O 1
ATOM 2525 N N . PHE A 1 320 ? 1.075 -4.230 -6.071 1.00 91.75 320 PHE A N 1
ATOM 2526 C CA . PHE A 1 320 ? 1.605 -3.721 -4.810 1.00 91.75 320 PHE A CA 1
ATOM 2527 C C . PHE A 1 320 ? 1.118 -4.511 -3.600 1.00 91.75 320 PHE A C 1
ATOM 2529 O O . PHE A 1 320 ? 1.716 -4.378 -2.542 1.00 91.75 320 PHE A O 1
ATOM 2536 N N . GLY A 1 321 ? 0.073 -5.325 -3.748 1.00 93.31 321 GLY A N 1
ATOM 2537 C CA . GLY A 1 321 ? -0.403 -6.237 -2.715 1.00 93.31 321 GLY A CA 1
ATOM 2538 C C . GLY A 1 321 ? 0.257 -7.617 -2.786 1.00 93.31 321 GLY A C 1
ATOM 2539 O O . GLY A 1 321 ? 0.711 -8.063 -3.842 1.00 93.31 321 GLY A O 1
ATOM 2540 N N . GLY A 1 322 ? 0.288 -8.306 -1.651 1.00 95.50 322 GLY A N 1
ATOM 2541 C CA . GLY A 1 322 ? 0.778 -9.674 -1.526 1.00 95.50 322 GLY A CA 1
ATOM 2542 C C . GLY A 1 322 ? 0.718 -10.158 -0.080 1.00 95.50 322 GLY A C 1
ATOM 2543 O O . GLY A 1 322 ? 0.238 -9.433 0.792 1.00 95.50 322 GLY A O 1
ATOM 2544 N N . GLU A 1 323 ? 1.212 -11.371 0.156 1.00 96.19 323 GLU A N 1
ATOM 2545 C CA . GLU A 1 323 ? 1.293 -11.979 1.489 1.00 96.19 323 GLU A CA 1
ATOM 2546 C C . GLU A 1 323 ? 2.239 -11.188 2.402 1.00 96.19 323 GLU A C 1
ATOM 2548 O O . GLU A 1 323 ? 3.376 -10.893 2.023 1.00 96.19 323 GLU A O 1
ATOM 2553 N N . LEU A 1 324 ? 1.787 -10.859 3.615 1.00 96.69 324 LEU A N 1
ATOM 2554 C CA . LEU A 1 324 ? 2.603 -10.144 4.603 1.00 96.69 324 LEU A CA 1
ATOM 2555 C C . LEU A 1 324 ? 3.268 -11.084 5.608 1.00 96.69 324 LEU A C 1
ATOM 2557 O O . LEU A 1 324 ? 4.338 -10.750 6.128 1.00 96.69 324 LEU A O 1
ATOM 2561 N N . GLY A 1 325 ? 2.686 -12.263 5.842 1.00 95.00 325 GLY A N 1
ATOM 2562 C CA . GLY A 1 325 ? 3.189 -13.272 6.770 1.00 95.00 325 GLY A CA 1
ATOM 2563 C C . GLY A 1 325 ? 4.677 -13.610 6.607 1.00 95.00 325 GLY A C 1
ATOM 2564 O O . GLY A 1 325 ? 5.382 -13.654 7.619 1.00 95.00 325 GLY A O 1
ATOM 2565 N N . PRO A 1 326 ? 5.220 -13.757 5.378 1.00 94.12 326 PRO A N 1
ATOM 2566 C CA . PRO A 1 326 ? 6.645 -14.008 5.188 1.00 94.12 326 PRO A CA 1
ATOM 2567 C C . PRO A 1 326 ? 7.543 -12.942 5.822 1.00 94.12 326 PRO A C 1
ATOM 2569 O O . PRO A 1 326 ? 8.571 -13.291 6.398 1.00 94.12 326 PRO A O 1
ATOM 2572 N N . LEU A 1 327 ? 7.181 -11.655 5.753 1.00 93.88 327 LEU A N 1
ATOM 2573 C CA . LEU A 1 327 ? 7.975 -10.555 6.316 1.00 93.88 327 LEU A CA 1
ATOM 2574 C C . LEU A 1 327 ? 7.672 -10.308 7.795 1.00 93.88 327 LEU A C 1
ATOM 2576 O O . LEU A 1 327 ? 8.599 -10.212 8.593 1.00 93.88 327 LEU A O 1
ATOM 2580 N N . PHE A 1 328 ? 6.397 -10.229 8.163 1.00 94.50 328 PHE A N 1
ATOM 2581 C CA . PHE A 1 328 ? 5.972 -9.727 9.472 1.00 94.50 328 PHE A CA 1
ATOM 2582 C C . PHE A 1 328 ? 5.597 -10.830 10.473 1.00 94.50 328 PHE A C 1
ATOM 2584 O O . PHE A 1 328 ? 5.432 -10.536 11.654 1.00 94.50 328 PHE A O 1
ATOM 2591 N N . GLY A 1 329 ? 5.534 -12.094 10.050 1.00 91.94 329 GLY A N 1
ATOM 2592 C CA . GLY A 1 329 ? 5.319 -13.255 10.916 1.00 91.94 329 GLY A CA 1
ATOM 2593 C C . GLY A 1 329 ? 3.988 -13.971 10.676 1.00 91.94 329 GLY A C 1
ATOM 2594 O O . GLY A 1 329 ? 3.032 -13.408 10.153 1.00 91.94 329 GLY A O 1
ATOM 2595 N N . ALA A 1 330 ? 3.917 -15.232 11.107 1.00 89.94 330 ALA A N 1
ATOM 2596 C CA . ALA A 1 330 ? 2.790 -16.135 10.843 1.00 89.94 330 ALA A CA 1
ATOM 2597 C C . ALA A 1 330 ? 1.476 -15.779 11.573 1.00 89.94 330 ALA A C 1
ATOM 2599 O O . ALA A 1 330 ? 0.464 -16.436 11.355 1.00 89.94 330 ALA A O 1
ATOM 2600 N N . GLY A 1 331 ? 1.477 -14.759 12.438 1.00 91.50 331 GLY A N 1
ATOM 2601 C CA . GLY A 1 331 ? 0.270 -14.276 13.120 1.00 91.50 331 GLY A CA 1
ATOM 2602 C C . GLY A 1 331 ? -0.694 -13.503 12.212 1.00 91.50 331 GLY A C 1
ATOM 2603 O O . GLY A 1 331 ? -1.810 -13.206 12.631 1.00 91.50 331 GLY A O 1
ATOM 2604 N N . ILE A 1 332 ? -0.282 -13.181 10.982 1.00 96.19 332 ILE A N 1
ATOM 2605 C CA . ILE A 1 332 ? -1.109 -12.461 10.012 1.00 96.19 332 ILE A CA 1
ATOM 2606 C C . ILE A 1 332 ? -2.014 -13.438 9.266 1.00 96.19 332 ILE A C 1
ATOM 2608 O O . ILE A 1 332 ? -1.558 -14.412 8.668 1.00 96.19 332 ILE A O 1
ATOM 2612 N N . ARG A 1 333 ? -3.312 -13.133 9.236 1.00 97.38 333 ARG A N 1
ATOM 2613 C CA . ARG A 1 333 ? -4.283 -13.823 8.389 1.00 97.38 333 ARG A CA 1
ATOM 2614 C C . ARG A 1 333 ? -4.254 -13.236 6.978 1.00 97.38 333 ARG A C 1
ATOM 2616 O O . ARG A 1 333 ? -4.967 -12.278 6.687 1.00 97.38 333 ARG A O 1
ATOM 2623 N N . ASP A 1 334 ? -3.441 -13.820 6.108 1.00 98.00 334 ASP A N 1
ATOM 2624 C CA . ASP A 1 334 ? -3.358 -13.468 4.688 1.00 98.00 334 ASP A CA 1
ATOM 2625 C C . ASP A 1 334 ? -4.529 -14.075 3.878 1.00 98.00 334 ASP A C 1
ATOM 2627 O O . ASP A 1 334 ? -4.788 -15.277 3.930 1.00 98.00 334 ASP A O 1
ATOM 2631 N N . ILE A 1 335 ? -5.250 -13.240 3.122 1.00 97.81 335 ILE A N 1
ATOM 2632 C CA . ILE A 1 335 ? -6.408 -13.601 2.293 1.00 97.81 335 ILE A CA 1
ATOM 2633 C C . ILE A 1 335 ? -6.177 -13.143 0.845 1.00 97.81 335 ILE A C 1
ATOM 2635 O O . ILE A 1 335 ? -6.278 -11.959 0.512 1.00 97.81 335 ILE A O 1
ATOM 2639 N N . ALA A 1 336 ? -5.931 -14.102 -0.046 1.00 97.31 336 ALA A N 1
ATOM 2640 C CA . ALA A 1 336 ? -5.893 -13.856 -1.484 1.00 97.31 336 ALA A CA 1
ATOM 2641 C C . ALA A 1 336 ? -7.324 -13.765 -2.045 1.00 97.31 336 ALA A C 1
ATOM 2643 O O . ALA A 1 336 ? -8.034 -14.768 -2.117 1.00 97.31 336 ALA A O 1
ATOM 2644 N N . VAL A 1 337 ? -7.743 -12.575 -2.477 1.00 97.25 337 VAL A N 1
ATOM 2645 C CA . VAL A 1 337 ? -9.111 -12.327 -2.954 1.00 97.25 337 VAL A CA 1
ATOM 2646 C C . VAL A 1 337 ? -9.285 -12.843 -4.389 1.00 97.25 337 VAL A C 1
ATOM 2648 O O . VAL A 1 337 ? -8.648 -12.357 -5.331 1.00 97.25 337 VAL A O 1
ATOM 2651 N N . SER A 1 338 ? -10.155 -13.839 -4.568 1.00 94.88 338 SER A N 1
ATOM 2652 C CA . SER A 1 338 ? -10.369 -14.554 -5.838 1.00 94.88 338 SER A CA 1
ATOM 2653 C C . SER A 1 338 ? -11.604 -14.084 -6.632 1.00 94.88 338 SER A C 1
ATOM 2655 O O . SER A 1 338 ? -11.681 -14.351 -7.842 1.00 94.88 338 SER A O 1
ATOM 2657 N N . GLY A 1 339 ? -12.517 -13.345 -5.995 1.00 94.75 339 GLY A N 1
ATOM 2658 C CA . GLY A 1 339 ? -13.726 -12.741 -6.567 1.00 94.75 339 GLY A CA 1
ATOM 2659 C C . GLY A 1 339 ? -13.471 -11.454 -7.364 1.00 94.75 339 GLY A C 1
ATOM 2660 O O . GLY A 1 339 ? -12.472 -11.356 -8.070 1.00 94.75 339 GLY A O 1
ATOM 2661 N N . ASN A 1 340 ? -14.393 -10.491 -7.327 1.00 95.06 340 ASN A N 1
ATOM 2662 C CA . ASN A 1 340 ? -14.396 -9.177 -7.993 1.00 95.06 340 ASN A CA 1
ATOM 2663 C C . ASN A 1 340 ? -13.926 -9.221 -9.450 1.00 95.06 340 ASN A C 1
ATOM 2665 O O . ASN A 1 340 ? -13.119 -8.398 -9.890 1.00 95.06 340 ASN A O 1
ATOM 2669 N N . GLN A 1 341 ? -14.382 -10.218 -10.208 1.00 94.69 341 GLN A N 1
ATOM 2670 C CA . GLN A 1 341 ? -14.085 -10.302 -11.633 1.00 94.69 341 GLN A CA 1
ATOM 2671 C C . GLN A 1 341 ? -15.087 -9.462 -12.447 1.00 94.69 341 GLN A C 1
ATOM 2673 O O . GLN A 1 341 ? -16.274 -9.416 -12.105 1.00 94.69 341 GLN A O 1
ATOM 2678 N N . PRO A 1 342 ? -14.636 -8.824 -13.547 1.00 94.69 342 PRO A N 1
ATOM 2679 C CA . PRO A 1 342 ? -13.269 -8.834 -14.092 1.00 94.69 342 PRO A CA 1
ATOM 2680 C C . PRO A 1 342 ? -12.298 -7.813 -13.459 1.00 94.69 342 PRO A C 1
ATOM 2682 O O . PRO A 1 342 ? -11.135 -7.748 -13.865 1.00 94.69 342 PRO A O 1
ATOM 2685 N N . GLU A 1 343 ? -12.728 -6.991 -12.502 1.00 95.06 343 GLU A N 1
ATOM 2686 C CA . GLU A 1 343 ? -12.002 -5.792 -12.066 1.00 95.06 343 GLU A CA 1
ATOM 2687 C C . GLU A 1 343 ? -10.693 -6.094 -11.346 1.00 95.06 343 GLU A C 1
ATOM 2689 O O . GLU A 1 343 ? -9.681 -5.452 -11.645 1.00 95.06 343 GLU A O 1
ATOM 2694 N N . ARG A 1 344 ? -10.648 -7.142 -10.519 1.00 94.62 344 ARG A N 1
ATOM 2695 C CA . ARG A 1 344 ? -9.398 -7.574 -9.882 1.00 94.62 344 ARG A CA 1
ATOM 2696 C C . ARG A 1 344 ? -8.322 -7.997 -10.878 1.00 94.62 344 ARG A C 1
ATOM 2698 O O . ARG A 1 344 ? -7.150 -8.030 -10.537 1.00 94.62 344 ARG A O 1
ATOM 2705 N N . LEU A 1 345 ? -8.690 -8.344 -12.116 1.00 95.06 345 LEU A N 1
ATOM 2706 C CA . LEU A 1 345 ? -7.746 -8.749 -13.162 1.00 95.06 345 LEU A CA 1
ATOM 2707 C C . LEU A 1 345 ? -7.246 -7.557 -13.992 1.00 95.06 345 LEU A C 1
ATOM 2709 O O . LEU A 1 345 ? -6.399 -7.733 -14.878 1.00 95.06 345 LEU A O 1
ATOM 2713 N N . LYS A 1 346 ? -7.725 -6.333 -13.726 1.00 92.69 346 LYS A N 1
ATOM 2714 C CA . LYS A 1 346 ? -7.247 -5.128 -14.410 1.00 92.69 346 LYS A CA 1
ATOM 2715 C C . LYS A 1 346 ? -5.751 -4.925 -14.114 1.00 92.69 346 LYS A C 1
ATOM 2717 O O . LYS A 1 346 ? -5.336 -4.923 -12.959 1.00 92.69 346 LYS A O 1
ATOM 2722 N N . PRO A 1 347 ? -4.896 -4.745 -15.135 1.00 89.88 347 PRO A N 1
ATOM 2723 C CA . PRO A 1 347 ? -3.453 -4.736 -14.934 1.00 89.88 347 PRO A CA 1
ATOM 2724 C C . PRO A 1 347 ? -2.974 -3.468 -14.219 1.00 89.88 347 PRO A C 1
ATOM 2726 O O . PRO A 1 347 ? -2.954 -2.392 -14.832 1.00 89.88 347 PRO A O 1
ATOM 2729 N N . GLY A 1 348 ? -2.583 -3.611 -12.950 1.00 83.44 348 GLY A N 1
ATOM 2730 C CA . GLY A 1 348 ? -2.069 -2.555 -12.072 1.00 83.44 348 GLY A CA 1
ATOM 2731 C C . GLY A 1 348 ? -3.157 -1.669 -11.474 1.00 83.44 348 GLY A C 1
ATOM 2732 O O . GLY A 1 348 ? -3.089 -1.316 -10.305 1.00 83.44 348 GLY A O 1
ATOM 2733 N N . SER A 1 349 ? -4.203 -1.351 -12.241 1.00 87.88 349 SER A N 1
ATOM 2734 C CA . SER A 1 349 ? -5.330 -0.569 -11.727 1.00 87.88 349 SER A CA 1
ATOM 2735 C C . SER A 1 349 ? -6.271 -1.369 -10.828 1.00 87.88 349 SER A C 1
ATOM 2737 O O . SER A 1 349 ? -7.086 -0.744 -10.173 1.00 87.88 349 SER A O 1
ATOM 2739 N N . ALA A 1 350 ? -6.149 -2.702 -10.738 1.00 92.06 350 ALA A N 1
ATOM 2740 C CA . ALA A 1 350 ? -6.891 -3.495 -9.750 1.00 92.06 350 ALA A CA 1
ATOM 2741 C C . ALA A 1 350 ? -6.694 -2.972 -8.315 1.00 92.06 350 ALA A C 1
ATOM 2743 O O . ALA A 1 350 ? -7.613 -3.027 -7.509 1.00 92.06 350 ALA A O 1
ATOM 2744 N N . HIS A 1 351 ? -5.532 -2.376 -8.023 1.00 91.81 351 HIS A N 1
ATOM 2745 C CA . HIS A 1 351 ? -5.234 -1.764 -6.730 1.00 91.81 351 HIS A CA 1
ATOM 2746 C C . HIS A 1 351 ? -6.236 -0.676 -6.302 1.00 91.81 351 HIS A C 1
ATOM 2748 O O . HIS A 1 351 ? -6.418 -0.433 -5.113 1.00 91.81 351 HIS A O 1
ATOM 2754 N N . THR A 1 352 ? -6.887 -0.004 -7.257 1.00 89.19 352 THR A N 1
ATOM 2755 C CA . THR A 1 352 ? -7.864 1.058 -6.971 1.00 89.19 352 THR A CA 1
ATOM 2756 C C . THR A 1 352 ? -9.307 0.561 -6.977 1.00 89.19 352 THR A C 1
ATOM 2758 O O . THR A 1 352 ? -10.209 1.381 -6.915 1.00 89.19 352 THR A O 1
ATOM 2761 N N . GLU A 1 353 ? -9.540 -0.749 -7.107 1.00 92.75 353 GLU A N 1
ATOM 2762 C CA . GLU A 1 353 ? -10.877 -1.323 -7.334 1.00 92.75 353 GLU A CA 1
ATOM 2763 C C . GLU A 1 353 ? -11.455 -2.005 -6.080 1.00 92.75 353 GLU A C 1
ATOM 2765 O O . GLU A 1 353 ? -12.610 -2.421 -6.108 1.00 92.75 353 GLU A O 1
ATOM 2770 N N . TYR A 1 354 ? -10.686 -2.112 -4.982 1.00 93.94 354 TYR A N 1
ATOM 2771 C CA . TYR A 1 354 ? -11.097 -2.828 -3.759 1.00 93.94 354 TYR A CA 1
ATOM 2772 C C . TYR A 1 354 ? -12.438 -2.350 -3.192 1.00 93.94 354 TYR A C 1
ATOM 2774 O O . TYR A 1 354 ? -13.216 -3.167 -2.714 1.00 93.94 354 TYR A O 1
ATOM 2782 N N . PHE A 1 355 ? -12.713 -1.046 -3.275 1.00 94.38 355 PHE A N 1
ATOM 2783 C CA . PHE A 1 355 ? -13.915 -0.423 -2.711 1.00 94.38 355 PHE A CA 1
ATOM 2784 C C . PHE A 1 355 ? -14.821 0.217 -3.772 1.00 94.38 355 PHE A C 1
ATOM 2786 O O . PHE A 1 355 ? -15.744 0.959 -3.450 1.00 94.38 355 PHE A O 1
ATOM 2793 N N . SER A 1 356 ? -14.552 -0.032 -5.058 1.00 92.69 356 SER A N 1
ATOM 2794 C CA . SER A 1 356 ? -15.309 0.574 -6.166 1.00 92.69 356 SER A CA 1
ATOM 2795 C C . SER A 1 356 ? -16.601 -0.172 -6.502 1.00 92.69 356 SER A C 1
ATOM 2797 O O . SER A 1 356 ? -17.437 0.362 -7.227 1.00 92.69 356 SER A O 1
ATOM 2799 N N . HIS A 1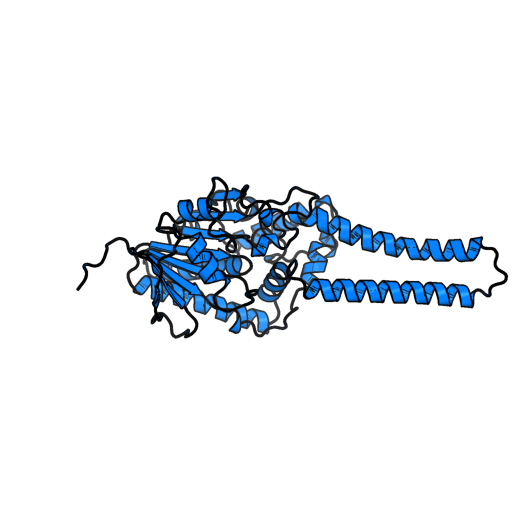 357 ? -16.757 -1.396 -5.991 1.00 93.94 357 HIS A N 1
ATOM 2800 C CA . HIS A 1 357 ? -17.860 -2.306 -6.312 1.00 93.94 357 HIS A CA 1
ATOM 2801 C C . HIS A 1 357 ? -18.489 -2.893 -5.037 1.00 93.94 357 HIS A C 1
ATOM 2803 O O . HIS A 1 357 ? -18.405 -4.103 -4.823 1.00 93.94 357 HIS A O 1
ATOM 2809 N N . PRO A 1 358 ? -19.077 -2.054 -4.159 1.00 93.50 358 PRO A N 1
ATOM 2810 C CA . PRO A 1 358 ? -19.640 -2.488 -2.873 1.00 93.50 358 PRO A CA 1
ATOM 2811 C C . PRO A 1 358 ? -20.867 -3.410 -3.003 1.00 93.50 358 PRO A C 1
ATOM 2813 O O . PRO A 1 358 ? -21.287 -4.046 -2.037 1.00 93.50 358 PRO A O 1
ATOM 2816 N N . ASP A 1 359 ? -21.464 -3.454 -4.192 1.00 92.50 359 ASP A N 1
ATOM 2817 C CA . ASP A 1 359 ? -22.571 -4.317 -4.598 1.00 92.50 359 ASP A CA 1
ATOM 2818 C C . ASP A 1 359 ? -22.141 -5.767 -4.889 1.00 92.50 359 ASP A C 1
ATOM 2820 O O . ASP A 1 359 ? -22.972 -6.673 -4.837 1.00 92.50 359 ASP A O 1
ATOM 2824 N N . LYS A 1 360 ? -20.850 -6.009 -5.154 1.00 93.69 360 LYS A N 1
ATOM 2825 C CA . LYS A 1 360 ? -20.298 -7.354 -5.372 1.00 93.69 360 LYS A CA 1
ATOM 2826 C C . LYS A 1 360 ? -19.920 -8.002 -4.037 1.00 93.69 360 LYS A C 1
ATOM 2828 O O . LYS A 1 360 ? -18.863 -7.700 -3.483 1.00 93.69 360 LYS A O 1
ATOM 2833 N N . ASP A 1 361 ? -20.806 -8.861 -3.532 1.00 93.56 361 ASP A N 1
ATOM 2834 C CA . ASP A 1 361 ? -20.693 -9.569 -2.243 1.00 93.56 361 ASP A CA 1
ATOM 2835 C C . ASP A 1 361 ? -20.817 -11.099 -2.374 1.00 93.56 361 ASP A C 1
ATOM 2837 O O . ASP A 1 361 ? -21.268 -11.793 -1.463 1.00 93.56 361 ASP A O 1
ATOM 2841 N N . ALA A 1 362 ? -20.474 -11.652 -3.538 1.00 95.06 362 ALA A N 1
ATOM 2842 C CA . ALA A 1 362 ? -20.421 -13.098 -3.703 1.00 95.06 362 ALA A CA 1
ATOM 2843 C C . ALA A 1 362 ? -19.244 -13.694 -2.909 1.00 95.06 362 ALA A C 1
ATOM 2845 O O . ALA A 1 362 ? -18.294 -12.997 -2.547 1.00 95.06 362 ALA A O 1
ATOM 2846 N N . ASP A 1 363 ? -19.284 -15.006 -2.662 1.00 95.25 363 ASP A N 1
ATOM 2847 C CA . ASP A 1 363 ? -18.171 -15.707 -2.015 1.00 95.25 363 ASP A CA 1
ATOM 2848 C C . ASP A 1 363 ? -16.852 -15.453 -2.768 1.00 95.25 363 ASP A C 1
ATOM 2850 O O . ASP A 1 363 ? -16.767 -15.589 -3.992 1.00 95.25 363 ASP A O 1
ATOM 2854 N N . GLY A 1 364 ? -15.827 -15.044 -2.021 1.00 94.44 364 GLY A N 1
ATOM 2855 C CA . GLY A 1 364 ? -14.530 -14.639 -2.557 1.00 94.44 364 GLY A CA 1
ATOM 2856 C C . GLY A 1 364 ? -14.410 -13.171 -2.988 1.00 94.44 364 GLY A C 1
ATOM 2857 O O . GLY A 1 364 ? -13.301 -12.764 -3.347 1.00 94.44 364 GLY A O 1
ATOM 2858 N N . ASP A 1 365 ? -15.479 -12.367 -2.958 1.00 96.94 365 ASP A N 1
ATOM 2859 C CA . ASP A 1 365 ? -15.403 -10.920 -3.198 1.00 96.94 365 ASP A CA 1
ATOM 2860 C C . ASP A 1 365 ? -14.793 -10.171 -1.990 1.00 96.94 365 ASP A C 1
ATOM 2862 O O . ASP A 1 365 ? -14.846 -10.617 -0.842 1.00 96.94 365 ASP A O 1
ATOM 2866 N N . VAL A 1 366 ? -14.213 -8.989 -2.229 1.00 96.69 366 VAL A N 1
ATOM 2867 C CA . VAL A 1 366 ? -13.650 -8.107 -1.194 1.00 96.69 366 VAL A CA 1
ATOM 2868 C C . VAL A 1 366 ? -14.714 -7.738 -0.173 1.00 96.69 366 VAL A C 1
ATOM 2870 O O . VAL A 1 366 ? -14.414 -7.779 1.015 1.00 96.69 366 VAL A O 1
ATOM 2873 N N . ALA A 1 367 ? -15.935 -7.402 -0.607 1.00 96.44 367 ALA A N 1
ATOM 2874 C CA . ALA A 1 367 ? -17.020 -7.058 0.310 1.00 96.44 367 ALA A CA 1
ATOM 2875 C C . ALA A 1 367 ? -17.327 -8.226 1.254 1.00 96.44 367 ALA A C 1
ATOM 2877 O O . ALA A 1 367 ? -17.373 -8.025 2.466 1.00 96.44 367 ALA A O 1
ATOM 2878 N N . TRP A 1 368 ? -17.381 -9.448 0.721 1.00 96.56 368 TRP A N 1
ATOM 2879 C CA . TRP A 1 368 ? -17.633 -10.660 1.496 1.00 96.56 368 TRP A CA 1
ATOM 2880 C C . TRP A 1 368 ? -16.551 -10.901 2.554 1.00 96.56 368 TRP A C 1
ATOM 2882 O O . TRP A 1 368 ? -16.839 -11.095 3.740 1.00 96.56 368 TRP A O 1
ATOM 2892 N N . HIS A 1 369 ? -15.278 -10.823 2.153 1.00 97.00 369 HIS A N 1
ATOM 2893 C CA . HIS A 1 369 ? -14.152 -10.974 3.076 1.00 97.00 369 HIS A CA 1
ATOM 2894 C C . HIS A 1 369 ? -14.094 -9.852 4.117 1.00 97.00 369 HIS A C 1
ATOM 2896 O O . HIS A 1 369 ? -13.822 -10.119 5.293 1.00 97.00 369 HIS A O 1
ATOM 2902 N N . LEU A 1 370 ? -14.341 -8.609 3.699 1.00 96.62 370 LEU A N 1
ATOM 2903 C CA . LEU A 1 370 ? -14.299 -7.434 4.559 1.00 96.62 370 LEU A CA 1
ATOM 2904 C C . LEU A 1 370 ? -15.412 -7.486 5.604 1.00 96.62 370 LEU A C 1
ATOM 2906 O O . LEU A 1 370 ? -15.110 -7.425 6.791 1.00 96.62 370 LEU A O 1
ATOM 2910 N N . ARG A 1 371 ? -16.664 -7.700 5.192 1.00 95.19 371 ARG A N 1
ATOM 2911 C CA . ARG A 1 371 ? -17.830 -7.828 6.084 1.00 95.19 371 ARG A CA 1
ATOM 2912 C C . ARG A 1 371 ? -17.626 -8.928 7.118 1.00 95.19 371 ARG A C 1
ATOM 2914 O O . ARG A 1 371 ? -17.832 -8.703 8.305 1.00 95.19 371 ARG A O 1
ATOM 2921 N N . ARG A 1 372 ? -17.102 -10.087 6.706 1.00 95.12 372 ARG A N 1
ATOM 2922 C CA . ARG A 1 372 ? -16.794 -11.193 7.627 1.00 95.12 372 ARG A CA 1
ATOM 2923 C C . ARG A 1 372 ? -15.650 -10.883 8.596 1.00 95.12 372 ARG A C 1
ATOM 2925 O O . ARG A 1 372 ? -15.639 -11.407 9.706 1.00 95.12 372 ARG A O 1
ATOM 2932 N N . THR A 1 373 ? -14.670 -10.089 8.169 1.00 95.25 373 THR A N 1
ATOM 2933 C CA . THR A 1 373 ? -13.536 -9.686 9.015 1.00 95.25 373 THR A CA 1
ATOM 2934 C C . THR A 1 373 ? -13.955 -8.623 10.024 1.00 95.25 373 THR A C 1
ATOM 2936 O O . THR A 1 373 ? -13.600 -8.722 11.195 1.00 95.25 373 THR A O 1
ATOM 2939 N N . LEU A 1 374 ? -14.734 -7.630 9.591 1.00 93.69 374 LEU A N 1
ATOM 2940 C CA . LEU A 1 374 ? -15.223 -6.574 10.468 1.00 93.69 374 LEU A CA 1
ATOM 2941 C C . LEU A 1 374 ? -16.322 -7.091 11.410 1.00 93.69 374 LEU A C 1
ATOM 2943 O O . LEU A 1 374 ? -16.321 -6.710 12.577 1.00 93.69 374 LEU A O 1
ATOM 2947 N N . ALA A 1 375 ? -17.180 -8.009 10.946 1.00 90.56 375 ALA A N 1
ATOM 2948 C CA . ALA A 1 375 ? -18.299 -8.583 11.699 1.00 90.56 375 ALA A CA 1
ATOM 2949 C C . ALA A 1 375 ? -19.160 -7.492 12.366 1.00 90.56 375 ALA A C 1
ATOM 2951 O O . ALA A 1 375 ? -19.298 -7.475 13.592 1.00 90.56 375 ALA A O 1
ATOM 2952 N N . LEU A 1 376 ? -19.625 -6.546 11.541 1.00 84.50 376 LEU A N 1
ATOM 2953 C CA . LEU A 1 376 ? -20.428 -5.382 11.936 1.00 84.50 376 LEU A CA 1
ATOM 2954 C C . LEU A 1 376 ? -21.922 -5.682 11.912 1.00 84.50 376 LEU A C 1
ATOM 2956 O O . LEU A 1 376 ? -22.334 -6.512 11.068 1.00 84.50 376 LEU A O 1
#

Foldseek 3Di:
DPPPDLAQEEEEEFEFLDDPDPCPQVVLVQLLQDDADVNHFAWDWDQDPQDVPNNWTWIGGPDSYIYIYDDQNVLLPFDLQFQVVLLVLLQQLADLVLHPLLCSQVSVVVVCLVVVLVVVLVVLVVVVVVVVDPDDVVVSVVVSVVSNVVSVVVVVVVVVCCSVDLLCSLVSRLSSCLHPDPSSVSSLVVLLVSVLSSQVSVVVVPRQAYAYEYARSSLVSVQSNLQVNVVVCVVVVHDRNYAAYEYELYLLVCCLCSVLPPDSNCSHDPCSVVVSLVSLVVCCVVVVHAACDCPGSLVRYQAEYEFADDGRSHQFAASRDDDNCVRRHPSYHYDHQPDPPPLRGHGSNSSVCLSVCSVPQPPSHSSVVSNVRVVD

Organism: NCBI:txid39689

Sequence (376 aa):
MAAEDPRRTAVVIVHGMGEKRPMETFEGFVRTALHPLDGKWDYQPRPAEITDTYEARRYVAPGPVDFFEYHWPFLMTAGKYAGVASTALRLFLRRPGNVPDALVGIWRRVWIVVLSALLLIPVLFVSGYALNSDVPAWIIGLTISAAVLVFWFGLYRMLARALVNKKTAPLVDSARYLDPAPPSYAARRAVRGGLVDLLRDVHEEGYTRIVVVAHGTGTYIAYDALTLFWAQFHKQGKASCITDFVTVGAPLVLADLLLTRPPLLNGMKTSDGALRRELFEELMRRGVVVGCQPESPFAATRWTNMWFPVTRGSRRGDWFGGELGPLFGAGIRDIAVSGNQPERLKPGSAHTEYFSHPDKDADGDVAWHLRRTLAL

pLDDT: mean 86.77, std 10.22, range [33.94, 98.38]

Secondary structure (DSSP, 8-state):
-PPPPTT-EEEEEE--S--SSTTHHHHHHHHHHSPPBTTB---EEEE--SSS-TT-EEEE-SSSEEEEE---GGG--S-TTTTHHHHHHHHHSS-GGGS-HHHHHHHHHHHHHHHHHHHHHHHHHHHHHHTT-S--HHHHHHHHHHHHHHHHHHHHHHHHHHHT-TTTHHHHHHHHHT--SHHHHHHHHHHHHHHHHHHHHHHHTT-SEEEEEEETTHHHHHHHHHHHHHHHHHHHTPPP-EEEEEEES-GGGGHHHHTT---GGGGGSTTHHHHHHHHHHHHHHTTSS--S-TTSHHHHSEEEEEE----TT---B-SS----HHHH-TTSEEEE---STTGGGSBTGGGG-TTT-TT--STTSHHHHHHHHH--

Radius of gyration: 23.9 Å; chains: 1; bounding box: 63×36×84 Å